Protein AF-0000000080485073 (afdb_homodimer)

pLDDT: mean 92.7, std 10.33, range [29.27, 98.81]

Sequence (494 aa):
MTDRSQVPTLSAPKKTFALIEEMADRDGPVRVSDLAEELGFTRSTTYKHLATLRELGYVRKVGVEYALSYRFVLFGTRIRGRSPLYRASNELIDQLAETTNETTGLLVKQGSYGVNLYQSTSDRSETVEIDQHLHCTAPGKAILAHLTDEQVDHVVDAVGLPARTDNTITDPGVLADELTNVRERGIAIERGEQHPDQNGVAVAFEHDNEVAAVYVVGHADRLSSKRLEENIPGMVLGTVRRTKELLMTDRSQVPTLSAPKKTFALIEEMADRDGPVRVSDLAEELGFTRSTTYKHLATLRELGYVRKVGVEYALSYRFVLFGTRIRGRSPLYRASNELIDQLAETTNETTGLLVKQGSYGVNLYQSTSDRSETVEIDQHLHCTAPGKAILAHLTDEQVDHVVDAVGLPARTDNTITDPGVLADELTNVRERGIAIERGEQHPDQNGVAVAFEHDNEVAAVYVVGHADRLSSKRLEENIPGMVLGTVRRTKELL

Organism: Haloferax mediterranei (strain ATCC 33500 / DSM 1411 / JCM 8866 / NBRC 14739 / NCIMB 2177 / R-4) (NCBI:txid523841)

Secondary structure (DSSP, 8-state):
-----S----HHHHHHHHHHHHHHTSSS-B-HHHHHHHHT--HHHHHHHHHHHHHHTSEEEETTEEEE-THHHHHHHHHHHH-HHHHHHHHHHHHHHHHHTSEEEEEEEETTEEEEEEEE--TT----PPPSSGGGSHHHHHHHHTS-HHHHHHHHHHH----SSTT----HHHHHHHHHHHHHHS-EEEESSSSTTEEEEEEEEEETTEEEEEEEEEETTTS-HHIIIIIHHHHHHHHHHHHHHH-/-----S----HHHHHHHHHHHHHHTSSS-B-HHHHHHHHT--HHHHHHHHHHHHHHTSEEEETTEEEE-THHHHHHHHHHHT-HHHHHHHHHHHHHHHHHTSEEEEEEEETTEEEEEEEE--TT----PPPSSGGGSHHHHHHHHTS-HHHHHHHHHHH----SSTT----HHHHHHHHHHHHHHS-EEEESSSSTTEEEEEEEEEETTEEEEEEEEEETTTS-HHIIIIIHHHHHHHHHHHHHHH-

Structure (mmCIF, N/CA/C/O backbone):
data_AF-0000000080485073-model_v1
#
loop_
_entity.id
_entity.type
_entity.pdbx_description
1 polymer 'Transcriptional regulator'
#
loop_
_atom_site.group_PDB
_atom_site.id
_atom_site.type_symbol
_atom_site.label_atom_id
_atom_site.label_al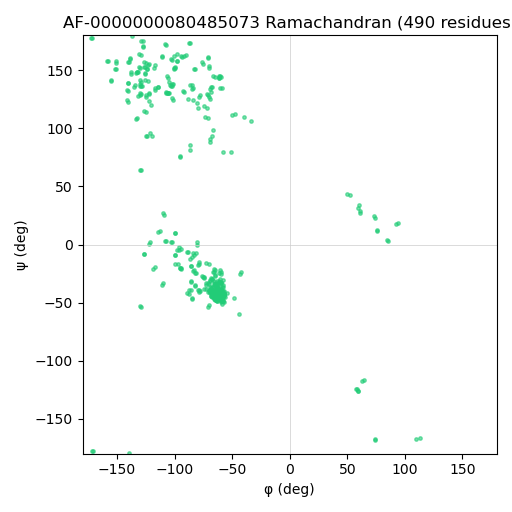t_id
_atom_site.label_comp_id
_atom_site.label_asym_id
_atom_site.label_entity_id
_atom_site.label_seq_id
_atom_site.pdbx_PDB_ins_code
_atom_site.Cartn_x
_atom_site.Cartn_y
_atom_site.Cartn_z
_atom_site.occupancy
_atom_site.B_iso_or_equiv
_atom_site.auth_seq_id
_atom_site.auth_comp_id
_atom_site.auth_asym_id
_atom_site.auth_atom_id
_atom_site.pdbx_PDB_model_num
ATOM 1 N N . MET A 1 1 ? 35.062 28.578 10.156 1 29.27 1 MET A N 1
ATOM 2 C CA . MET A 1 1 ? 34.812 27.266 10.734 1 29.27 1 MET A CA 1
ATOM 3 C C . MET A 1 1 ? 34 26.391 9.766 1 29.27 1 MET A C 1
ATOM 5 O O . MET A 1 1 ? 32.938 26.797 9.32 1 29.27 1 MET A O 1
ATOM 9 N N . THR A 1 2 ? 34.25 25.438 8.906 1 37.31 2 THR A N 1
ATOM 10 C CA . THR A 1 2 ? 33.844 24.781 7.668 1 37.31 2 THR A CA 1
ATOM 11 C C . THR A 1 2 ? 32.531 24.031 7.859 1 37.31 2 THR A C 1
ATOM 13 O O . THR A 1 2 ? 32.438 23.188 8.758 1 37.31 2 THR A O 1
ATOM 16 N N . ASP A 1 3 ? 31.172 24.344 7.711 1 37.59 3 ASP A N 1
ATOM 17 C CA . ASP A 1 3 ? 29.844 24.062 8.234 1 37.59 3 ASP A CA 1
ATOM 18 C C . ASP A 1 3 ? 29.594 22.547 8.281 1 37.59 3 ASP A C 1
ATOM 20 O O . ASP A 1 3 ? 29.516 21.891 7.246 1 37.59 3 ASP A O 1
ATOM 24 N N . ARG A 1 4 ? 30.047 21.609 9.25 1 40.22 4 ARG A N 1
ATOM 25 C CA . ARG A 1 4 ? 30.25 20.25 9.742 1 40.22 4 ARG A CA 1
ATOM 26 C C . ARG A 1 4 ? 29.016 19.391 9.531 1 40.22 4 ARG A C 1
ATOM 28 O O . ARG A 1 4 ? 29.094 18.172 9.477 1 40.22 4 ARG A O 1
ATOM 35 N N . SER A 1 5 ? 27.656 19.594 10.055 1 43.31 5 SER A N 1
ATOM 36 C CA . SER A 1 5 ? 26.625 18.75 10.609 1 43.31 5 SER A CA 1
ATOM 37 C C . SER A 1 5 ? 25.828 18.047 9.508 1 43.31 5 SER A C 1
ATOM 39 O O . SER A 1 5 ? 24.719 17.547 9.75 1 43.31 5 SER A O 1
ATOM 41 N N . GLN A 1 6 ? 26.016 18.344 8.266 1 54.91 6 GLN A N 1
ATOM 42 C CA . GLN A 1 6 ? 25.141 17.859 7.203 1 54.91 6 GLN A CA 1
ATOM 43 C C . GLN A 1 6 ? 25.266 16.344 7.035 1 54.91 6 GLN A C 1
ATOM 45 O O . GLN A 1 6 ? 26.375 15.82 6.891 1 54.91 6 GLN A O 1
ATOM 50 N N . VAL A 1 7 ? 24.484 15.633 7.633 1 62.09 7 VAL A N 1
ATOM 51 C CA . VAL A 1 7 ? 24.469 14.18 7.453 1 62.09 7 VAL A CA 1
ATOM 52 C C . VAL A 1 7 ? 24.828 13.836 6.012 1 62.09 7 VAL A C 1
ATOM 54 O O . VAL A 1 7 ? 24.219 14.352 5.07 1 62.09 7 VAL A O 1
ATOM 57 N N . PRO A 1 8 ? 26.031 13.328 5.805 1 76.31 8 PRO A N 1
ATOM 58 C CA . PRO A 1 8 ? 26.484 12.992 4.453 1 76.31 8 PRO A CA 1
ATOM 59 C C . PRO A 1 8 ? 25.453 12.188 3.662 1 76.31 8 PRO A C 1
ATOM 61 O O . PRO A 1 8 ? 24.906 11.203 4.172 1 76.31 8 PRO A O 1
ATOM 64 N N . THR A 1 9 ? 24.922 12.844 2.641 1 83.19 9 THR A N 1
ATOM 65 C CA . THR A 1 9 ? 24.016 12.156 1.731 1 83.19 9 THR A CA 1
ATOM 66 C C . THR A 1 9 ? 24.719 11.805 0.422 1 83.19 9 THR A C 1
ATOM 68 O O . THR A 1 9 ? 25.859 12.219 0.195 1 83.19 9 THR A O 1
ATOM 71 N N . LEU A 1 10 ? 24.141 10.891 -0.208 1 87.75 10 LEU A N 1
ATOM 72 C CA . LEU A 1 10 ? 24.719 10.32 -1.419 1 87.75 10 LEU A CA 1
ATOM 73 C C . LEU A 1 10 ? 24.031 10.867 -2.662 1 87.75 10 LEU A C 1
ATOM 75 O O . LEU A 1 10 ? 22.797 10.945 -2.711 1 87.75 10 LEU A O 1
ATOM 79 N N . SER A 1 11 ? 24.766 11.164 -3.635 1 89.38 11 SER A N 1
ATOM 80 C CA . SER A 1 11 ? 24.266 11.789 -4.848 1 89.38 11 SER A CA 1
ATOM 81 C C . SER A 1 11 ? 23.594 10.766 -5.766 1 89.38 11 SER A C 1
ATOM 83 O O . SER A 1 11 ? 22.562 11.047 -6.367 1 89.38 11 SER A O 1
ATOM 85 N N . ALA A 1 12 ? 24.172 9.672 -5.855 1 90.25 12 ALA A N 1
ATOM 86 C CA . ALA A 1 12 ? 23.688 8.688 -6.828 1 90.25 12 ALA A CA 1
ATOM 87 C C . ALA A 1 12 ? 22.281 8.219 -6.473 1 90.25 12 ALA A C 1
ATOM 89 O O . ALA A 1 12 ? 21.406 8.164 -7.332 1 90.25 12 ALA A O 1
ATOM 90 N N . PRO A 1 13 ? 22.094 7.926 -5.227 1 93.06 13 PRO A N 1
ATOM 91 C CA . PRO A 1 13 ? 20.734 7.551 -4.863 1 93.06 13 PRO A CA 1
ATOM 92 C C . PRO A 1 13 ? 19.719 8.672 -5.117 1 93.06 13 PRO A C 1
ATOM 94 O O . PRO A 1 13 ? 18.594 8.406 -5.527 1 93.06 13 PRO A O 1
ATOM 97 N N . LYS A 1 14 ? 20.125 9.859 -4.938 1 94.5 14 LYS A N 1
ATOM 98 C CA . LYS A 1 14 ? 19.25 10.984 -5.207 1 94.5 14 LYS A CA 1
ATOM 99 C C . LYS A 1 14 ? 18.859 11.047 -6.684 1 94.5 14 LYS A C 1
ATOM 101 O O . LYS A 1 14 ? 17.703 11.289 -7.02 1 94.5 14 LYS A O 1
ATOM 106 N N . LYS A 1 15 ? 19.812 10.812 -7.516 1 95.06 15 LYS A N 1
ATOM 107 C CA . LYS A 1 15 ? 19.547 10.82 -8.953 1 95.06 15 LYS A CA 1
ATOM 108 C C . LYS A 1 15 ? 18.641 9.656 -9.352 1 95.06 15 LYS A C 1
ATOM 110 O O . LYS A 1 15 ? 17.766 9.805 -10.203 1 95.06 15 LYS A O 1
ATOM 115 N N . THR A 1 16 ? 18.891 8.555 -8.734 1 96 16 THR A N 1
ATOM 116 C CA . THR A 1 16 ? 18.094 7.367 -9.016 1 96 16 THR A CA 1
ATOM 117 C C . THR A 1 16 ? 16.625 7.617 -8.664 1 96 16 THR A C 1
ATOM 119 O O . THR A 1 16 ? 15.727 7.305 -9.445 1 96 16 THR A O 1
ATOM 122 N N . PHE A 1 17 ? 16.406 8.203 -7.531 1 96 17 PHE A N 1
ATOM 123 C CA . PHE A 1 17 ? 15.039 8.422 -7.086 1 96 17 PHE A CA 1
ATOM 124 C C . PHE A 1 17 ? 14.391 9.555 -7.879 1 96 17 PHE A C 1
ATOM 126 O O . PHE A 1 17 ? 13.18 9.531 -8.117 1 96 17 PHE A O 1
ATOM 133 N N . ALA A 1 18 ? 15.18 10.492 -8.336 1 95.19 18 ALA A N 1
ATOM 134 C CA . ALA A 1 18 ? 14.641 11.523 -9.227 1 95.19 18 ALA A CA 1
ATOM 135 C C . ALA A 1 18 ? 14.094 10.906 -10.508 1 95.19 18 ALA A C 1
ATOM 137 O O . ALA A 1 18 ? 13.055 11.336 -11.016 1 95.19 18 ALA A O 1
ATOM 138 N N . LEU A 1 19 ? 14.812 9.938 -11.016 1 95.69 19 LEU A N 1
ATOM 139 C CA . LEU A 1 19 ? 14.359 9.234 -12.211 1 95.69 19 LEU A CA 1
ATOM 140 C C . LEU A 1 19 ? 13.062 8.484 -11.938 1 95.69 19 LEU A C 1
ATOM 142 O O . LEU A 1 19 ? 12.141 8.516 -12.75 1 95.69 19 LEU A O 1
ATOM 146 N N . ILE A 1 20 ? 12.992 7.816 -10.797 1 95.38 20 ILE A N 1
ATOM 147 C CA . ILE A 1 20 ? 11.82 7.035 -10.422 1 95.38 20 ILE A CA 1
ATOM 148 C C . ILE A 1 20 ? 10.609 7.953 -10.297 1 95.38 20 ILE A C 1
ATOM 150 O O . ILE A 1 20 ? 9.531 7.641 -10.797 1 95.38 20 ILE A O 1
ATOM 154 N N . GLU A 1 21 ? 10.797 9.078 -9.664 1 93.56 21 GLU A N 1
ATOM 155 C CA . GLU A 1 21 ? 9.711 10.031 -9.461 1 93.56 21 GLU A CA 1
ATOM 156 C C . GLU A 1 21 ? 9.219 10.594 -10.789 1 93.56 21 GLU A C 1
ATOM 158 O O . GLU A 1 21 ? 8.008 10.711 -11.008 1 93.56 21 GLU A O 1
ATOM 163 N N . GLU A 1 22 ? 10.18 10.891 -11.664 1 93.19 22 GLU A N 1
ATOM 164 C CA . GLU A 1 22 ? 9.812 11.406 -12.984 1 93.19 22 GLU A CA 1
ATOM 165 C C . GLU A 1 22 ? 9.031 10.359 -13.781 1 93.19 22 GLU A C 1
ATOM 167 O O . GLU A 1 22 ? 8.062 10.695 -14.469 1 93.19 22 GLU A O 1
ATOM 172 N N . MET A 1 23 ? 9.445 9.172 -13.711 1 93.94 23 MET A N 1
ATOM 173 C CA . MET A 1 23 ? 8.781 8.102 -14.438 1 93.94 23 MET A CA 1
ATOM 174 C C . MET A 1 23 ? 7.398 7.816 -13.852 1 93.94 23 MET A C 1
ATOM 176 O O . MET A 1 23 ? 6.465 7.488 -14.586 1 93.94 23 MET A O 1
ATOM 180 N N . ALA A 1 24 ? 7.336 7.93 -12.539 1 89.69 24 ALA A N 1
ATOM 181 C CA . ALA A 1 24 ? 6.066 7.66 -11.859 1 89.69 24 ALA A CA 1
ATOM 182 C C . ALA A 1 24 ? 5.02 8.703 -12.227 1 89.69 24 ALA A C 1
ATOM 184 O O . ALA A 1 24 ? 3.816 8.438 -12.172 1 89.69 24 ALA A O 1
ATOM 185 N N . ASP A 1 25 ? 5.391 9.852 -12.633 1 84.94 25 ASP A N 1
ATOM 186 C CA . ASP A 1 25 ? 4.496 10.961 -12.945 1 84.94 25 ASP A CA 1
ATOM 187 C C . ASP A 1 25 ? 4.062 10.922 -14.406 1 84.94 25 ASP A C 1
ATOM 189 O O . ASP A 1 25 ? 3.195 11.695 -14.828 1 84.94 25 ASP A O 1
ATOM 193 N N . ARG A 1 26 ? 4.637 10.031 -15.133 1 84.56 26 ARG A N 1
ATOM 194 C CA . ARG A 1 26 ? 4.328 9.961 -16.562 1 84.56 26 ARG A CA 1
ATOM 195 C C . ARG A 1 26 ? 3.336 8.836 -16.844 1 84.56 26 ARG A C 1
ATOM 197 O O . ARG A 1 26 ? 3.254 7.863 -16.094 1 84.56 26 ARG A O 1
ATOM 204 N N . ASP A 1 27 ? 2.596 9.18 -18 1 80.5 27 ASP A N 1
ATOM 205 C CA . ASP A 1 27 ? 1.638 8.172 -18.438 1 80.5 27 ASP A CA 1
ATOM 206 C C . ASP A 1 27 ? 2.299 7.152 -19.359 1 80.5 27 ASP A C 1
ATOM 208 O O . ASP A 1 27 ? 2.432 7.395 -20.562 1 80.5 27 ASP A O 1
ATOM 212 N N . GLY A 1 28 ? 2.926 6.113 -18.812 1 83 28 GLY A N 1
ATOM 213 C CA . GLY A 1 28 ? 3.467 5.059 -19.656 1 83 28 GLY A CA 1
ATOM 214 C C . GLY A 1 28 ? 4.98 5.047 -19.703 1 83 28 GLY A C 1
ATOM 215 O O . GLY A 1 28 ? 5.637 5.762 -18.938 1 83 28 GLY A O 1
ATOM 216 N N . PRO A 1 29 ? 5.52 4.277 -20.672 1 91.5 29 PRO A N 1
ATOM 217 C CA . PRO A 1 29 ? 6.973 4.168 -20.797 1 91.5 29 PRO A CA 1
ATOM 218 C C . PRO A 1 29 ? 7.621 5.457 -21.297 1 91.5 29 PRO A C 1
ATOM 220 O O . PRO A 1 29 ? 6.988 6.223 -22.047 1 91.5 29 PRO A O 1
ATOM 223 N N . VAL A 1 30 ? 8.867 5.656 -20.953 1 94.31 30 VAL A N 1
ATOM 224 C CA . VAL A 1 30 ? 9.555 6.91 -21.25 1 94.31 30 VAL A CA 1
ATOM 225 C C . VAL A 1 30 ? 10.93 6.621 -21.844 1 94.31 30 VAL A C 1
ATOM 227 O O . VAL A 1 30 ? 11.594 5.66 -21.453 1 94.31 30 VAL A O 1
ATOM 230 N N . ARG A 1 31 ? 11.398 7.535 -22.766 1 95.19 31 ARG A N 1
ATOM 231 C CA . ARG A 1 31 ? 12.719 7.418 -23.375 1 95.19 31 ARG A CA 1
ATOM 232 C C . ARG A 1 31 ? 13.797 7.98 -22.453 1 95.19 31 ARG A C 1
ATOM 234 O O . ARG A 1 31 ? 13.547 8.922 -21.703 1 95.19 31 ARG A O 1
ATOM 241 N N . VAL A 1 32 ? 14.875 7.422 -22.625 1 94.88 32 VAL A N 1
ATOM 242 C CA . VAL A 1 32 ? 16.031 7.871 -21.859 1 94.88 32 VAL A CA 1
ATOM 243 C C . VAL A 1 32 ? 16.266 9.359 -22.109 1 94.88 32 VAL A C 1
ATOM 245 O O . VAL A 1 32 ? 16.547 10.117 -21.172 1 94.88 32 VAL A O 1
ATOM 248 N N . SER A 1 33 ? 16.188 9.766 -23.297 1 95.69 33 SER A N 1
ATOM 249 C CA . SER A 1 33 ? 16.469 11.141 -23.672 1 95.69 33 SER A CA 1
ATOM 250 C C . SER A 1 33 ? 15.484 12.109 -23.016 1 95.69 33 SER A C 1
ATOM 252 O O . SER A 1 33 ? 15.883 13.188 -22.562 1 95.69 33 SER A O 1
ATOM 254 N N . ASP A 1 34 ? 14.234 11.727 -22.922 1 95.56 34 ASP A N 1
ATOM 255 C CA . ASP A 1 34 ? 13.219 12.57 -22.281 1 95.56 34 ASP A CA 1
ATOM 256 C C . ASP A 1 34 ? 13.492 12.742 -20.797 1 95.56 34 ASP A C 1
ATOM 258 O O . ASP A 1 34 ? 13.344 13.836 -20.25 1 95.56 34 ASP A O 1
ATOM 262 N N . LEU A 1 35 ? 13.875 11.672 -20.172 1 96.19 35 LEU A N 1
ATOM 263 C CA . LEU A 1 35 ? 14.195 11.719 -18.75 1 96.19 35 LEU A CA 1
ATOM 264 C C . LEU A 1 35 ? 15.414 12.602 -18.5 1 96.19 35 LEU A C 1
ATOM 266 O O . LEU A 1 35 ? 15.43 13.398 -17.562 1 96.19 35 LEU A O 1
ATOM 270 N N . ALA A 1 36 ? 16.406 12.367 -19.359 1 96.94 36 ALA A N 1
ATOM 271 C CA . ALA A 1 36 ? 17.625 13.148 -19.234 1 96.94 36 ALA A CA 1
ATOM 272 C C . ALA A 1 36 ? 17.359 14.641 -19.375 1 96.94 36 ALA A C 1
ATOM 274 O O . ALA A 1 36 ? 17.844 15.445 -18.578 1 96.94 36 ALA A O 1
ATOM 275 N N . GLU A 1 37 ? 16.609 14.984 -20.359 1 96.88 37 GLU A N 1
ATOM 276 C CA . GLU A 1 37 ? 16.281 16.375 -20.625 1 96.88 37 GLU A CA 1
ATOM 277 C C . GLU A 1 37 ? 15.477 16.984 -19.484 1 96.88 37 GLU A C 1
ATOM 279 O O . GLU A 1 37 ? 15.789 18.094 -19.016 1 96.88 37 GLU A O 1
ATOM 284 N N . GLU A 1 38 ? 14.5 16.281 -19.016 1 94.56 38 GLU A N 1
ATOM 285 C CA . GLU A 1 38 ? 13.617 16.781 -17.969 1 94.56 38 GLU A CA 1
ATOM 286 C C . GLU A 1 38 ? 14.383 17 -16.672 1 94.56 38 GLU A C 1
ATOM 288 O O . GLU A 1 38 ? 14.086 17.922 -15.914 1 94.56 38 GLU A O 1
ATOM 293 N N . LEU A 1 39 ? 15.359 16.172 -16.375 1 96.38 39 LEU A N 1
ATOM 294 C CA . LEU A 1 39 ? 16.031 16.203 -15.078 1 96.38 39 LEU A CA 1
ATOM 295 C C . LEU A 1 39 ? 17.359 16.953 -15.164 1 96.38 39 LEU A C 1
ATOM 297 O O . LEU A 1 39 ? 18.016 17.188 -14.148 1 96.38 39 LEU A O 1
ATOM 301 N N . GLY A 1 40 ? 17.719 17.25 -16.359 1 97.19 40 GLY A N 1
ATOM 302 C CA . GLY A 1 40 ? 19 17.938 -16.547 1 97.19 40 GLY A CA 1
ATOM 303 C C . GLY A 1 40 ? 20.188 17.016 -16.359 1 97.19 40 GLY A C 1
ATOM 304 O O . GLY A 1 40 ? 21.234 17.438 -15.852 1 97.19 40 GLY A O 1
ATOM 305 N N . PHE A 1 41 ? 20.016 15.758 -16.516 1 96.69 41 PHE A N 1
ATOM 306 C CA . PHE A 1 41 ? 21.094 14.781 -16.469 1 96.69 41 PHE A CA 1
ATOM 307 C C . PHE A 1 41 ? 21.688 14.555 -17.859 1 96.69 41 PHE A C 1
ATOM 309 O O . PHE A 1 41 ? 21.062 14.898 -18.859 1 96.69 41 PHE A O 1
ATOM 316 N N . THR A 1 42 ? 22.859 13.984 -17.969 1 96 42 THR A N 1
ATOM 317 C CA . THR A 1 42 ? 23.359 13.484 -19.25 1 96 42 THR A CA 1
ATOM 318 C C . THR A 1 42 ? 22.672 12.164 -19.609 1 96 42 THR A C 1
ATOM 320 O O . THR A 1 42 ? 22.172 11.461 -18.75 1 96 42 THR A O 1
ATOM 323 N N . ARG A 1 43 ? 22.672 11.891 -20.828 1 94.81 43 ARG A N 1
ATOM 324 C CA . ARG A 1 43 ? 22.109 10.617 -21.281 1 94.81 43 ARG A CA 1
ATOM 325 C C . ARG A 1 43 ? 22.859 9.438 -20.672 1 94.81 43 ARG A C 1
ATOM 327 O O . ARG A 1 43 ? 22.266 8.422 -20.312 1 94.81 43 ARG A O 1
ATOM 334 N N . SER A 1 44 ? 24.109 9.594 -20.547 1 94.31 44 SER A N 1
ATOM 335 C CA . SER A 1 44 ? 24.922 8.531 -19.969 1 94.31 44 SER A CA 1
ATOM 336 C C . SER A 1 44 ? 24.562 8.289 -18.5 1 94.31 44 SER A C 1
ATOM 338 O O . SER A 1 44 ? 24.422 7.141 -18.078 1 94.31 44 SER A O 1
ATOM 340 N N . THR A 1 45 ? 24.453 9.305 -17.781 1 94.31 45 THR A N 1
ATOM 341 C CA . THR A 1 45 ? 24.047 9.203 -16.391 1 94.31 45 THR A CA 1
ATOM 342 C C . THR A 1 45 ? 22.672 8.555 -16.266 1 94.31 45 THR A C 1
ATOM 344 O O . THR A 1 45 ? 22.484 7.66 -15.438 1 94.31 45 THR A O 1
ATOM 347 N N . THR A 1 46 ? 21.781 9.031 -17.047 1 96.19 46 THR A N 1
ATOM 348 C CA . THR A 1 46 ? 20.422 8.508 -17.031 1 96.19 46 THR A CA 1
ATOM 349 C C . THR A 1 46 ? 20.406 7.016 -17.344 1 96.19 46 THR A C 1
ATOM 351 O O . THR A 1 46 ? 19.766 6.23 -16.656 1 96.19 46 THR A O 1
ATOM 354 N N . TYR A 1 47 ? 21.172 6.707 -18.266 1 94.38 47 TYR A N 1
ATOM 355 C CA . TYR A 1 47 ? 21.234 5.312 -18.688 1 94.38 47 TYR A CA 1
ATOM 356 C C . TYR A 1 47 ? 21.828 4.438 -17.578 1 94.38 47 TYR A C 1
ATOM 358 O O . TYR A 1 47 ? 21.328 3.33 -17.328 1 94.38 47 TYR A O 1
ATOM 366 N N . LYS A 1 48 ? 22.844 4.848 -16.938 1 95.75 48 LYS A N 1
ATOM 367 C CA . LYS A 1 48 ? 23.484 4.074 -15.883 1 95.75 48 LYS A CA 1
ATOM 368 C C . LYS A 1 48 ? 22.516 3.799 -14.734 1 95.75 48 LYS A C 1
ATOM 370 O O . LYS A 1 48 ? 22.516 2.701 -14.172 1 95.75 48 LYS A O 1
ATOM 375 N N . HIS A 1 49 ? 21.797 4.797 -14.43 1 96.5 49 HIS A N 1
ATOM 376 C CA . HIS A 1 49 ? 20.828 4.633 -13.352 1 96.5 49 HIS A CA 1
ATOM 377 C C . HIS A 1 49 ? 19.688 3.701 -13.781 1 96.5 49 HIS A C 1
ATOM 379 O O . HIS A 1 49 ? 19.25 2.855 -13 1 96.5 49 HIS A O 1
ATOM 385 N N . LEU A 1 50 ? 19.281 3.84 -14.984 1 96 50 LEU A N 1
ATOM 386 C CA . LEU A 1 50 ? 18.219 2.969 -15.484 1 96 50 LEU A CA 1
ATOM 387 C C . LEU A 1 50 ? 18.719 1.529 -15.602 1 96 50 LEU A C 1
ATOM 389 O O . LEU A 1 50 ? 17.969 0.588 -15.32 1 96 50 LEU A O 1
ATOM 393 N N . ALA A 1 51 ? 19.922 1.422 -16.031 1 94.88 51 ALA A N 1
ATOM 394 C CA . ALA A 1 51 ? 20.516 0.089 -16.125 1 94.88 51 ALA A CA 1
ATOM 395 C C . ALA A 1 51 ? 20.609 -0.565 -14.75 1 94.88 51 ALA A C 1
ATOM 397 O O . ALA A 1 51 ? 20.375 -1.771 -14.617 1 94.88 51 ALA A O 1
ATOM 398 N N . THR A 1 52 ? 20.922 0.17 -13.781 1 95.31 52 THR A N 1
ATOM 399 C CA . THR A 1 52 ? 20.984 -0.325 -12.414 1 95.31 52 THR A CA 1
ATOM 400 C C . THR A 1 52 ? 19.609 -0.746 -11.922 1 95.31 52 THR A C 1
ATOM 402 O O . THR A 1 52 ? 19.453 -1.827 -11.352 1 95.31 52 THR A O 1
ATOM 405 N N . LEU A 1 53 ? 18.656 0.091 -12.156 1 95.94 53 LEU A N 1
ATOM 406 C CA . LEU A 1 53 ? 17.297 -0.2 -11.75 1 95.94 53 LEU A CA 1
ATOM 407 C C . LEU A 1 53 ? 16.75 -1.43 -12.477 1 95.94 53 LEU A C 1
ATOM 409 O O . LEU A 1 53 ? 15.969 -2.195 -11.906 1 95.94 53 LEU A O 1
ATOM 413 N N . ARG A 1 54 ? 17.125 -1.551 -13.711 1 93.75 54 ARG A N 1
ATOM 414 C CA . ARG A 1 54 ? 16.703 -2.715 -14.492 1 93.75 54 ARG A CA 1
ATOM 415 C C . ARG A 1 54 ? 17.312 -3.994 -13.93 1 93.75 54 ARG A C 1
ATOM 417 O O . ARG A 1 54 ? 16.625 -5.008 -13.789 1 93.75 54 ARG A O 1
ATOM 424 N N . GLU A 1 55 ? 18.594 -3.914 -13.633 1 92.75 55 GLU A N 1
ATOM 425 C CA . GLU A 1 55 ? 19.281 -5.059 -13.039 1 92.75 55 GLU A CA 1
ATOM 426 C C . GLU A 1 55 ? 18.609 -5.48 -11.727 1 92.75 55 GLU A C 1
ATOM 428 O O . GLU A 1 55 ? 18.5 -6.676 -11.445 1 92.75 55 GLU A O 1
ATOM 433 N N . LEU A 1 56 ? 18.141 -4.516 -11.039 1 93 56 LEU A N 1
ATOM 434 C CA . LEU A 1 56 ? 17.547 -4.777 -9.734 1 93 56 LEU A CA 1
ATOM 435 C C . LEU A 1 56 ? 16.078 -5.137 -9.867 1 93 56 LEU A C 1
ATOM 437 O O . LEU A 1 56 ? 15.43 -5.516 -8.891 1 93 56 LEU A O 1
ATOM 441 N N . GLY A 1 57 ? 15.461 -4.941 -11.008 1 92.62 57 GLY A N 1
ATOM 442 C CA . GLY A 1 57 ? 14.094 -5.344 -11.258 1 92.62 57 GLY A CA 1
ATOM 443 C C . GLY A 1 57 ? 13.086 -4.238 -11.008 1 92.62 57 GLY A C 1
ATOM 444 O O . GLY A 1 57 ? 11.883 -4.492 -10.922 1 92.62 57 GLY A O 1
ATOM 445 N N . TYR A 1 58 ? 13.523 -2.979 -10.977 1 94.81 58 TYR A N 1
ATOM 446 C CA . TYR A 1 58 ? 12.625 -1.878 -10.641 1 94.81 58 TYR A CA 1
ATOM 447 C C . TYR A 1 58 ? 12.141 -1.173 -11.898 1 94.81 58 TYR A C 1
ATOM 449 O O . TYR A 1 58 ? 11.172 -0.41 -11.859 1 94.81 58 TYR A O 1
ATOM 457 N N . VAL A 1 59 ? 12.883 -1.445 -13 1 94.44 59 VAL A N 1
ATOM 458 C CA . VAL A 1 59 ? 12.492 -0.905 -14.305 1 94.44 59 VAL A CA 1
ATOM 459 C C . VAL A 1 59 ? 12.531 -2.01 -15.352 1 94.44 59 VAL A C 1
ATOM 461 O O . VAL A 1 59 ? 13.289 -2.975 -15.219 1 94.44 59 VAL A O 1
ATOM 464 N N . ARG A 1 60 ? 11.688 -1.885 -16.266 1 89.62 60 ARG A N 1
ATOM 465 C CA . ARG A 1 60 ? 11.703 -2.787 -17.422 1 89.62 60 ARG A CA 1
ATOM 466 C C . ARG A 1 60 ? 11.836 -2.012 -18.719 1 89.62 60 ARG A C 1
ATOM 468 O O . ARG A 1 60 ? 11.414 -0.855 -18.812 1 89.62 60 ARG A O 1
ATOM 475 N N . LYS A 1 61 ? 12.344 -2.707 -19.625 1 89 61 LYS A N 1
ATOM 476 C CA . LYS A 1 61 ? 12.438 -2.131 -20.969 1 89 61 LYS A CA 1
ATOM 477 C C . LYS A 1 61 ? 11.203 -2.482 -21.797 1 89 61 LYS A C 1
ATOM 479 O O . LYS A 1 61 ? 10.734 -3.621 -21.766 1 89 61 LYS A O 1
ATOM 484 N N . VAL A 1 62 ? 10.617 -1.574 -22.406 1 87.62 62 VAL A N 1
ATOM 485 C CA . VAL A 1 62 ? 9.539 -1.706 -23.375 1 87.62 62 VAL A CA 1
ATOM 486 C C . VAL A 1 62 ? 9.969 -1.126 -24.719 1 87.62 62 VAL A C 1
ATOM 488 O O . VAL A 1 62 ? 9.773 0.062 -24.984 1 87.62 62 VAL A O 1
ATOM 491 N N . GLY A 1 63 ? 10.484 -2.002 -25.578 1 88.94 63 GLY A N 1
ATOM 492 C CA . GLY A 1 63 ? 11.148 -1.469 -26.75 1 88.94 63 GLY A CA 1
ATOM 493 C C . GLY A 1 63 ? 12.391 -0.664 -26.422 1 88.94 63 GLY A C 1
ATOM 494 O O . GLY A 1 63 ? 13.32 -1.172 -25.781 1 88.94 63 GLY A O 1
ATOM 495 N N . VAL A 1 64 ? 12.32 0.596 -26.75 1 91.31 64 VAL A N 1
ATOM 496 C CA . VAL A 1 64 ? 13.461 1.463 -26.484 1 91.31 64 VAL A CA 1
ATOM 497 C C . VAL A 1 64 ? 13.172 2.33 -25.25 1 91.31 64 VAL A C 1
ATOM 499 O O . VAL A 1 64 ? 14.008 3.139 -24.844 1 91.31 64 VAL A O 1
ATOM 502 N N . GLU A 1 65 ? 12.031 2.096 -24.688 1 94.75 65 GLU A N 1
ATOM 503 C CA . GLU A 1 65 ? 11.609 2.908 -23.547 1 94.75 65 GLU A CA 1
ATOM 504 C C . GLU A 1 65 ? 11.672 2.111 -22.25 1 94.75 65 GLU A C 1
ATOM 506 O O . GLU A 1 65 ? 12.008 0.926 -22.25 1 94.75 65 GLU A O 1
ATOM 511 N N . TYR A 1 66 ? 11.453 2.869 -21.203 1 94.75 66 TYR A N 1
ATOM 512 C CA . TYR A 1 66 ? 11.508 2.268 -19.875 1 94.75 66 TYR A CA 1
ATOM 513 C C . TYR A 1 66 ? 10.227 2.537 -19.094 1 94.75 66 TYR A C 1
ATOM 515 O O . TYR A 1 66 ? 9.609 3.594 -19.25 1 94.75 66 TYR A O 1
ATOM 523 N N . ALA A 1 67 ? 9.875 1.537 -18.25 1 93.56 67 ALA A N 1
ATOM 524 C CA . ALA A 1 67 ? 8.734 1.681 -17.344 1 93.56 67 ALA A CA 1
ATOM 525 C C . ALA A 1 67 ? 9.062 1.127 -15.969 1 93.56 67 ALA A C 1
ATOM 527 O O . ALA A 1 67 ? 9.844 0.178 -15.836 1 93.56 67 ALA A O 1
ATOM 528 N N . LEU A 1 68 ? 8.469 1.771 -15.008 1 94.94 68 LEU A N 1
ATOM 529 C CA . LEU A 1 68 ? 8.609 1.233 -13.664 1 94.94 68 LEU A CA 1
ATOM 530 C C . LEU A 1 68 ? 7.945 -0.132 -13.547 1 94.94 68 LEU A C 1
ATOM 532 O O . LEU A 1 68 ? 6.93 -0.39 -14.195 1 94.94 68 LEU A O 1
ATOM 536 N N . SER A 1 69 ? 8.562 -0.979 -12.773 1 94.12 69 SER A N 1
ATOM 537 C CA . SER A 1 69 ? 8.047 -2.334 -12.625 1 94.12 69 SER A CA 1
ATOM 538 C C . SER A 1 69 ? 6.996 -2.402 -11.523 1 94.12 69 SER A C 1
ATOM 540 O O . SER A 1 69 ? 6.824 -1.449 -10.758 1 94.12 69 SER A O 1
ATOM 542 N N . TYR A 1 70 ? 6.316 -3.592 -11.352 1 94.56 70 TYR A N 1
ATOM 543 C CA . TYR A 1 70 ? 5.27 -3.797 -10.359 1 94.56 70 TYR A CA 1
ATOM 544 C C . TYR A 1 70 ? 5.867 -4.07 -8.984 1 94.56 70 TYR A C 1
ATOM 546 O O . TYR A 1 70 ? 5.137 -4.211 -8 1 94.56 70 TYR A O 1
ATOM 554 N N . ARG A 1 71 ? 7.184 -4.035 -8.875 1 92.31 71 ARG A N 1
ATOM 555 C CA . ARG A 1 71 ? 7.816 -4.195 -7.57 1 92.31 71 ARG A CA 1
ATOM 556 C C . ARG A 1 71 ? 7.383 -3.088 -6.613 1 92.31 71 ARG A C 1
ATOM 558 O O . ARG A 1 71 ? 7.266 -3.314 -5.406 1 92.31 71 ARG A O 1
ATOM 565 N N . PHE A 1 72 ? 7.09 -1.936 -7.211 1 93.56 72 PHE A N 1
ATOM 566 C CA . PHE A 1 72 ? 6.625 -0.824 -6.387 1 93.56 72 PHE A CA 1
ATOM 567 C C . PHE A 1 72 ? 5.234 -1.108 -5.832 1 93.56 72 PHE A C 1
ATOM 569 O O . PHE A 1 72 ? 4.891 -0.655 -4.738 1 93.56 72 PHE A O 1
ATOM 576 N N . VAL A 1 73 ? 4.43 -1.834 -6.543 1 94.12 73 VAL A N 1
ATOM 577 C CA . VAL A 1 73 ? 3.123 -2.25 -6.051 1 94.12 73 VAL A CA 1
ATOM 578 C C . VAL A 1 73 ? 3.293 -3.182 -4.852 1 94.12 73 VAL A C 1
ATOM 580 O O . VAL A 1 73 ? 2.594 -3.043 -3.846 1 94.12 73 VAL A O 1
ATOM 583 N N . LEU A 1 74 ? 4.25 -4.051 -4.953 1 91.44 74 LEU A N 1
ATOM 584 C CA . LEU A 1 74 ? 4.543 -4.977 -3.863 1 91.44 74 LEU A CA 1
ATOM 585 C C . LEU A 1 74 ? 4.961 -4.223 -2.605 1 91.44 74 LEU A C 1
ATOM 587 O O . LEU A 1 74 ? 4.449 -4.492 -1.516 1 91.44 74 LEU A O 1
ATOM 591 N N . PHE A 1 75 ? 5.84 -3.275 -2.773 1 90.88 75 PHE A N 1
ATOM 592 C CA . PHE A 1 75 ? 6.297 -2.494 -1.632 1 90.88 75 PHE A CA 1
ATOM 593 C C . PHE A 1 75 ? 5.148 -1.706 -1.018 1 90.88 75 PHE A C 1
ATOM 595 O O . PHE A 1 75 ? 4.984 -1.688 0.204 1 90.88 75 PHE A O 1
ATOM 602 N N . GLY A 1 76 ? 4.445 -1.041 -1.88 1 93.31 76 GLY A N 1
ATOM 603 C CA . GLY A 1 76 ? 3.316 -0.268 -1.389 1 93.31 76 GLY A CA 1
ATOM 604 C C . GLY A 1 76 ? 2.338 -1.093 -0.573 1 93.31 76 GLY A C 1
ATOM 605 O O . GLY A 1 76 ? 1.858 -0.644 0.469 1 93.31 76 GLY A O 1
ATOM 606 N N . THR A 1 77 ? 2.072 -2.266 -1.021 1 90.69 77 THR A N 1
ATOM 607 C CA . THR A 1 77 ? 1.139 -3.16 -0.345 1 90.69 77 THR A CA 1
ATOM 608 C C . THR A 1 77 ? 1.689 -3.59 1.012 1 90.69 77 THR A C 1
ATOM 610 O O . THR A 1 77 ? 0.959 -3.613 2.004 1 90.69 77 THR A O 1
ATOM 613 N N . ARG A 1 78 ? 2.943 -3.924 1.067 1 89.12 78 ARG A N 1
ATOM 614 C CA . ARG A 1 78 ? 3.566 -4.367 2.311 1 89.12 78 ARG A CA 1
ATOM 615 C C . ARG A 1 78 ? 3.594 -3.244 3.342 1 89.12 78 ARG A C 1
ATOM 617 O O . ARG A 1 78 ? 3.264 -3.459 4.508 1 89.12 78 ARG A O 1
ATOM 624 N N . ILE A 1 79 ? 3.932 -2.121 2.875 1 92.31 79 ILE A N 1
ATOM 625 C CA . ILE A 1 79 ? 4.047 -0.979 3.775 1 92.31 79 ILE A CA 1
ATOM 626 C C . ILE A 1 79 ? 2.666 -0.583 4.289 1 92.31 79 ILE A C 1
ATOM 628 O O . ILE A 1 79 ? 2.496 -0.295 5.477 1 92.31 79 ILE A O 1
ATOM 632 N N . ARG A 1 80 ? 1.717 -0.536 3.416 1 92.5 80 ARG A N 1
ATOM 633 C CA . ARG A 1 80 ? 0.347 -0.24 3.822 1 92.5 80 ARG A CA 1
ATOM 634 C C . ARG A 1 80 ? -0.141 -1.234 4.871 1 92.5 80 ARG A C 1
ATOM 636 O O . ARG A 1 80 ? -0.693 -0.839 5.898 1 92.5 80 ARG A O 1
ATOM 643 N N . GLY A 1 81 ? 0.038 -2.504 4.617 1 88.69 81 GLY A N 1
ATOM 644 C CA . GLY A 1 81 ? -0.452 -3.559 5.488 1 88.69 81 GLY A CA 1
ATOM 645 C C . GLY A 1 81 ? 0.119 -3.486 6.891 1 88.69 81 GLY A C 1
ATOM 646 O O . GLY A 1 81 ? -0.509 -3.947 7.848 1 88.69 81 GLY A O 1
ATOM 647 N N . ARG A 1 82 ? 1.199 -2.9 7.027 1 87.81 82 ARG A N 1
ATOM 648 C CA . ARG A 1 82 ? 1.861 -2.838 8.328 1 87.81 82 ARG A CA 1
ATOM 649 C C . ARG A 1 82 ? 1.541 -1.528 9.039 1 87.81 82 ARG A C 1
ATOM 651 O O . ARG A 1 82 ? 1.922 -1.338 10.203 1 87.81 82 ARG A O 1
ATOM 658 N N . SER A 1 83 ? 0.868 -0.668 8.445 1 91.31 83 SER A N 1
ATOM 659 C CA . SER A 1 83 ? 0.491 0.61 9.039 1 91.31 83 SER A CA 1
ATOM 660 C C . SER A 1 83 ? -0.54 0.422 10.148 1 91.31 83 SER A C 1
ATOM 662 O O . SER A 1 83 ? -1.609 -0.147 9.922 1 91.31 83 SER A O 1
ATOM 664 N N . PRO A 1 84 ? -0.282 0.957 11.32 1 91.94 84 PRO A N 1
ATOM 665 C CA . PRO A 1 84 ? -1.297 0.908 12.375 1 91.94 84 PRO A CA 1
ATOM 666 C C . PRO A 1 84 ? -2.58 1.645 11.992 1 91.94 84 PRO A C 1
ATOM 668 O O . PRO A 1 84 ? -3.674 1.221 12.367 1 91.94 84 PRO A O 1
ATOM 671 N N . LEU A 1 85 ? -2.467 2.65 11.25 1 95.38 85 LEU A N 1
ATOM 672 C CA . LEU A 1 85 ? -3.629 3.414 10.812 1 95.38 85 LEU A CA 1
ATOM 673 C C . LEU A 1 85 ? -4.516 2.574 9.898 1 95.38 85 LEU A C 1
ATOM 675 O O . LEU A 1 85 ? -5.738 2.572 10.039 1 95.38 85 LEU A O 1
ATOM 679 N N . TYR A 1 86 ? -3.852 1.917 8.984 1 94.62 86 TYR A N 1
ATOM 680 C CA . TYR A 1 86 ? -4.578 1.051 8.062 1 94.62 86 TYR A CA 1
ATOM 681 C C . TYR A 1 86 ? -5.262 -0.089 8.805 1 94.62 86 TYR A C 1
ATOM 683 O O . TYR A 1 86 ? -6.449 -0.35 8.602 1 94.62 86 TYR A O 1
ATOM 691 N N . ARG A 1 87 ? -4.523 -0.752 9.656 1 92.25 87 ARG A N 1
ATOM 692 C CA . ARG A 1 87 ? -5.039 -1.911 10.383 1 92.25 87 ARG A CA 1
ATOM 693 C C . ARG A 1 87 ? -6.215 -1.522 11.273 1 92.25 87 ARG A C 1
ATOM 695 O O . ARG A 1 87 ? -7.164 -2.293 11.43 1 92.25 87 ARG A O 1
ATOM 702 N N . ALA A 1 88 ? -6.223 -0.349 11.766 1 96.25 88 ALA A N 1
ATOM 703 C CA . ALA A 1 88 ? -7.266 0.105 12.68 1 96.25 88 ALA A CA 1
ATOM 70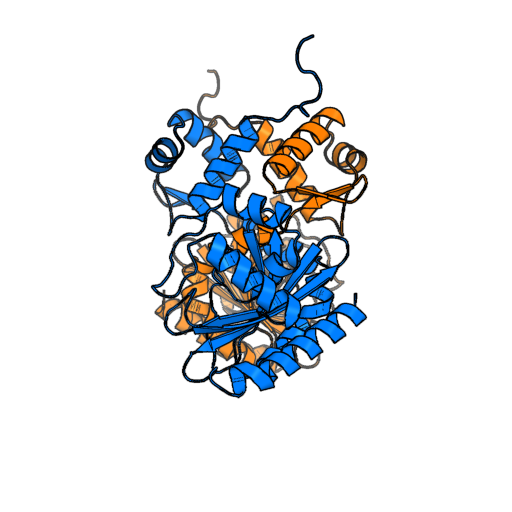4 C C . ALA A 1 88 ? -8.492 0.596 11.922 1 96.25 88 ALA A C 1
ATOM 706 O O . ALA A 1 88 ? -9.602 0.624 12.461 1 96.25 88 ALA A O 1
ATOM 707 N N . SER A 1 89 ? -8.297 0.982 10.656 1 97.19 89 SER A N 1
ATOM 708 C CA . SER A 1 89 ? -9.367 1.748 10.031 1 97.19 89 SER A CA 1
ATOM 709 C C . SER A 1 89 ? -9.953 1.008 8.836 1 97.19 89 SER A C 1
ATOM 711 O O . SER A 1 89 ? -11.047 1.334 8.367 1 97.19 89 SER A O 1
ATOM 713 N N . ASN A 1 90 ? -9.266 0.027 8.234 1 93.44 90 ASN A N 1
ATOM 714 C CA . ASN A 1 90 ? -9.641 -0.541 6.941 1 93.44 90 ASN A CA 1
ATOM 715 C C . ASN A 1 90 ? -11.055 -1.106 6.973 1 93.44 90 ASN A C 1
ATOM 717 O O . ASN A 1 90 ? -11.875 -0.787 6.109 1 93.44 90 ASN A O 1
ATOM 721 N N . GLU A 1 91 ? -11.414 -1.838 8.039 1 91.75 91 GLU A N 1
ATOM 722 C CA . GLU A 1 91 ? -12.75 -2.412 8.141 1 91.75 91 GLU A CA 1
ATOM 723 C C . GLU A 1 91 ? -13.805 -1.331 8.375 1 91.75 91 GLU A C 1
ATOM 725 O O . GLU A 1 91 ? -14.938 -1.446 7.91 1 91.75 91 GLU A O 1
ATOM 730 N N . LEU A 1 92 ? -13.461 -0.397 9.188 1 96.94 92 LEU A N 1
ATOM 731 C CA . LEU A 1 92 ? -14.367 0.708 9.477 1 96.94 92 LEU A CA 1
ATOM 732 C C . LEU A 1 92 ? -14.633 1.532 8.219 1 96.94 92 LEU A C 1
ATOM 734 O O . LEU A 1 92 ? -15.742 2.033 8.023 1 96.94 92 LEU A O 1
ATOM 738 N N . ILE A 1 93 ? -13.633 1.68 7.371 1 96.19 93 ILE A N 1
ATOM 739 C CA . ILE A 1 93 ? -13.758 2.41 6.113 1 96.19 93 ILE A CA 1
ATOM 740 C C . ILE A 1 93 ? -14.648 1.628 5.152 1 96.19 93 ILE A C 1
ATOM 742 O O . ILE A 1 93 ? -15.477 2.213 4.445 1 96.19 93 ILE A O 1
ATOM 746 N N . ASP A 1 94 ? -14.484 0.311 5.125 1 90.31 94 ASP A N 1
ATOM 747 C CA . ASP A 1 94 ? -15.367 -0.535 4.332 1 90.31 94 ASP A CA 1
ATOM 748 C C . ASP A 1 94 ? -16.828 -0.359 4.762 1 90.31 94 ASP A C 1
ATOM 750 O O . ASP A 1 94 ? -17.719 -0.249 3.916 1 90.31 94 ASP A O 1
ATOM 754 N N . GLN A 1 95 ? -17.062 -0.367 6.039 1 93.44 95 GLN A N 1
ATOM 755 C CA . GLN A 1 95 ? -18.406 -0.201 6.582 1 93.44 95 GLN A CA 1
ATOM 756 C C . GLN A 1 95 ? -18.969 1.175 6.238 1 93.44 95 GLN A C 1
ATOM 758 O O . GLN A 1 95 ? -20.156 1.309 5.949 1 93.44 95 GLN A O 1
ATOM 763 N N . LEU A 1 96 ? -18.125 2.141 6.344 1 96.44 96 LEU A N 1
ATOM 764 C CA . LEU A 1 96 ? -18.531 3.502 6.008 1 96.44 96 LEU A CA 1
ATOM 765 C C . LEU A 1 96 ? -18.953 3.6 4.547 1 96.44 96 LEU A C 1
ATOM 767 O O . LEU A 1 96 ? -19.922 4.297 4.219 1 96.44 96 LEU A O 1
ATOM 771 N N . ALA A 1 97 ? -18.219 2.943 3.682 1 93.62 97 ALA A N 1
ATOM 772 C CA . ALA A 1 97 ? -18.562 2.932 2.262 1 93.62 97 ALA A CA 1
ATOM 773 C C . ALA A 1 97 ? -19.906 2.266 2.035 1 93.62 97 ALA A C 1
ATOM 775 O O . ALA A 1 97 ? -20.719 2.756 1.247 1 93.62 97 ALA A O 1
ATOM 776 N N . GLU A 1 98 ? -20.109 1.233 2.674 1 88.81 98 GLU A N 1
ATOM 777 C CA . GLU A 1 98 ? -21.375 0.513 2.561 1 88.81 98 GLU A CA 1
ATOM 778 C C . GLU A 1 98 ? -22.547 1.359 3.062 1 88.81 98 GLU A C 1
ATOM 780 O O . GLU A 1 98 ? -23.625 1.36 2.463 1 88.81 98 GLU A O 1
ATOM 785 N N . THR A 1 99 ? -22.328 1.96 4.176 1 93.19 99 THR A N 1
ATOM 786 C CA . THR A 1 99 ? -23.391 2.721 4.82 1 93.19 99 THR A CA 1
ATOM 787 C C . THR A 1 99 ? -23.703 3.992 4.031 1 93.19 99 THR A C 1
ATOM 789 O O . THR A 1 99 ? -24.859 4.41 3.945 1 93.19 99 THR A O 1
ATOM 792 N N . THR A 1 100 ? -22.672 4.57 3.418 1 94.12 100 THR A N 1
ATOM 793 C CA . THR A 1 100 ? -22.859 5.848 2.74 1 94.12 100 THR A CA 1
ATOM 794 C C . THR A 1 100 ? -23.141 5.637 1.258 1 94.12 100 THR A C 1
ATOM 796 O O . THR A 1 100 ? -23.641 6.543 0.581 1 94.12 100 THR A O 1
ATOM 799 N N . ASN A 1 101 ? -22.797 4.523 0.778 1 91.62 101 ASN A N 1
ATOM 800 C CA . ASN A 1 101 ? -22.891 4.23 -0.649 1 91.62 101 ASN A CA 1
ATOM 801 C C . ASN A 1 101 ? -22.047 5.211 -1.474 1 91.62 101 ASN A C 1
ATOM 803 O O . ASN A 1 101 ? -22.5 5.664 -2.531 1 91.62 101 ASN A O 1
ATOM 807 N N . GLU A 1 102 ? -20.969 5.66 -0.904 1 93.88 102 GLU A N 1
ATOM 808 C CA . GLU A 1 102 ? -20 6.543 -1.547 1 93.88 102 GLU A CA 1
ATOM 809 C C . GLU A 1 102 ? -18.594 5.98 -1.441 1 93.88 102 GLU A C 1
ATOM 811 O O . GLU A 1 102 ? -18.375 4.934 -0.823 1 93.88 102 GLU A O 1
ATOM 816 N N . THR A 1 103 ? -17.641 6.672 -2.102 1 94.31 103 THR A N 1
ATOM 817 C CA . THR A 1 103 ? -16.234 6.324 -1.947 1 94.31 103 THR A CA 1
ATOM 818 C C . THR A 1 103 ? -15.688 6.867 -0.629 1 94.31 103 THR A C 1
ATOM 820 O O . THR A 1 103 ? -15.906 8.031 -0.292 1 94.31 103 THR A O 1
ATOM 823 N N . THR A 1 104 ? -15.086 6.023 0.106 1 97 104 THR A N 1
ATOM 824 C CA . THR A 1 104 ? -14.523 6.375 1.405 1 97 104 THR A CA 1
ATOM 825 C C . THR A 1 104 ? -13.055 5.98 1.483 1 97 104 THR A C 1
ATOM 827 O O . THR A 1 104 ? -12.594 5.125 0.721 1 97 104 THR A O 1
ATOM 830 N N . GLY A 1 105 ? -12.336 6.695 2.42 1 97.62 105 GLY A N 1
ATOM 831 C CA . GLY A 1 105 ? -10.93 6.32 2.504 1 97.62 105 GLY A CA 1
ATOM 832 C C . GLY A 1 105 ? -10.211 6.973 3.664 1 97.62 105 GLY A C 1
ATOM 833 O O . GLY A 1 105 ? -10.836 7.59 4.527 1 97.62 105 GLY A O 1
ATOM 834 N N . LEU A 1 106 ? -8.922 6.672 3.697 1 98.25 106 LEU A N 1
ATOM 835 C CA . LEU A 1 106 ? -7.969 7.172 4.684 1 98.25 106 LEU A CA 1
ATOM 836 C C . LEU A 1 106 ? -6.77 7.824 4 1 98.25 106 LEU A C 1
ATOM 838 O O . LEU A 1 106 ? -6.039 7.168 3.256 1 98.25 106 LEU A O 1
ATOM 842 N N . LEU A 1 107 ? -6.676 9.078 4.223 1 98.31 107 LEU A N 1
ATOM 843 C CA . LEU A 1 107 ? -5.527 9.828 3.729 1 98.31 107 LEU A CA 1
ATOM 844 C C . LEU A 1 107 ? -4.559 10.148 4.863 1 98.31 107 LEU A C 1
ATOM 846 O O . LEU A 1 107 ? -4.98 10.508 5.965 1 98.31 107 LEU A O 1
ATOM 850 N N . VAL A 1 108 ? -3.271 10.055 4.605 1 97.44 108 VAL A N 1
ATOM 851 C CA . VAL A 1 108 ? -2.268 10.352 5.621 1 97.44 108 VAL A CA 1
ATOM 852 C C . VAL A 1 108 ? -1.297 11.406 5.094 1 97.44 108 VAL A C 1
ATOM 854 O O . VAL A 1 108 ? -0.939 11.398 3.914 1 97.44 108 VAL A O 1
ATOM 857 N N . LYS A 1 109 ? -0.942 12.273 6 1 96.44 109 LYS A N 1
ATOM 858 C CA . LYS A 1 109 ? 0.064 13.273 5.637 1 96.44 109 LYS A CA 1
ATOM 859 C C . LYS A 1 109 ? 1.445 12.633 5.508 1 96.44 109 LYS A C 1
ATOM 861 O O . LYS A 1 109 ? 1.866 11.867 6.379 1 96.44 109 LYS A O 1
ATOM 866 N N . GLN A 1 110 ? 2.057 12.906 4.449 1 92.12 110 GLN A N 1
ATOM 867 C CA . GLN A 1 110 ? 3.439 12.531 4.172 1 92.12 110 GLN A CA 1
ATOM 868 C C . GLN A 1 110 ? 4.227 13.703 3.605 1 92.12 110 GLN A C 1
ATOM 870 O O . GLN A 1 110 ? 4.199 13.953 2.398 1 92.12 110 GLN A O 1
ATOM 875 N N . GLY A 1 111 ? 5.152 14.242 4.5 1 90.81 111 GLY A N 1
ATOM 876 C CA . GLY A 1 111 ? 5.785 15.477 4.074 1 90.81 111 GLY A CA 1
ATOM 877 C C . GLY A 1 111 ? 4.789 16.594 3.801 1 90.81 111 GLY A C 1
ATOM 878 O O . GLY A 1 111 ? 3.971 16.922 4.66 1 90.81 111 GLY A O 1
ATOM 879 N N . SER A 1 112 ? 4.855 17.141 2.566 1 94.5 112 SER A N 1
ATOM 880 C CA . SER A 1 112 ? 3.98 18.234 2.201 1 94.5 112 SER A CA 1
ATOM 881 C C . SER A 1 112 ? 2.791 17.75 1.381 1 94.5 112 SER A C 1
ATOM 883 O O . SER A 1 112 ? 2.061 18.562 0.8 1 94.5 112 SER A O 1
ATOM 885 N N . TYR A 1 113 ? 2.633 16.375 1.303 1 94.44 113 TYR A N 1
ATOM 886 C CA . TYR A 1 113 ? 1.594 15.773 0.47 1 94.44 113 TYR A CA 1
ATOM 887 C C . TYR A 1 113 ? 0.744 14.797 1.274 1 94.44 113 TYR A C 1
ATOM 889 O O . TYR A 1 113 ? 1.041 14.516 2.439 1 94.44 113 TYR A O 1
ATOM 897 N N . GLY A 1 114 ? -0.326 14.398 0.632 1 96.31 114 GLY A N 1
ATOM 898 C CA . GLY A 1 114 ? -1.153 13.32 1.15 1 96.31 114 GLY A CA 1
ATOM 899 C C . GLY A 1 114 ? -0.983 12.023 0.391 1 96.31 114 GLY A C 1
ATOM 900 O O . GLY A 1 114 ? -0.752 12.031 -0.82 1 96.31 114 GLY A O 1
ATOM 901 N N . VAL A 1 115 ? -1.034 10.945 1.144 1 96.19 115 VAL A N 1
ATOM 902 C CA . VAL A 1 115 ? -1.022 9.609 0.549 1 96.19 115 VAL A CA 1
ATOM 903 C C . VAL A 1 115 ? -2.289 8.852 0.949 1 96.19 115 VAL A C 1
ATOM 905 O O . VAL A 1 115 ? -2.58 8.703 2.137 1 96.19 115 VAL A O 1
ATOM 908 N N . ASN A 1 116 ? -3.033 8.484 -0.143 1 96.31 116 ASN A N 1
ATOM 909 C CA . ASN A 1 116 ? -4.211 7.66 0.113 1 96.31 116 ASN A CA 1
ATOM 910 C C . ASN A 1 116 ? -3.826 6.242 0.525 1 96.31 116 ASN A C 1
ATOM 912 O O . ASN A 1 116 ? -3.449 5.426 -0.318 1 96.31 116 ASN A O 1
ATOM 916 N N . LEU A 1 117 ? -4.039 5.93 1.766 1 95.38 117 LEU A N 1
ATOM 917 C CA . LEU A 1 117 ? -3.602 4.652 2.316 1 95.38 117 LEU A CA 1
ATOM 918 C C . LEU A 1 117 ? -4.602 3.549 1.992 1 95.38 117 LEU A C 1
ATOM 920 O O . LEU A 1 117 ? -4.227 2.383 1.852 1 95.38 117 LEU A O 1
ATOM 924 N N . TYR A 1 118 ? -5.855 3.949 1.988 1 93.56 118 TYR A N 1
ATOM 925 C CA . TYR A 1 118 ? -6.906 2.965 1.744 1 93.56 118 TYR A CA 1
ATOM 926 C C . TYR A 1 118 ? -8.156 3.629 1.188 1 93.56 118 TYR A C 1
ATOM 928 O O . TYR A 1 118 ? -8.5 4.75 1.579 1 93.56 118 TYR A O 1
ATOM 936 N N . GLN A 1 119 ? -8.75 2.955 0.274 1 93.19 119 GLN A N 1
ATOM 937 C CA . GLN A 1 119 ? -10.008 3.438 -0.291 1 93.19 119 GLN A CA 1
ATOM 938 C C . GLN A 1 119 ? -10.984 2.289 -0.519 1 93.19 119 GLN A C 1
ATOM 940 O O . GLN A 1 119 ? -10.586 1.197 -0.925 1 93.19 119 GLN A O 1
ATOM 945 N N . SER A 1 120 ? -12.195 2.533 -0.22 1 89.81 120 SER A N 1
ATOM 946 C CA . SER A 1 120 ? -13.289 1.595 -0.448 1 89.81 120 SER A CA 1
ATOM 947 C C . SER A 1 120 ? -14.438 2.256 -1.201 1 89.81 120 SER A C 1
ATOM 949 O O . SER A 1 120 ? -14.758 3.422 -0.956 1 89.81 120 SER A O 1
ATOM 951 N N . THR A 1 121 ? -14.922 1.461 -2.182 1 85.62 121 THR A N 1
ATOM 952 C CA . THR A 1 121 ? -16.047 1.961 -2.969 1 85.62 121 THR A CA 1
ATOM 953 C C . THR A 1 121 ? -17.266 1.071 -2.785 1 85.62 121 THR A C 1
ATOM 955 O O . THR A 1 121 ? -17.156 -0.07 -2.332 1 85.62 121 THR A O 1
ATOM 958 N N . SER A 1 122 ? -18.391 1.647 -2.986 1 73.75 122 SER A N 1
ATOM 959 C CA . SER A 1 122 ? -19.641 0.873 -3.021 1 73.75 122 SER A CA 1
ATOM 960 C C . SER A 1 122 ? -20.078 0.615 -4.457 1 73.75 122 SER A C 1
ATOM 962 O O . SER A 1 122 ? -19.516 1.171 -5.398 1 73.75 122 SER A O 1
ATOM 964 N N . ASP A 1 123 ? -20.906 -0.294 -4.59 1 61.81 123 ASP A N 1
ATOM 965 C CA . ASP A 1 123 ? -21.453 -0.745 -5.863 1 61.81 123 ASP A CA 1
ATOM 966 C C . ASP A 1 123 ? -21.797 0.44 -6.766 1 61.81 123 ASP A C 1
ATOM 968 O O . ASP A 1 123 ? -21.75 0.324 -7.992 1 61.81 123 ASP A O 1
ATOM 972 N N . ARG A 1 124 ? -21.984 1.385 -6.195 1 59.62 124 ARG A N 1
ATOM 973 C CA . ARG A 1 124 ? -22.5 2.508 -6.973 1 59.62 124 ARG A CA 1
ATOM 974 C C . ARG A 1 124 ? -21.438 3.586 -7.141 1 59.62 124 ARG A C 1
ATOM 976 O O . ARG A 1 124 ? -21.703 4.668 -7.664 1 59.62 124 ARG A O 1
ATOM 983 N N . SER A 1 125 ? -20.359 3.268 -6.648 1 67.25 125 SER A N 1
ATOM 984 C CA . SER A 1 125 ? -19.359 4.336 -6.703 1 67.25 125 SER A CA 1
ATOM 985 C C . SER A 1 125 ? -18.094 3.879 -7.41 1 67.25 125 SER A C 1
ATOM 987 O O . SER A 1 125 ? -17.844 2.678 -7.539 1 67.25 125 SER A O 1
ATOM 989 N N . GLU A 1 126 ? -17.469 4.93 -8.023 1 69.81 126 GLU A N 1
ATOM 990 C CA . GLU A 1 126 ? -16.234 4.656 -8.734 1 69.81 126 GLU A CA 1
ATOM 991 C C . GLU A 1 126 ? -15.016 5.062 -7.902 1 69.81 126 GLU A C 1
ATOM 993 O O . GLU A 1 126 ? -15.133 5.891 -6.996 1 69.81 126 GLU A O 1
ATOM 998 N N . THR A 1 127 ? -14.008 4.379 -8.156 1 74.38 127 THR A N 1
ATOM 999 C CA . THR A 1 127 ? -12.742 4.773 -7.539 1 74.38 127 THR A CA 1
ATOM 1000 C C . THR A 1 127 ? -12.367 6.195 -7.938 1 74.38 127 THR A C 1
ATOM 1002 O O . THR A 1 127 ? -12.531 6.586 -9.094 1 74.38 127 THR A O 1
ATOM 1005 N N . VAL A 1 128 ? -11.961 6.906 -6.902 1 81.75 128 VAL A N 1
ATOM 1006 C CA . VAL A 1 128 ? -11.578 8.297 -7.121 1 81.75 128 VAL A CA 1
ATOM 1007 C C . VAL A 1 128 ? -10.102 8.484 -6.781 1 81.75 128 VAL A C 1
ATOM 1009 O O . VAL A 1 128 ? -9.625 7.977 -5.762 1 81.75 128 VAL A O 1
ATOM 1012 N N . GLU A 1 129 ? -9.469 9.141 -7.617 1 85 129 GLU A N 1
ATOM 1013 C CA . GLU A 1 129 ? -8.102 9.531 -7.293 1 85 129 GLU A CA 1
ATOM 1014 C C . GLU A 1 129 ? -8.078 10.766 -6.395 1 85 129 GLU A C 1
ATOM 1016 O O . GLU A 1 129 ? -8.625 11.812 -6.754 1 85 129 GLU A O 1
ATOM 1021 N N . ILE A 1 130 ? -7.5 10.57 -5.324 1 92.56 130 ILE A N 1
ATOM 1022 C CA . ILE A 1 130 ? -7.332 11.695 -4.402 1 92.56 130 ILE A CA 1
ATOM 1023 C C . ILE A 1 130 ? -6.035 12.43 -4.719 1 92.56 130 ILE A C 1
ATOM 1025 O O . ILE A 1 130 ? -4.957 11.836 -4.715 1 92.56 130 ILE A O 1
ATOM 1029 N N . ASP A 1 131 ? -6.246 13.758 -4.945 1 93.81 131 ASP A N 1
ATOM 1030 C CA . ASP A 1 131 ? -5.082 14.578 -5.262 1 93.81 131 ASP A CA 1
ATOM 1031 C C . ASP A 1 131 ? -4.074 14.57 -4.113 1 93.81 131 ASP A C 1
ATOM 1033 O O . ASP A 1 131 ? -4.461 14.57 -2.943 1 93.81 131 ASP A O 1
ATOM 1037 N N . GLN A 1 132 ? -2.771 14.602 -4.453 1 92.88 132 GLN A N 1
ATOM 1038 C CA . GLN A 1 132 ? -1.743 14.578 -3.422 1 92.88 132 GLN A CA 1
ATOM 1039 C C . GLN A 1 132 ? -1.63 15.93 -2.721 1 92.88 132 GLN A C 1
ATOM 1041 O O . GLN A 1 132 ? -1.176 16 -1.578 1 92.88 132 GLN A O 1
ATOM 1046 N N . HIS A 1 133 ? -1.974 17.047 -3.453 1 96.75 133 HIS A N 1
ATOM 1047 C CA . HIS A 1 133 ? -1.99 18.344 -2.795 1 96.75 133 HIS A CA 1
ATOM 1048 C C . HIS A 1 133 ? -3.102 18.422 -1.754 1 96.75 133 HIS A C 1
ATOM 1050 O O . HIS A 1 133 ? -4.246 18.062 -2.031 1 96.75 133 HIS A O 1
ATOM 1056 N N . LEU A 1 134 ? -2.752 18.938 -0.672 1 98.44 134 LEU A N 1
ATOM 1057 C CA . LEU A 1 134 ? -3.637 18.844 0.484 1 98.44 134 LEU A CA 1
ATOM 1058 C C . LEU A 1 134 ? -4.719 19.906 0.432 1 98.44 134 LEU A C 1
ATOM 1060 O O . LEU A 1 134 ? -5.82 19.719 0.949 1 98.44 134 LEU A O 1
ATOM 1064 N N . HIS A 1 135 ? -4.551 21.016 -0.233 1 98.56 135 HIS A N 1
ATOM 1065 C CA . HIS A 1 135 ? -5.406 22.188 -0.099 1 98.56 135 HIS A CA 1
ATOM 1066 C C . HIS A 1 135 ? -6.703 22.016 -0.881 1 98.56 135 HIS A C 1
ATOM 1068 O O . HIS A 1 135 ? -7.668 22.75 -0.659 1 98.56 135 HIS A O 1
ATOM 1074 N N . CYS A 1 136 ? -6.711 21 -1.851 1 98.12 136 CYS A N 1
ATOM 1075 C CA . CYS A 1 136 ? -7.848 20.984 -2.768 1 98.12 136 CYS A CA 1
ATOM 1076 C C . CYS A 1 136 ? -8.711 19.75 -2.537 1 98.12 136 CYS A C 1
ATOM 1078 O O . CYS A 1 136 ? -9.594 19.453 -3.342 1 98.12 136 CYS A O 1
ATOM 1080 N N . THR A 1 137 ? -8.5 19.016 -1.452 1 98.19 137 THR A N 1
ATOM 1081 C CA . THR A 1 137 ? -9.297 17.859 -1.101 1 98.19 137 THR A CA 1
ATOM 1082 C C . THR A 1 137 ? -9.844 17.984 0.321 1 98.19 137 THR A C 1
ATOM 1084 O O . THR A 1 137 ? -9.234 18.641 1.168 1 98.19 137 THR A O 1
ATOM 1087 N N . ALA A 1 138 ? -10.984 17.328 0.546 1 98.38 138 ALA A N 1
ATOM 1088 C CA . ALA A 1 138 ? -11.539 17.359 1.896 1 98.38 138 ALA A CA 1
ATOM 1089 C C . ALA A 1 138 ? -10.555 16.781 2.908 1 98.38 138 ALA A C 1
ATOM 1091 O O . ALA A 1 138 ? -10.258 17.406 3.93 1 98.38 138 ALA A O 1
ATOM 1092 N N . PRO A 1 139 ? -10.055 15.633 2.662 1 98.75 139 PRO A N 1
ATOM 1093 C CA . PRO A 1 139 ? -9.109 15.086 3.645 1 98.75 139 PRO A CA 1
ATOM 1094 C C . PRO A 1 139 ? -7.824 15.898 3.746 1 98.75 139 PRO A C 1
ATOM 1096 O O . PRO A 1 139 ? -7.223 15.984 4.82 1 98.75 139 PRO A O 1
ATOM 1099 N N . GLY A 1 140 ? -7.367 16.516 2.68 1 98.75 140 GLY A N 1
ATOM 1100 C CA . GLY A 1 140 ? -6.203 17.375 2.73 1 98.75 140 GLY A CA 1
ATOM 1101 C C . GLY A 1 140 ? -6.41 18.609 3.594 1 98.75 140 GLY A C 1
ATOM 1102 O O . GLY A 1 140 ? -5.562 18.938 4.422 1 98.75 140 GLY A O 1
ATOM 1103 N N . LYS A 1 141 ? -7.578 19.266 3.393 1 98.81 141 LYS A N 1
ATOM 1104 C CA . LYS A 1 141 ? -7.895 20.438 4.207 1 98.81 141 LYS A CA 1
ATOM 1105 C C . LYS A 1 141 ? -8.047 20.062 5.68 1 98.81 141 LYS A C 1
ATOM 1107 O O . LYS A 1 141 ? -7.648 20.812 6.566 1 98.81 141 LYS A O 1
ATOM 1112 N N . ALA A 1 142 ? -8.648 18.875 5.945 1 98.81 142 ALA A N 1
ATOM 1113 C CA . ALA A 1 142 ? -8.758 18.391 7.32 1 98.81 142 ALA A CA 1
ATOM 1114 C C . ALA A 1 142 ? -7.379 18.219 7.949 1 98.81 142 ALA A C 1
ATOM 1116 O O . ALA A 1 142 ? -7.164 18.609 9.102 1 98.81 142 ALA A O 1
ATOM 1117 N N . ILE A 1 143 ? -6.449 17.656 7.238 1 98.81 143 ILE A N 1
ATOM 1118 C CA . ILE A 1 143 ? -5.094 17.438 7.719 1 98.81 143 ILE A CA 1
ATOM 1119 C C . ILE A 1 143 ? -4.398 18.766 7.961 1 98.81 143 ILE A C 1
ATOM 1121 O O . ILE A 1 143 ? -3.764 18.969 9 1 98.81 143 ILE A O 1
ATOM 1125 N N . LEU A 1 144 ? -4.527 19.672 6.973 1 98.75 144 LEU A N 1
ATOM 1126 C CA . LEU A 1 144 ? -3.898 20.984 7.117 1 98.75 144 LEU A CA 1
ATOM 1127 C C . LEU A 1 144 ? -4.418 21.703 8.359 1 98.75 144 LEU A C 1
ATOM 1129 O O . LEU A 1 144 ? -3.66 22.391 9.055 1 98.75 144 LEU A O 1
ATOM 1133 N N . ALA A 1 145 ? -5.711 21.594 8.602 1 98.56 145 ALA A N 1
ATOM 1134 C CA . ALA A 1 145 ? -6.328 22.266 9.742 1 98.56 145 ALA A CA 1
ATOM 1135 C C . ALA A 1 145 ? -5.805 21.719 11.062 1 98.56 145 ALA A C 1
ATOM 1137 O O . ALA A 1 145 ? -5.906 22.375 12.102 1 98.56 145 ALA A O 1
ATOM 1138 N N . HIS A 1 146 ? -5.281 20.531 11.023 1 96.5 146 HIS A N 1
ATOM 1139 C CA . HIS A 1 146 ? -4.738 19.906 12.219 1 96.5 146 HIS A CA 1
ATOM 1140 C C . HIS A 1 146 ? -3.309 20.359 12.477 1 96.5 146 HIS A C 1
ATOM 1142 O O . HIS A 1 146 ? -2.744 20.078 13.539 1 96.5 146 HIS A O 1
ATOM 1148 N N . LEU A 1 147 ? -2.709 21.094 11.562 1 96.94 147 LEU A N 1
ATOM 1149 C CA . LEU A 1 147 ? -1.339 21.578 11.664 1 96.94 147 LEU A CA 1
ATOM 1150 C C . LEU A 1 147 ? -1.307 22.984 12.25 1 96.94 147 LEU A C 1
ATOM 1152 O O . LEU A 1 147 ? -2.314 23.703 12.219 1 96.94 147 LEU A O 1
ATOM 1156 N N . THR A 1 148 ? -0.115 23.406 12.75 1 96.5 148 THR A N 1
ATOM 1157 C CA . THR A 1 148 ? 0.08 24.797 13.117 1 96.5 148 THR A CA 1
ATOM 1158 C C . THR A 1 148 ? 0.151 25.688 11.875 1 96.5 148 THR A C 1
ATOM 1160 O O . THR A 1 148 ? 0.414 25.203 10.773 1 96.5 148 THR A O 1
ATOM 1163 N N . ASP A 1 149 ? -0.058 26.938 12.078 1 97.12 149 ASP A N 1
ATOM 1164 C CA . ASP A 1 149 ? 0.019 27.875 10.953 1 97.12 149 ASP A CA 1
ATOM 1165 C C . ASP A 1 149 ? 1.398 27.844 10.305 1 97.12 149 ASP A C 1
ATOM 1167 O O . ASP A 1 149 ? 1.516 27.938 9.078 1 97.12 149 ASP A O 1
ATOM 1171 N N . GLU A 1 150 ? 2.365 27.719 11.07 1 97.38 150 GLU A N 1
ATOM 1172 C CA . GLU A 1 150 ? 3.73 27.641 10.555 1 97.38 150 GLU A CA 1
ATOM 1173 C C . GLU A 1 150 ? 3.914 26.406 9.68 1 97.38 150 GLU A C 1
ATOM 1175 O O . GLU A 1 150 ? 4.559 26.469 8.633 1 97.38 150 GLU A O 1
ATOM 1180 N N . GLN A 1 151 ? 3.471 25.297 10.141 1 96.94 151 GLN A N 1
ATOM 1181 C CA . GLN A 1 151 ? 3.553 24.062 9.383 1 96.94 151 GLN A CA 1
ATOM 1182 C C . GLN A 1 151 ? 2.773 24.156 8.07 1 96.94 151 GLN A C 1
ATOM 1184 O O . GLN A 1 151 ? 3.197 23.625 7.047 1 96.94 151 GLN A O 1
ATOM 1189 N N . VAL A 1 152 ? 1.57 24.844 8.148 1 98.31 152 VAL A N 1
ATOM 1190 C CA . VAL A 1 152 ? 0.775 25.062 6.941 1 98.31 152 VAL A CA 1
ATOM 1191 C C . VAL A 1 152 ? 1.561 25.906 5.945 1 98.31 152 VAL A C 1
ATOM 1193 O O . VAL A 1 152 ? 1.593 25.609 4.75 1 98.31 152 VAL A O 1
ATOM 1196 N N . ASP A 1 153 ? 2.244 26.891 6.426 1 97.94 153 ASP A N 1
ATOM 1197 C CA . ASP A 1 153 ? 3.061 27.766 5.578 1 97.94 153 ASP A CA 1
ATOM 1198 C C . ASP A 1 153 ? 4.18 26.969 4.902 1 97.94 153 ASP A C 1
ATOM 1200 O O . ASP A 1 153 ? 4.488 27.188 3.732 1 97.94 153 ASP A O 1
ATOM 1204 N N . HIS A 1 154 ? 4.723 26.078 5.672 1 96.94 154 HIS A N 1
ATOM 1205 C CA . HIS A 1 154 ? 5.777 25.234 5.125 1 96.94 154 HIS A CA 1
ATOM 1206 C C . HIS A 1 154 ? 5.258 24.375 3.979 1 96.94 154 HIS A C 1
ATOM 1208 O O . HIS A 1 154 ? 5.941 24.219 2.965 1 96.94 154 HIS A O 1
ATOM 1214 N N . VAL A 1 155 ? 4.121 23.797 4.156 1 97.38 155 VAL A N 1
ATOM 1215 C CA . VAL A 1 155 ? 3.512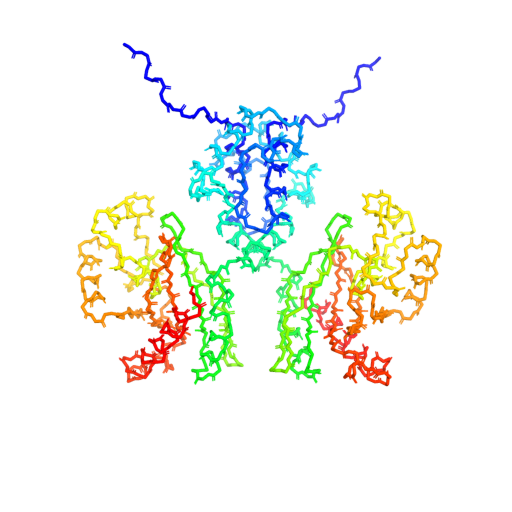 22.969 3.123 1 97.38 155 VAL A CA 1
ATOM 1216 C C . VAL A 1 155 ? 3.232 23.812 1.881 1 97.38 155 VAL A C 1
ATOM 1218 O O . VAL A 1 155 ? 3.562 23.406 0.763 1 97.38 155 VAL A O 1
ATOM 1221 N N . VAL A 1 156 ? 2.646 24.984 2.062 1 97.94 156 VAL A N 1
ATOM 1222 C CA . VAL A 1 156 ? 2.258 25.875 0.964 1 97.94 156 VAL A CA 1
ATOM 1223 C C . VAL A 1 156 ? 3.504 26.344 0.22 1 97.94 156 VAL A C 1
ATOM 1225 O O . VAL A 1 156 ? 3.504 26.438 -1.01 1 97.94 156 VAL A O 1
ATOM 1228 N N . ASP A 1 157 ? 4.559 26.641 0.946 1 97 157 ASP A N 1
ATOM 1229 C CA . ASP A 1 157 ? 5.809 27.094 0.346 1 97 157 ASP A CA 1
ATOM 1230 C C . ASP A 1 157 ? 6.441 25.984 -0.492 1 97 157 ASP A C 1
ATOM 1232 O O . ASP A 1 157 ? 7.066 26.25 -1.521 1 97 157 ASP A O 1
ATOM 1236 N N . ALA A 1 158 ? 6.234 24.828 -0.048 1 94.19 158 ALA A N 1
ATOM 1237 C CA . ALA A 1 158 ? 6.902 23.688 -0.673 1 94.19 158 ALA A CA 1
ATOM 1238 C C . ALA A 1 158 ? 6.191 23.266 -1.958 1 94.19 158 ALA A C 1
ATOM 1240 O O . ALA A 1 158 ? 6.84 22.906 -2.943 1 94.19 158 ALA A O 1
ATOM 1241 N N . VAL A 1 159 ? 4.852 23.297 -1.962 1 95.38 159 VAL A N 1
ATOM 1242 C CA . VAL A 1 159 ? 4.176 22.625 -3.066 1 95.38 159 VAL A CA 1
ATOM 1243 C C . VAL A 1 159 ? 3.207 23.594 -3.742 1 95.38 159 VAL A C 1
ATOM 1245 O O . VAL A 1 159 ? 2.635 23.281 -4.789 1 95.38 159 VAL A O 1
ATOM 1248 N N . GLY A 1 160 ? 2.973 24.734 -3.234 1 97.12 160 GLY A N 1
ATOM 1249 C CA . GLY A 1 160 ? 2.068 25.719 -3.797 1 97.12 160 GLY A CA 1
ATOM 1250 C C . GLY A 1 160 ? 0.604 25.375 -3.611 1 97.12 160 GLY A C 1
ATOM 1251 O O . GLY A 1 160 ? 0.269 24.5 -2.805 1 97.12 160 GLY A O 1
ATOM 1252 N N . LEU A 1 161 ? -0.199 26.094 -4.32 1 98.25 161 LEU A N 1
ATOM 1253 C CA . LEU A 1 161 ? -1.646 25.906 -4.32 1 98.25 161 LEU A CA 1
ATOM 1254 C C . LEU A 1 161 ? -2.182 25.812 -5.742 1 98.25 161 LEU A C 1
ATOM 1256 O O . LEU A 1 161 ? -2.969 26.672 -6.172 1 98.25 161 LEU A O 1
ATOM 1260 N N . PRO A 1 162 ? -1.795 24.797 -6.477 1 97.75 162 PRO A N 1
ATOM 1261 C CA . PRO A 1 162 ? -2.229 24.688 -7.871 1 97.75 162 PRO A CA 1
ATOM 1262 C C . PRO A 1 162 ? -3.746 24.594 -8.016 1 97.75 162 PRO A C 1
ATOM 1264 O O . PRO A 1 162 ? -4.402 23.938 -7.203 1 97.75 162 PRO A O 1
ATOM 1267 N N . ALA A 1 163 ? -4.297 25.172 -9.078 1 98.25 163 ALA A N 1
ATOM 1268 C CA . ALA A 1 163 ? -5.727 25.125 -9.375 1 98.25 163 ALA A CA 1
ATOM 1269 C C . ALA A 1 163 ? -6.082 23.844 -10.125 1 98.25 163 ALA A C 1
ATOM 1271 O O . ALA A 1 163 ? -5.375 23.438 -11.055 1 98.25 163 ALA A O 1
ATOM 1272 N N . ARG A 1 164 ? -7.191 23.188 -9.648 1 97.62 164 ARG A N 1
ATOM 1273 C CA . ARG A 1 164 ? -7.723 22.031 -10.367 1 97.62 164 ARG A CA 1
ATOM 1274 C C . ARG A 1 164 ? -9.055 22.359 -11.023 1 97.62 164 ARG A C 1
ATOM 1276 O O . ARG A 1 164 ? -9.398 21.797 -12.062 1 97.62 164 ARG A O 1
ATOM 1283 N N . THR A 1 165 ? -9.758 23.156 -10.422 1 98.25 165 THR A N 1
ATOM 1284 C CA . THR A 1 165 ? -11.023 23.688 -10.906 1 98.25 165 THR A CA 1
ATOM 1285 C C . THR A 1 165 ? -11.148 25.172 -10.594 1 98.25 165 THR A C 1
ATOM 1287 O O . THR A 1 165 ? -10.266 25.75 -9.961 1 98.25 165 THR A O 1
ATOM 1290 N N . ASP A 1 166 ? -12.273 25.719 -10.992 1 97.69 166 ASP A N 1
ATOM 1291 C CA . ASP A 1 166 ? -12.539 27.125 -10.703 1 97.69 166 ASP A CA 1
ATOM 1292 C C . ASP A 1 166 ? -12.844 27.328 -9.219 1 97.69 166 ASP A C 1
AT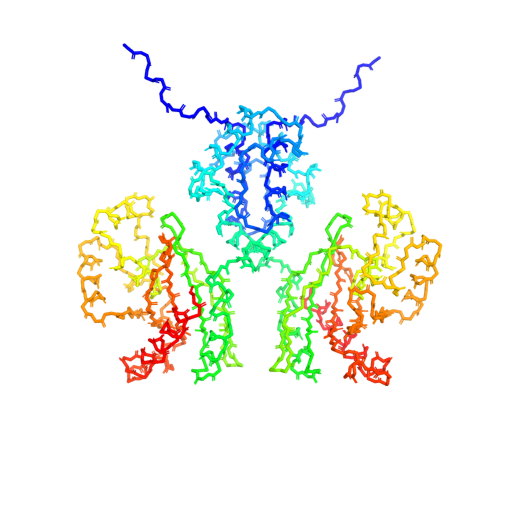OM 1294 O O . ASP A 1 166 ? -12.766 28.453 -8.711 1 97.69 166 ASP A O 1
ATOM 1298 N N . ASN A 1 167 ? -13.133 26.25 -8.523 1 97.88 167 ASN A N 1
ATOM 1299 C CA . ASN A 1 167 ? -13.508 26.344 -7.117 1 97.88 167 ASN A CA 1
ATOM 1300 C C . ASN A 1 167 ? -12.312 26.094 -6.203 1 97.88 167 ASN A C 1
ATOM 1302 O O . ASN A 1 167 ? -12.406 26.266 -4.988 1 97.88 167 ASN A O 1
ATOM 1306 N N . THR A 1 168 ? -11.172 25.797 -6.754 1 98.62 168 THR A N 1
ATOM 1307 C CA . THR A 1 168 ? -9.992 25.484 -5.949 1 98.62 168 THR A CA 1
ATOM 1308 C C . THR A 1 168 ? -9.492 26.734 -5.227 1 98.62 168 THR A C 1
ATOM 1310 O O . THR A 1 168 ? -9.398 27.812 -5.82 1 98.62 168 THR A O 1
ATOM 1313 N N . ILE A 1 169 ? -9.211 26.562 -3.959 1 98.31 169 ILE A N 1
ATOM 1314 C CA . ILE A 1 169 ? -8.602 27.656 -3.199 1 98.31 169 ILE A CA 1
ATOM 1315 C C . ILE A 1 169 ? -7.133 27.797 -3.598 1 98.31 169 ILE A C 1
ATOM 1317 O O . ILE A 1 169 ? -6.336 26.875 -3.404 1 98.31 169 ILE A O 1
ATOM 1321 N N . THR A 1 170 ? -6.746 28.969 -4.129 1 98.38 170 THR A N 1
ATOM 1322 C CA . THR A 1 170 ? -5.379 29.141 -4.605 1 98.38 170 THR A CA 1
ATOM 1323 C C . THR A 1 170 ? -4.703 30.297 -3.889 1 98.38 170 THR A C 1
ATOM 1325 O O . THR A 1 170 ? -3.549 30.625 -4.176 1 98.38 170 THR A O 1
ATOM 1328 N N . ASP A 1 171 ? -5.383 30.922 -3.006 1 98.06 171 ASP A N 1
ATOM 1329 C CA . ASP A 1 171 ? -4.867 32.031 -2.223 1 98.06 171 ASP A CA 1
ATOM 1330 C C . ASP A 1 171 ? -4.578 31.609 -0.784 1 98.06 171 ASP A C 1
ATOM 1332 O O . ASP A 1 171 ? -5.465 31.109 -0.092 1 98.06 171 ASP A O 1
ATOM 1336 N N . PRO A 1 172 ? -3.375 31.938 -0.326 1 97.94 172 PRO A N 1
ATOM 1337 C CA . PRO A 1 172 ? -3.006 31.516 1.026 1 97.94 172 PRO A CA 1
ATOM 1338 C C . PRO A 1 172 ? -3.9 32.125 2.102 1 97.94 172 PRO A C 1
ATOM 1340 O O . PRO A 1 172 ? -4.184 31.484 3.115 1 97.94 172 PRO A O 1
ATOM 1343 N N . GLY A 1 173 ? -4.273 33.344 1.94 1 98 173 GLY A N 1
ATOM 1344 C CA . GLY A 1 173 ? -5.168 33.969 2.902 1 98 173 GLY A CA 1
ATOM 1345 C C . GLY A 1 173 ? -6.527 33.312 2.973 1 98 173 GLY A C 1
ATOM 1346 O O . GLY A 1 173 ? -7.066 33.094 4.062 1 98 173 GLY A O 1
ATOM 1347 N N . VAL A 1 174 ? -7.102 33 1.827 1 98.44 174 VAL A N 1
ATOM 1348 C CA . VAL A 1 174 ? -8.391 32.312 1.756 1 98.44 174 VAL A CA 1
ATOM 1349 C C . VAL A 1 174 ? -8.266 30.922 2.361 1 98.44 174 VAL A C 1
ATOM 1351 O O . VAL A 1 174 ? -9.188 30.453 3.041 1 98.44 174 VAL A O 1
ATOM 1354 N N . LEU A 1 175 ? -7.184 30.266 2.068 1 98.62 175 LEU A N 1
ATOM 1355 C CA . LEU A 1 175 ? -6.949 28.953 2.662 1 98.62 175 LEU A CA 1
ATOM 1356 C C . LEU A 1 175 ? -6.906 29.047 4.184 1 98.62 175 LEU A C 1
ATOM 1358 O O . LEU A 1 175 ? -7.473 28.203 4.879 1 98.62 175 LEU A O 1
ATOM 1362 N N . ALA A 1 176 ? -6.184 30.031 4.719 1 98.31 176 ALA A N 1
ATOM 1363 C CA . ALA A 1 176 ? -6.082 30.203 6.164 1 98.31 176 ALA A CA 1
ATOM 1364 C C . ALA A 1 176 ? -7.461 30.375 6.793 1 98.31 176 ALA A C 1
ATOM 1366 O O . ALA A 1 176 ? -7.734 29.828 7.863 1 98.31 176 ALA A O 1
ATOM 1367 N N . ASP A 1 177 ? -8.297 31.156 6.148 1 98.38 177 ASP A N 1
ATOM 1368 C CA . ASP A 1 177 ? -9.664 31.344 6.629 1 98.38 177 ASP A CA 1
ATOM 1369 C C . ASP A 1 177 ? -10.438 30.031 6.617 1 98.38 177 ASP A C 1
ATOM 1371 O O . ASP A 1 177 ? -11.156 29.719 7.566 1 98.38 177 ASP A O 1
ATOM 1375 N N . GLU A 1 178 ? -10.305 29.312 5.543 1 98.38 178 GLU A N 1
ATOM 1376 C CA . GLU A 1 178 ? -10.953 28 5.426 1 98.38 178 GLU A CA 1
ATOM 1377 C C . GLU A 1 178 ? -10.492 27.047 6.52 1 98.38 178 GLU A C 1
ATOM 1379 O O . GLU A 1 178 ? -11.305 26.344 7.121 1 98.38 178 GLU A O 1
ATOM 1384 N N . LEU A 1 179 ? -9.234 27.031 6.785 1 98.69 179 LEU A N 1
ATOM 1385 C CA . LEU A 1 179 ? -8.688 26.125 7.789 1 98.69 179 LEU A CA 1
ATOM 1386 C C . LEU A 1 179 ? -9.172 26.516 9.188 1 98.69 179 LEU A C 1
ATOM 1388 O O . LEU A 1 179 ? -9.383 25.656 10.039 1 98.69 179 LEU A O 1
ATOM 1392 N N . THR A 1 180 ? -9.305 27.797 9.445 1 98.12 180 THR A N 1
ATOM 1393 C CA . THR A 1 180 ? -9.875 28.266 10.711 1 98.12 180 THR A CA 1
ATOM 1394 C C . THR A 1 180 ? -11.297 27.719 10.891 1 98.12 180 THR A C 1
ATOM 1396 O O . THR A 1 180 ? -11.656 27.266 11.977 1 98.12 180 THR A O 1
ATOM 1399 N N . ASN A 1 181 ? -12.078 27.781 9.844 1 97.69 181 ASN A N 1
ATOM 1400 C CA . ASN A 1 181 ? -13.438 27.25 9.867 1 97.69 181 ASN A CA 1
ATOM 1401 C C . ASN A 1 181 ? -13.438 25.75 10.141 1 97.69 181 ASN A C 1
ATOM 1403 O O . ASN A 1 181 ? -14.281 25.25 10.891 1 97.69 181 ASN A O 1
ATOM 1407 N N . VAL A 1 182 ? -12.523 25.031 9.477 1 98.25 182 VAL A N 1
ATOM 1408 C CA . VAL A 1 182 ? -12.422 23.594 9.656 1 98.25 182 VAL A CA 1
ATOM 1409 C C . VAL A 1 182 ? -12.062 23.266 11.102 1 98.25 182 VAL A C 1
ATOM 1411 O O . VAL A 1 182 ? -12.578 22.312 11.68 1 98.25 182 VAL A O 1
ATOM 1414 N N . ARG A 1 183 ? -11.203 24.031 11.688 1 97.69 183 ARG A N 1
ATOM 1415 C CA . ARG A 1 183 ? -10.805 23.844 13.078 1 97.69 183 ARG A CA 1
ATOM 1416 C C . ARG A 1 183 ? -11.992 24.031 14.016 1 97.69 183 ARG A C 1
ATOM 1418 O O . ARG A 1 183 ? -12.148 23.281 14.977 1 97.69 183 ARG A O 1
ATOM 1425 N N . GLU A 1 184 ? -12.719 25.031 13.758 1 96.62 184 GLU A N 1
ATOM 1426 C CA . GLU A 1 184 ? -13.867 25.359 14.602 1 96.62 184 GLU A CA 1
ATOM 1427 C C . GLU A 1 184 ? -14.945 24.281 14.508 1 96.62 184 GLU A C 1
ATOM 1429 O O . GLU A 1 184 ? -15.523 23.875 15.523 1 96.62 184 GLU A O 1
ATOM 1434 N N . ARG A 1 185 ? -15.172 23.797 13.359 1 94.94 185 ARG A N 1
ATOM 1435 C CA . ARG A 1 185 ? -16.234 22.828 13.117 1 94.94 185 ARG A CA 1
ATOM 1436 C C . ARG A 1 185 ? -15.758 21.406 13.383 1 94.94 185 ARG A C 1
ATOM 1438 O O . ARG A 1 185 ? -16.562 20.516 13.68 1 94.94 185 ARG A O 1
ATOM 1445 N N . GLY A 1 186 ? -14.453 21.188 13.109 1 96.5 186 GLY A N 1
ATOM 1446 C CA . GLY A 1 186 ? -13.867 19.859 13.25 1 96.5 186 GLY A CA 1
ATOM 1447 C C . GLY A 1 186 ? -14.047 19 12.016 1 96.5 186 GLY A C 1
ATOM 1448 O O . GLY A 1 186 ? -13.711 17.812 12.031 1 96.5 186 GLY A O 1
ATOM 1449 N N . ILE A 1 187 ? -14.656 19.609 10.992 1 97.56 187 ILE A N 1
ATOM 1450 C CA . ILE A 1 187 ? -14.977 18.859 9.781 1 97.56 187 ILE A CA 1
ATOM 1451 C C . ILE A 1 187 ? -14.578 19.688 8.555 1 97.56 187 ILE A C 1
ATOM 1453 O O . ILE A 1 187 ? -14.781 20.906 8.523 1 97.56 187 ILE A O 1
ATOM 1457 N N . ALA A 1 188 ? -13.992 19.016 7.609 1 98.56 188 ALA A N 1
ATOM 1458 C CA . ALA A 1 188 ? -13.672 19.656 6.34 1 98.56 188 ALA A CA 1
ATOM 1459 C C . ALA A 1 188 ? -14.656 19.25 5.25 1 98.56 188 ALA A C 1
ATOM 1461 O O . ALA A 1 188 ? -15.031 18.078 5.156 1 98.56 188 ALA A O 1
ATOM 1462 N N . ILE A 1 189 ? -15.055 20.234 4.5 1 97.75 189 ILE A N 1
ATOM 1463 C CA . ILE A 1 189 ? -15.953 20 3.377 1 97.75 189 ILE A CA 1
ATOM 1464 C C . ILE A 1 189 ? -15.312 20.5 2.084 1 97.75 189 ILE A C 1
ATOM 1466 O O . ILE A 1 189 ? -14.727 21.578 2.055 1 97.75 189 ILE A O 1
ATOM 1470 N N . GLU A 1 190 ? -15.297 19.672 1.095 1 97.69 190 GLU A N 1
ATOM 1471 C CA . GLU A 1 190 ? -14.867 20.016 -0.256 1 97.69 190 GLU A CA 1
ATOM 1472 C C . GLU A 1 190 ? -16.062 20.156 -1.199 1 97.69 190 GLU A C 1
ATOM 1474 O O . GLU A 1 190 ? -16.953 19.297 -1.215 1 97.69 190 GLU A O 1
ATOM 1479 N N . ARG A 1 191 ? -16.109 21.203 -1.911 1 97.19 191 ARG A N 1
ATOM 1480 C CA . ARG A 1 191 ? -17.156 21.453 -2.9 1 97.19 191 ARG A CA 1
ATOM 1481 C C . ARG A 1 191 ? -16.547 21.719 -4.277 1 97.19 191 ARG A C 1
ATOM 1483 O O . ARG A 1 191 ? -16.234 22.859 -4.605 1 97.19 191 ARG A O 1
ATOM 1490 N N . GLY A 1 192 ? -16.438 20.656 -5.043 1 97.19 192 GLY A N 1
ATOM 1491 C CA . GLY A 1 192 ? -16 20.75 -6.426 1 97.19 192 GLY A CA 1
ATOM 1492 C C . GLY A 1 192 ? -14.609 21.312 -6.566 1 97.19 192 GLY A C 1
ATOM 1493 O O . GLY A 1 192 ? -14.305 22 -7.555 1 97.19 192 GLY A O 1
ATOM 1494 N N . GLU A 1 193 ? -13.75 21.156 -5.641 1 97.81 193 GLU A N 1
ATOM 1495 C CA . GLU A 1 193 ? -12.438 21.797 -5.648 1 97.81 193 GLU A CA 1
ATOM 1496 C C . GLU A 1 193 ? -11.414 20.953 -6.391 1 97.81 193 GLU A C 1
ATOM 1498 O O . GLU A 1 193 ? -10.516 21.469 -7.055 1 97.81 193 GLU A O 1
ATOM 1503 N N . GLN A 1 194 ? -11.5 19.594 -6.203 1 96.75 194 GLN A N 1
ATOM 1504 C CA . GLN A 1 194 ? -10.625 18.703 -6.949 1 96.75 194 GLN A CA 1
ATOM 1505 C C . GLN A 1 194 ? -11.211 18.375 -8.32 1 96.75 194 GLN A C 1
ATOM 1507 O O . GLN A 1 194 ? -10.484 18.328 -9.312 1 96.75 194 GLN A O 1
ATOM 1512 N N . HIS A 1 195 ? -12.383 18.062 -8.383 1 95.88 195 HIS A N 1
ATOM 1513 C CA . HIS A 1 195 ? -13.227 17.844 -9.547 1 95.88 195 HIS A CA 1
ATOM 1514 C C . HIS A 1 195 ? -14.531 18.625 -9.438 1 95.88 195 HIS A C 1
ATOM 1516 O O . HIS A 1 195 ? -15.156 18.641 -8.383 1 95.88 195 HIS A O 1
ATOM 1522 N N . PRO A 1 196 ? -14.977 19.234 -10.547 1 95.75 196 PRO A N 1
ATOM 1523 C CA . PRO A 1 196 ? -16.156 20.109 -10.461 1 95.75 196 PRO A CA 1
ATOM 1524 C C . PRO A 1 196 ? -17.406 19.359 -10 1 95.75 196 PRO A C 1
ATOM 1526 O O . PRO A 1 196 ? -18.297 19.953 -9.398 1 95.75 196 PRO A O 1
ATOM 1529 N N . ASP A 1 197 ? -17.438 18.078 -10.219 1 95.38 197 ASP A N 1
ATOM 1530 C CA . ASP A 1 197 ? -18.641 17.312 -9.93 1 95.38 197 ASP A CA 1
ATOM 1531 C C . ASP A 1 197 ? -18.438 16.391 -8.719 1 95.38 197 ASP A C 1
ATOM 1533 O O . ASP A 1 197 ? -19.125 15.375 -8.594 1 95.38 197 ASP A O 1
ATOM 1537 N N . GLN A 1 198 ? -17.562 16.766 -7.836 1 95.31 198 GLN A N 1
ATOM 1538 C CA . GLN A 1 198 ? -17.25 15.938 -6.676 1 95.31 198 GLN A CA 1
ATOM 1539 C C . GLN A 1 198 ? -17.266 16.766 -5.391 1 95.31 198 GLN A C 1
ATOM 1541 O O . GLN A 1 198 ? -16.688 17.844 -5.332 1 95.31 198 GLN A O 1
ATOM 1546 N N . ASN A 1 199 ? -17.984 16.312 -4.449 1 97.25 199 ASN A N 1
ATOM 1547 C CA . ASN A 1 199 ? -17.953 16.844 -3.092 1 97.25 199 ASN A CA 1
ATOM 1548 C C . ASN A 1 199 ? -17.344 15.852 -2.113 1 97.25 199 ASN A C 1
ATOM 1550 O O . ASN A 1 199 ? -17.172 14.68 -2.439 1 97.25 199 ASN A O 1
ATOM 1554 N N . GLY A 1 200 ? -16.938 16.344 -0.957 1 97.31 200 GLY A N 1
ATOM 1555 C CA . GLY A 1 200 ? -16.359 15.445 0.027 1 97.31 200 GLY A CA 1
ATOM 1556 C C . GLY A 1 200 ? -16.406 15.992 1.44 1 97.31 200 GLY A C 1
ATOM 1557 O O . GLY A 1 200 ? -16.625 17.188 1.642 1 97.31 200 GLY A O 1
ATOM 1558 N N . VAL A 1 201 ? -16.328 15.086 2.363 1 98.31 201 VAL A N 1
ATOM 1559 C CA . VAL A 1 201 ? -16.266 15.359 3.795 1 98.31 201 VAL A CA 1
ATOM 1560 C C . VAL A 1 201 ? -15.102 14.586 4.414 1 98.31 201 VAL A C 1
ATOM 1562 O O . VAL A 1 201 ? -14.836 13.445 4.039 1 98.31 201 VAL A O 1
ATOM 1565 N N . ALA A 1 202 ? -14.445 15.266 5.352 1 98.81 202 ALA A N 1
ATOM 1566 C CA . ALA A 1 202 ? -13.352 14.547 5.996 1 98.81 202 ALA A CA 1
ATOM 1567 C C . ALA A 1 202 ? -13.125 15.047 7.418 1 98.81 202 ALA A C 1
ATOM 1569 O O . ALA A 1 202 ? -13.398 16.219 7.723 1 98.81 202 ALA A O 1
ATOM 1570 N N . VAL A 1 203 ? -12.656 14.211 8.219 1 98.69 203 VAL A N 1
ATOM 1571 C CA . VAL A 1 203 ? -12.234 14.508 9.578 1 98.69 203 VAL A CA 1
ATOM 1572 C C . VAL A 1 203 ? -10.828 13.953 9.82 1 98.69 203 VAL A C 1
ATOM 1574 O O . VAL A 1 203 ? -10.555 12.789 9.523 1 98.69 203 VAL A O 1
ATOM 1577 N N . ALA A 1 204 ? -9.977 14.812 10.359 1 98.62 204 ALA A N 1
ATOM 1578 C CA . ALA A 1 204 ? -8.602 14.398 10.617 1 98.62 204 ALA A CA 1
ATOM 1579 C C . ALA A 1 204 ? -8.414 13.984 12.07 1 98.62 204 ALA A C 1
ATOM 1581 O O . ALA A 1 204 ? -9.227 14.336 12.93 1 98.62 204 ALA A O 1
ATOM 1582 N N . PHE A 1 205 ? -7.422 13.219 12.32 1 98.12 205 PHE A N 1
ATOM 1583 C CA . PHE A 1 205 ? -6.988 12.812 13.648 1 98.12 205 PHE A CA 1
ATOM 1584 C C . PHE A 1 205 ? -5.488 12.539 13.672 1 98.12 205 PHE A C 1
ATOM 1586 O O . PHE A 1 205 ? -4.859 12.406 12.617 1 98.12 205 PHE A O 1
ATOM 1593 N N . GLU A 1 206 ? -4.953 12.641 14.812 1 95.94 206 GLU A N 1
ATOM 1594 C CA . GLU A 1 206 ? -3.521 12.414 14.977 1 95.94 206 GLU A CA 1
ATOM 1595 C C . GLU A 1 206 ? -3.252 11.18 15.836 1 95.94 206 GLU A C 1
ATOM 1597 O O . GLU A 1 206 ? -3.977 10.922 16.797 1 95.94 206 GLU A O 1
ATOM 1602 N N . HIS A 1 207 ? -2.299 10.375 15.375 1 93.31 207 HIS A N 1
ATOM 1603 C CA . HIS A 1 207 ? -1.8 9.234 16.141 1 93.31 207 HIS A CA 1
ATOM 1604 C C . HIS A 1 207 ? -0.289 9.086 15.984 1 93.31 207 HIS A C 1
ATOM 1606 O O . HIS A 1 207 ? 0.217 8.938 14.867 1 93.31 207 HIS A O 1
ATOM 1612 N N . ASP A 1 208 ? 0.472 9.117 17.125 1 88.69 208 ASP A N 1
ATOM 1613 C CA . ASP A 1 208 ? 1.919 8.922 17.156 1 88.69 208 ASP A CA 1
ATOM 1614 C C . ASP A 1 208 ? 2.617 9.867 16.172 1 88.69 208 ASP A C 1
ATOM 1616 O O . ASP A 1 208 ? 3.402 9.43 15.336 1 88.69 208 ASP A O 1
ATOM 1620 N N . ASN A 1 209 ? 2.186 11.07 16.141 1 87.12 209 ASN A N 1
ATOM 1621 C CA . ASN A 1 209 ? 2.791 12.156 15.375 1 87.12 209 ASN A CA 1
ATOM 1622 C C . ASN A 1 209 ? 2.463 12.047 13.891 1 87.12 209 ASN A C 1
ATOM 1624 O O . ASN A 1 209 ? 3.133 12.656 13.055 1 87.12 209 ASN A O 1
ATOM 1628 N N . GLU A 1 210 ? 1.534 11.188 13.578 1 91.5 210 GLU A N 1
ATOM 1629 C CA . GLU A 1 210 ? 1.011 11.109 12.219 1 91.5 210 GLU A CA 1
ATOM 1630 C C . GLU A 1 210 ? -0.39 11.703 12.125 1 91.5 210 GLU A C 1
ATOM 1632 O O . GLU A 1 210 ? -1.238 11.445 12.984 1 91.5 210 GLU A O 1
ATOM 1637 N N . VAL A 1 211 ? -0.593 12.562 11.164 1 97.19 211 VAL A N 1
ATOM 1638 C CA . VAL A 1 211 ? -1.915 13.133 10.938 1 97.19 211 VAL A CA 1
ATOM 1639 C C . VAL A 1 211 ? -2.594 12.43 9.766 1 97.19 211 VAL A C 1
ATOM 1641 O O . VAL A 1 211 ? -2.012 12.305 8.688 1 97.19 211 VAL A O 1
ATOM 1644 N N . ALA A 1 212 ? -3.734 11.906 9.984 1 98.38 212 ALA A N 1
ATOM 1645 C CA . ALA A 1 212 ? -4.535 11.211 8.984 1 98.38 212 ALA A CA 1
ATOM 1646 C C . ALA A 1 212 ? -5.965 11.75 8.953 1 98.38 212 ALA A C 1
ATOM 1648 O O . ALA A 1 212 ? -6.375 12.492 9.844 1 98.38 212 ALA A O 1
ATOM 1649 N N . ALA A 1 213 ? -6.688 11.438 7.848 1 98.81 213 ALA A N 1
ATOM 1650 C CA . ALA A 1 213 ? -8.078 11.859 7.73 1 98.81 213 ALA A CA 1
ATOM 1651 C C . ALA A 1 213 ? -8.938 10.766 7.102 1 98.81 213 ALA A C 1
ATOM 1653 O O . ALA A 1 213 ? -8.516 10.117 6.141 1 98.81 213 ALA A O 1
ATOM 1654 N N . VAL A 1 214 ? -10.023 10.523 7.723 1 98.81 214 VAL A N 1
ATOM 1655 C CA . VAL A 1 214 ? -11.062 9.719 7.105 1 98.81 214 VAL A CA 1
ATOM 1656 C C . VAL A 1 214 ? -11.945 10.594 6.219 1 98.81 214 VAL A C 1
ATOM 1658 O O . VAL A 1 214 ? -12.305 11.711 6.602 1 98.81 214 VAL A O 1
ATOM 1661 N N . TYR A 1 215 ? -12.273 10.047 5.023 1 98.56 215 TYR A N 1
ATOM 1662 C CA . TYR A 1 215 ? -13.047 10.898 4.129 1 98.56 215 TYR A CA 1
ATOM 1663 C C . TYR A 1 215 ? -14.133 10.109 3.414 1 98.56 215 TYR A C 1
ATOM 1665 O O . TYR A 1 215 ? -14.062 8.875 3.332 1 98.56 215 TYR A O 1
ATOM 1673 N N . VAL A 1 216 ? -15.141 10.789 2.979 1 97.69 216 VAL A N 1
ATOM 1674 C CA . VAL A 1 216 ? -16.172 10.359 2.045 1 97.69 216 VAL A CA 1
ATOM 1675 C C . VAL A 1 216 ? -16.25 11.328 0.865 1 97.69 216 VAL A C 1
ATOM 1677 O O . VAL A 1 216 ? -16.25 12.547 1.052 1 97.69 216 VAL A O 1
ATOM 1680 N N . VAL A 1 217 ? -16.172 10.781 -0.302 1 96.56 217 VAL A N 1
ATOM 1681 C CA . VAL A 1 217 ? -16.312 11.594 -1.503 1 96.56 217 VAL A CA 1
ATOM 1682 C C . VAL A 1 217 ? -17.344 10.953 -2.439 1 96.56 217 VAL A C 1
ATOM 1684 O O . VAL A 1 217 ? -17.531 9.734 -2.416 1 96.56 217 VAL A O 1
ATOM 1687 N N . GLY A 1 218 ? -17.953 11.797 -3.205 1 93.94 218 GLY A N 1
ATOM 1688 C CA . GLY A 1 218 ? -18.953 11.32 -4.145 1 93.94 218 GLY A CA 1
ATOM 1689 C C . GLY A 1 218 ? -19.422 12.398 -5.109 1 93.94 218 GLY A C 1
ATOM 1690 O O . GLY A 1 218 ? -18.938 13.531 -5.07 1 93.94 218 GLY A O 1
ATOM 1691 N N . HIS A 1 219 ? -20.266 11.969 -5.965 1 93.25 219 HIS A N 1
ATOM 1692 C CA . HIS A 1 219 ? -20.828 12.914 -6.926 1 93.25 219 HIS A CA 1
ATOM 1693 C C . HIS A 1 219 ? -21.594 14.023 -6.223 1 93.25 219 HIS A C 1
ATOM 1695 O O . HIS A 1 219 ? -22.328 13.766 -5.27 1 93.25 219 HIS A O 1
ATOM 1701 N N . ALA A 1 220 ? -21.469 15.211 -6.793 1 94.19 220 ALA A N 1
ATOM 1702 C CA . ALA A 1 220 ? -22.016 16.406 -6.164 1 94.19 220 ALA A CA 1
ATOM 1703 C C . ALA A 1 220 ? -23.531 16.344 -6.082 1 94.19 220 ALA A C 1
ATOM 1705 O O . ALA A 1 220 ? -24.141 16.859 -5.141 1 94.19 220 ALA A O 1
ATOM 1706 N N . ASP A 1 221 ? -24.156 15.617 -6.973 1 91.56 221 ASP A N 1
ATOM 1707 C CA . ASP A 1 221 ? -25.625 15.508 -6.984 1 91.56 221 ASP A CA 1
ATOM 1708 C C . ASP A 1 221 ? -26.109 14.641 -5.828 1 91.56 221 ASP A C 1
ATOM 1710 O O . ASP A 1 221 ? -27.188 14.898 -5.266 1 91.56 221 ASP A O 1
ATOM 1714 N N . ARG A 1 222 ? -25.328 13.68 -5.496 1 90.5 222 ARG A N 1
ATOM 1715 C CA . ARG A 1 222 ? -25.719 12.758 -4.434 1 90.5 222 ARG A CA 1
ATOM 1716 C C . ARG A 1 222 ? -25.25 13.266 -3.07 1 90.5 222 ARG A C 1
ATOM 1718 O O . ARG A 1 222 ? -25.969 13.125 -2.076 1 90.5 222 ARG A O 1
ATOM 1725 N N . LEU A 1 223 ? -24.047 13.75 -3.105 1 91.88 223 LEU A N 1
ATOM 1726 C CA . LEU A 1 223 ? -23.469 14.266 -1.868 1 91.88 223 LEU A CA 1
ATOM 1727 C C . LEU A 1 223 ? -23.672 15.773 -1.764 1 91.88 223 LEU A C 1
ATOM 1729 O O . LEU A 1 223 ? -22.719 16.531 -1.879 1 91.88 223 LEU A O 1
ATOM 1733 N N . SER A 1 224 ? -24.922 16.125 -1.433 1 89.69 224 SER A N 1
ATOM 1734 C CA . SER A 1 224 ? -25.281 17.547 -1.39 1 89.69 224 SER A CA 1
ATOM 1735 C C . SER A 1 224 ? -26.172 17.859 -0.193 1 89.69 224 SER A C 1
ATOM 1737 O O . SER A 1 224 ? -26.672 16.938 0.47 1 89.69 224 SER A O 1
ATOM 1739 N N . SER A 1 225 ? -26.172 19.125 0.108 1 89.06 225 SER A N 1
ATOM 1740 C CA . SER A 1 225 ? -27.125 19.656 1.08 1 89.06 225 SER A CA 1
ATOM 1741 C C . SER A 1 225 ? -26.969 18.969 2.434 1 89.06 225 SER A C 1
ATOM 1743 O O . SER A 1 225 ? -25.859 18.891 2.975 1 89.06 225 SER A O 1
ATOM 1745 N N . LYS A 1 226 ? -28.109 18.438 2.904 1 87.81 226 LYS A N 1
ATOM 1746 C CA . LYS A 1 226 ? -28.156 17.875 4.25 1 87.81 226 LYS A CA 1
ATOM 1747 C C . LYS A 1 226 ? -27.25 16.656 4.367 1 87.81 226 LYS A C 1
ATOM 1749 O O . LYS A 1 226 ? -26.625 16.438 5.406 1 87.81 226 LYS A O 1
ATOM 1754 N N . ARG A 1 227 ? -27.203 16 3.332 1 92.88 227 ARG A N 1
ATOM 1755 C CA . ARG A 1 227 ? -26.375 14.805 3.355 1 92.88 227 ARG A CA 1
ATOM 1756 C C . ARG A 1 227 ? -24.906 15.164 3.535 1 92.88 227 ARG A C 1
ATOM 1758 O O . ARG A 1 227 ? -24.203 14.547 4.34 1 92.88 227 ARG A O 1
ATOM 1765 N N . LEU A 1 228 ? -24.547 16.156 2.848 1 93.44 228 LEU A N 1
ATOM 1766 C CA . LEU A 1 228 ? -23.156 16.609 2.865 1 93.44 228 LEU A CA 1
ATOM 1767 C C . LEU A 1 228 ? -22.828 17.297 4.184 1 93.44 228 LEU A C 1
ATOM 1769 O O . LEU A 1 228 ? -21.734 17.109 4.723 1 93.44 228 LEU A O 1
ATOM 1773 N N . GLU A 1 229 ? -23.75 18.062 4.715 1 92.62 229 GLU A N 1
ATOM 1774 C CA . GLU A 1 229 ? -23.438 18.984 5.805 1 92.62 229 GLU A CA 1
ATOM 1775 C C . GLU A 1 229 ? -23.75 18.359 7.164 1 92.62 229 GLU A C 1
ATOM 1777 O O . GLU A 1 229 ? -23.219 18.781 8.188 1 92.62 229 GLU A O 1
ATOM 1782 N N . GLU A 1 230 ? -24.609 17.312 7.172 1 90.44 230 GLU A N 1
ATOM 1783 C CA . GLU A 1 230 ? -25.062 16.797 8.461 1 90.44 230 GLU A CA 1
ATOM 1784 C C . GLU A 1 230 ? -24.891 15.281 8.547 1 90.44 230 GLU A C 1
ATOM 1786 O O . GLU A 1 230 ? -24.172 14.781 9.406 1 90.44 230 GLU A O 1
ATOM 1791 N N . ASN A 1 231 ? -25.375 14.57 7.652 1 94.5 231 ASN A N 1
ATOM 1792 C CA . ASN A 1 231 ? -25.438 13.117 7.754 1 94.5 231 ASN A CA 1
ATOM 1793 C C . ASN A 1 231 ? -24.047 12.5 7.633 1 94.5 231 ASN A C 1
ATOM 1795 O O . ASN A 1 231 ? -23.609 11.766 8.523 1 94.5 231 ASN A O 1
ATOM 1799 N N . ILE A 1 232 ? -23.391 12.844 6.602 1 96.5 232 ILE A N 1
ATOM 1800 C CA . ILE A 1 232 ? -22.109 12.219 6.301 1 96.5 232 ILE A CA 1
ATOM 1801 C C . ILE A 1 232 ? -21.094 12.617 7.359 1 96.5 232 ILE A C 1
ATOM 1803 O O . ILE A 1 232 ? -20.328 11.773 7.84 1 96.5 232 ILE A O 1
ATOM 1807 N N . PRO A 1 233 ? -21.094 13.914 7.801 1 97.25 233 PRO A N 1
ATOM 1808 C CA . PRO A 1 233 ? -20.125 14.312 8.836 1 97.25 233 PRO A CA 1
ATOM 1809 C C . PRO A 1 233 ? -20.25 13.477 10.109 1 97.25 233 PRO A C 1
ATOM 1811 O O . PRO A 1 233 ? -19.234 13.078 10.688 1 97.25 233 PRO A O 1
ATOM 1814 N N . GLY A 1 234 ? -21.453 13.203 10.523 1 96.94 234 GLY A N 1
ATOM 1815 C CA . GLY A 1 234 ? -21.656 12.383 11.711 1 96.94 234 GLY A CA 1
ATOM 1816 C C . GLY A 1 234 ? -21.078 10.984 11.57 1 96.94 234 GLY A C 1
ATOM 1817 O O . GLY A 1 234 ? -20.5 10.445 12.516 1 96.94 234 GLY A O 1
ATOM 1818 N N . MET A 1 235 ? -21.25 10.469 10.438 1 97.88 235 MET A N 1
ATOM 1819 C CA . MET A 1 235 ? -20.766 9.117 10.172 1 97.88 235 MET A CA 1
ATOM 1820 C C . MET A 1 235 ? -19.234 9.086 10.141 1 97.88 235 MET A C 1
ATOM 1822 O O . MET A 1 235 ? -18.625 8.156 10.656 1 97.88 235 MET A O 1
ATOM 1826 N N . VAL A 1 236 ? -18.656 10.086 9.531 1 98.56 236 VAL A N 1
ATOM 1827 C CA . VAL A 1 236 ? -17.203 10.172 9.445 1 98.56 236 VAL A CA 1
ATOM 1828 C C . VAL A 1 236 ? -16.609 10.352 10.844 1 98.56 236 VAL A C 1
ATOM 1830 O O . VAL A 1 236 ? -15.617 9.711 11.188 1 98.56 236 VAL A O 1
ATOM 1833 N N . LEU A 1 237 ? -17.234 11.195 11.656 1 98 237 LEU A N 1
ATOM 1834 C CA . LEU A 1 237 ? -16.797 11.406 13.023 1 98 237 LEU A CA 1
ATOM 1835 C C . LEU A 1 237 ? -16.859 10.117 13.828 1 98 237 LEU A C 1
ATOM 1837 O O . LEU A 1 237 ? -15.953 9.828 14.617 1 98 237 LEU A O 1
ATOM 1841 N N . GLY A 1 238 ? -17.969 9.406 13.625 1 98.12 238 GLY A N 1
ATOM 1842 C CA . GLY A 1 238 ? -18.094 8.117 14.289 1 98.12 238 GLY A CA 1
ATOM 1843 C C . GLY A 1 238 ? -16.984 7.145 13.906 1 98.12 238 GLY A C 1
ATOM 1844 O O . GLY A 1 238 ? -16.469 6.43 14.758 1 98.12 238 GLY A O 1
ATOM 1845 N N . THR A 1 239 ? -16.641 7.125 12.688 1 98.44 239 THR A N 1
ATOM 1846 C CA . THR A 1 239 ? -15.594 6.25 12.195 1 98.44 239 THR A CA 1
ATOM 1847 C C . THR A 1 239 ? -14.242 6.645 12.781 1 98.44 239 THR A C 1
ATOM 1849 O O . THR A 1 239 ? -13.445 5.781 13.156 1 98.44 239 THR A O 1
ATOM 1852 N N . VAL A 1 240 ? -13.977 7.969 12.812 1 98.5 240 VAL A N 1
ATOM 1853 C CA . VAL A 1 240 ? -12.727 8.469 13.375 1 98.5 240 VAL A CA 1
ATOM 1854 C C . VAL A 1 240 ? -12.625 8.078 14.844 1 98.5 240 VAL A C 1
ATOM 1856 O O . VAL A 1 240 ? -11.57 7.645 15.312 1 98.5 240 VAL A O 1
ATOM 1859 N N . ARG A 1 241 ? -13.711 8.18 15.602 1 98.19 241 ARG A N 1
ATOM 1860 C CA . ARG A 1 241 ? -13.727 7.816 17.016 1 98.19 241 ARG A CA 1
ATOM 1861 C C . ARG A 1 241 ? -13.414 6.336 17.203 1 98.19 241 ARG A C 1
ATOM 1863 O O . ARG A 1 241 ? -12.594 5.977 18.047 1 98.19 241 ARG A O 1
ATOM 1870 N N . ARG A 1 242 ? -14.039 5.598 16.453 1 98.38 242 ARG A N 1
ATOM 1871 C CA . ARG A 1 242 ? -13.828 4.156 16.547 1 98.38 242 ARG A CA 1
ATOM 1872 C C . ARG A 1 242 ? -12.398 3.793 16.156 1 98.38 242 ARG A C 1
ATOM 1874 O O . ARG A 1 242 ? -11.789 2.904 16.75 1 98.38 242 ARG A O 1
ATOM 1881 N N . THR A 1 243 ? -11.898 4.414 15.125 1 98.25 243 THR A N 1
ATOM 1882 C CA . THR A 1 243 ? -10.523 4.184 14.703 1 98.25 243 THR A CA 1
ATOM 1883 C C . THR A 1 243 ? -9.555 4.504 15.844 1 98.25 243 THR A C 1
ATOM 1885 O O . THR A 1 243 ? -8.625 3.736 16.109 1 98.25 243 THR A O 1
ATOM 1888 N N . LYS A 1 244 ? -9.742 5.652 16.453 1 97.69 244 LYS A N 1
ATOM 1889 C CA . LYS A 1 244 ? -8.875 6.078 17.562 1 97.69 244 LYS A CA 1
ATOM 1890 C C . LYS A 1 244 ? -8.93 5.082 18.719 1 97.69 244 LYS A C 1
ATOM 1892 O O . LYS A 1 244 ? -7.918 4.836 19.375 1 97.69 244 LYS A O 1
ATOM 1897 N N . GLU A 1 245 ? -10.109 4.434 18.922 1 97.69 245 GLU A N 1
ATOM 1898 C CA . GLU A 1 245 ? -10.258 3.436 19.984 1 97.69 245 GLU A CA 1
ATOM 1899 C C . GLU A 1 245 ? -9.43 2.189 19.688 1 97.69 245 GLU A C 1
ATOM 1901 O O . GLU A 1 245 ? -8.953 1.523 20.609 1 97.69 245 GLU A O 1
ATOM 1906 N N . LEU A 1 246 ? -9.25 1.938 18.469 1 96.75 246 LEU A N 1
ATOM 1907 C CA . LEU A 1 246 ? -8.531 0.735 18.062 1 96.75 246 LEU A CA 1
ATOM 1908 C C . LEU A 1 246 ? -7.023 0.984 18.047 1 96.75 246 LEU A C 1
ATOM 1910 O O . LEU A 1 246 ? -6.234 0.037 18 1 96.75 246 LEU A O 1
ATOM 1914 N N . LEU A 1 247 ? -6.676 2.211 18.016 1 95.12 247 LEU A N 1
ATOM 1915 C CA . LEU A 1 247 ? -5.262 2.576 18.016 1 95.12 247 LEU A CA 1
ATOM 1916 C C . LEU A 1 247 ? -4.719 2.641 19.438 1 95.12 247 LEU A C 1
ATOM 1918 O O . LEU A 1 247 ? -3.525 2.42 19.672 1 95.12 247 LEU A O 1
ATOM 1922 N N . MET B 1 1 ? 41.5 -10.031 -23.641 1 30.3 1 MET B N 1
ATOM 1923 C CA . MET B 1 1 ? 40.5 -9.195 -24.297 1 30.3 1 MET B CA 1
ATOM 1924 C C . MET B 1 1 ? 39.562 -8.578 -23.281 1 30.3 1 MET B C 1
ATOM 1926 O O . MET B 1 1 ? 38.875 -9.297 -22.531 1 30.3 1 MET B O 1
ATOM 1930 N N . THR B 1 2 ? 39.5 -7.488 -22.562 1 35.12 2 THR B N 1
ATOM 1931 C CA . THR B 1 2 ? 39.031 -6.914 -21.312 1 35.12 2 THR B CA 1
ATOM 1932 C C . THR B 1 2 ? 37.531 -6.82 -21.281 1 35.12 2 THR B C 1
ATOM 1934 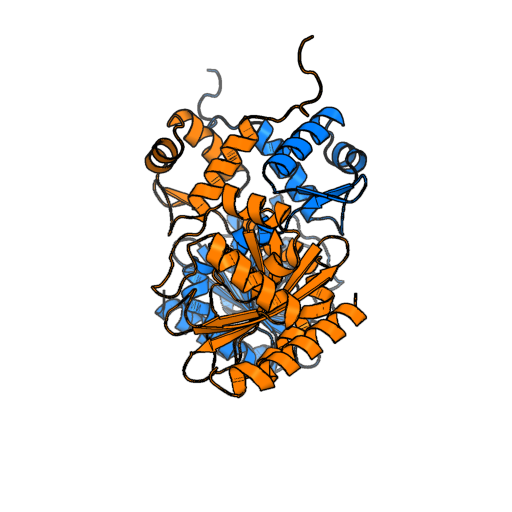O O . THR B 1 2 ? 36.906 -6.234 -22.188 1 35.12 2 THR B O 1
ATOM 1937 N N . ASP B 1 3 ? 36.469 -7.672 -20.891 1 31.86 3 ASP B N 1
ATOM 1938 C CA . ASP B 1 3 ? 35.062 -8.031 -21.172 1 31.86 3 ASP B CA 1
ATOM 1939 C C . ASP B 1 3 ? 34.156 -6.82 -21.031 1 31.86 3 ASP B C 1
ATOM 1941 O O . ASP B 1 3 ? 33.938 -6.309 -19.938 1 31.86 3 ASP B O 1
ATOM 1945 N N . ARG B 1 4 ? 33.969 -5.801 -21.984 1 39.41 4 ARG B N 1
ATOM 1946 C CA . ARG B 1 4 ? 33.406 -4.508 -22.359 1 39.41 4 ARG B CA 1
ATOM 1947 C C . ARG B 1 4 ? 31.938 -4.41 -21.984 1 39.41 4 ARG B C 1
ATOM 1949 O O . ARG B 1 4 ? 31.312 -3.359 -22.156 1 39.41 4 ARG B O 1
ATOM 1956 N N . SER B 1 5 ? 30.984 -5.301 -22.172 1 43 5 SER B N 1
ATOM 1957 C CA . SER B 1 5 ? 29.562 -5.254 -22.484 1 43 5 SER B CA 1
ATOM 1958 C C . SER B 1 5 ? 28.734 -4.945 -21.25 1 43 5 SER B C 1
ATOM 1960 O O . SER B 1 5 ? 27.5 -5.051 -21.266 1 43 5 SER B O 1
ATOM 1962 N N . GLN B 1 6 ? 29.203 -5.082 -20.047 1 54.19 6 GLN B N 1
ATOM 1963 C CA . GLN B 1 6 ? 28.391 -4.977 -18.844 1 54.19 6 GLN B CA 1
ATOM 1964 C C . GLN B 1 6 ? 27.875 -3.555 -18.641 1 54.19 6 GLN B C 1
ATOM 1966 O O . GLN B 1 6 ? 28.656 -2.598 -18.672 1 54.19 6 GLN B O 1
ATOM 1971 N N . VAL B 1 7 ? 26.766 -3.299 -18.984 1 61.44 7 VAL B N 1
ATOM 1972 C CA . VAL B 1 7 ? 26.156 -1.993 -18.781 1 61.44 7 VAL B CA 1
ATOM 1973 C C . VAL B 1 7 ? 26.547 -1.449 -17.406 1 61.44 7 VAL B C 1
ATOM 1975 O O . VAL B 1 7 ? 26.391 -2.135 -16.391 1 61.44 7 VAL B O 1
ATOM 1978 N N . PRO B 1 8 ? 27.359 -0.441 -17.391 1 76.44 8 PRO B N 1
ATOM 1979 C CA . PRO B 1 8 ? 27.844 0.113 -16.125 1 76.44 8 PRO B CA 1
ATOM 1980 C C . PRO B 1 8 ? 26.703 0.397 -15.133 1 76.44 8 PRO B C 1
ATOM 1982 O O . PRO B 1 8 ? 25.703 1.009 -15.508 1 76.44 8 PRO B O 1
ATOM 1985 N N . THR B 1 9 ? 26.688 -0.387 -14.062 1 83.5 9 THR B N 1
ATOM 1986 C CA . THR B 1 9 ? 25.734 -0.157 -12.984 1 83.5 9 THR B CA 1
ATOM 1987 C C . THR B 1 9 ? 26.406 0.527 -11.805 1 83.5 9 THR B C 1
ATOM 1989 O O . THR B 1 9 ? 27.625 0.68 -11.781 1 83.5 9 THR B O 1
ATOM 1992 N N . LEU B 1 10 ? 25.578 1.141 -11.023 1 87.94 10 LEU B N 1
ATOM 1993 C CA . LEU B 1 10 ? 26.031 1.957 -9.898 1 87.94 10 LEU B CA 1
ATOM 1994 C C . LEU B 1 10 ? 25.891 1.201 -8.586 1 87.94 10 LEU B C 1
ATOM 1996 O O . LEU B 1 10 ? 24.859 0.559 -8.344 1 87.94 10 LEU B O 1
ATOM 2000 N N . SER B 1 11 ? 26.844 1.299 -7.754 1 89.38 11 SER B N 1
ATOM 2001 C CA . SER B 1 11 ? 26.891 0.553 -6.5 1 89.38 11 SER B CA 1
ATOM 2002 C C . SER B 1 11 ? 25.984 1.192 -5.445 1 89.38 11 SER B C 1
ATOM 2004 O O . SER B 1 11 ? 25.312 0.491 -4.691 1 89.38 11 SER B O 1
ATOM 2006 N N . ALA B 1 12 ? 26 2.457 -5.426 1 90.06 12 ALA B N 1
ATOM 2007 C CA . ALA B 1 12 ? 25.281 3.139 -4.352 1 90.06 12 ALA B CA 1
ATOM 2008 C C . ALA B 1 12 ? 23.766 2.896 -4.453 1 90.06 12 ALA B C 1
ATOM 2010 O O . ALA B 1 12 ? 23.125 2.57 -3.461 1 90.06 12 ALA B O 1
ATOM 2011 N N . PRO B 1 13 ? 23.266 2.977 -5.617 1 92.88 13 PRO B N 1
ATOM 2012 C CA . PRO B 1 13 ? 21.844 2.66 -5.738 1 92.88 13 PRO B CA 1
ATOM 2013 C C . PRO B 1 13 ? 21.531 1.214 -5.367 1 92.88 13 PRO B C 1
ATOM 2015 O O . PRO B 1 13 ? 20.484 0.941 -4.77 1 92.88 13 PRO B O 1
ATOM 2018 N N . LYS B 1 14 ? 22.406 0.39 -5.668 1 94.69 14 LYS B N 1
ATOM 2019 C CA . LYS B 1 14 ? 22.188 -1.008 -5.301 1 94.69 14 LYS B CA 1
ATOM 2020 C C . LYS B 1 14 ? 22.125 -1.177 -3.785 1 94.69 14 LYS B C 1
ATOM 2022 O O . LYS B 1 14 ? 21.281 -1.911 -3.275 1 94.69 14 LYS B O 1
ATOM 2027 N N . LYS B 1 15 ? 22.984 -0.531 -3.121 1 95.19 15 LYS B N 1
ATOM 2028 C CA . LYS B 1 15 ? 23 -0.604 -1.663 1 95.19 15 LYS B CA 1
ATOM 2029 C C . LYS B 1 15 ? 21.734 0.028 -1.075 1 95.19 15 LYS B C 1
ATOM 2031 O O . LYS B 1 15 ? 21.188 -0.479 -0.099 1 95.19 15 LYS B O 1
ATOM 2036 N N . THR B 1 16 ? 21.344 1.111 -1.677 1 96 16 THR B N 1
ATOM 2037 C CA . THR B 1 16 ? 20.141 1.801 -1.227 1 96 16 THR B CA 1
ATOM 2038 C C . THR B 1 16 ? 18.922 0.891 -1.342 1 96 16 THR B C 1
ATOM 2040 O O . THR B 1 16 ? 18.125 0.786 -0.405 1 96 16 THR B O 1
ATOM 2043 N N . PHE B 1 17 ? 18.797 0.216 -2.43 1 96 17 PHE B N 1
ATOM 2044 C CA . PHE B 1 17 ? 17.641 -0.628 -2.654 1 96 17 PHE B CA 1
ATOM 2045 C C . PHE B 1 17 ? 17.719 -1.899 -1.816 1 96 17 PHE B C 1
ATOM 2047 O O . PHE B 1 17 ? 16.688 -2.43 -1.383 1 96 17 PHE B O 1
ATOM 2054 N N . ALA B 1 18 ? 18.938 -2.318 -1.522 1 95.31 18 ALA B N 1
ATOM 2055 C CA . ALA B 1 18 ? 19.094 -3.443 -0.604 1 95.31 18 ALA B CA 1
ATOM 2056 C C . ALA B 1 18 ? 18.531 -3.1 0.778 1 95.31 18 ALA B C 1
ATOM 2058 O O . ALA B 1 18 ? 17.906 -3.934 1.427 1 95.31 18 ALA B O 1
ATOM 2059 N N . LEU B 1 19 ? 18.812 -1.914 1.172 1 95.81 19 LEU B N 1
ATOM 2060 C CA . LEU B 1 19 ? 18.297 -1.443 2.449 1 95.81 19 LEU B CA 1
ATOM 2061 C C . LEU B 1 19 ? 16.766 -1.388 2.422 1 95.81 19 LEU B C 1
ATOM 2063 O O . LEU B 1 19 ? 16.109 -1.812 3.373 1 95.81 19 LEU B O 1
ATOM 2067 N N . ILE B 1 20 ? 16.203 -0.867 1.376 1 95.38 20 ILE B N 1
ATOM 2068 C CA . ILE B 1 20 ? 14.758 -0.731 1.224 1 95.38 20 ILE B CA 1
ATOM 2069 C C . ILE B 1 20 ? 14.102 -2.109 1.265 1 95.38 20 ILE B C 1
ATOM 2071 O O . ILE B 1 20 ? 13.102 -2.307 1.953 1 95.38 20 ILE B O 1
ATOM 2075 N N . GLU B 1 21 ? 14.68 -3.037 0.546 1 93.69 21 GLU B N 1
ATOM 2076 C CA . GLU B 1 21 ? 14.133 -4.391 0.489 1 93.69 21 GLU B CA 1
ATOM 2077 C C . GLU B 1 21 ? 14.172 -5.062 1.857 1 93.69 21 GLU B C 1
ATOM 2079 O O . GLU B 1 21 ? 13.211 -5.711 2.266 1 93.69 21 GLU B O 1
ATOM 2084 N N . GLU B 1 22 ? 15.289 -4.852 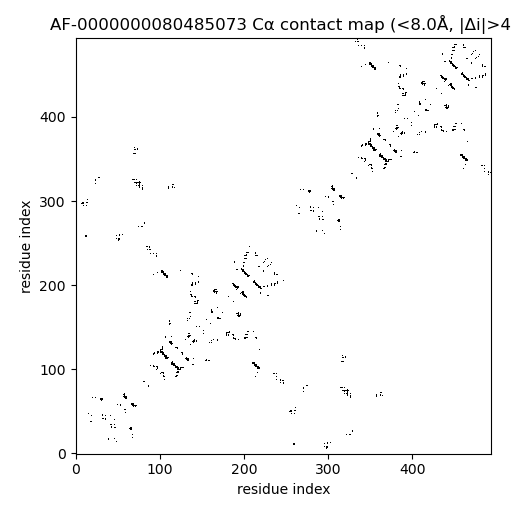2.555 1 93.44 22 GLU B N 1
ATOM 2085 C CA . GLU B 1 22 ? 15.414 -5.426 3.893 1 93.44 22 GLU B CA 1
ATOM 2086 C C . GLU B 1 22 ? 14.383 -4.828 4.848 1 93.44 22 GLU B C 1
ATOM 2088 O O . GLU B 1 22 ? 13.812 -5.539 5.672 1 93.44 22 GLU B O 1
ATOM 2093 N N . MET B 1 23 ? 14.227 -3.594 4.742 1 94.06 23 MET B N 1
ATOM 2094 C CA . MET B 1 23 ? 13.273 -2.912 5.609 1 94.06 23 MET B CA 1
ATOM 2095 C C . MET B 1 23 ? 11.844 -3.32 5.27 1 94.06 23 MET B C 1
ATOM 2097 O O . MET B 1 23 ? 11 -3.432 6.16 1 94.06 23 MET B O 1
ATOM 2101 N N . ALA B 1 24 ? 11.578 -3.49 4.02 1 89.75 24 ALA B N 1
ATOM 2102 C CA . ALA B 1 24 ? 10.242 -3.859 3.572 1 89.75 24 ALA B CA 1
ATOM 2103 C C . ALA B 1 24 ? 9.859 -5.254 4.066 1 89.75 24 ALA B C 1
ATOM 2105 O O . ALA B 1 24 ? 8.68 -5.566 4.215 1 89.75 24 ALA B O 1
ATOM 2106 N N . ASP B 1 25 ? 10.82 -6.07 4.348 1 85.44 25 ASP B N 1
ATOM 2107 C CA . ASP B 1 25 ? 10.594 -7.449 4.758 1 85.44 25 ASP B CA 1
ATOM 2108 C C . ASP B 1 25 ? 10.43 -7.551 6.273 1 85.44 25 ASP B C 1
ATOM 2110 O O . ASP B 1 25 ? 10.086 -8.609 6.801 1 85.44 25 ASP B O 1
ATOM 2114 N N . ARG B 1 26 ? 10.633 -6.496 6.93 1 84.88 26 ARG B N 1
ATOM 2115 C CA . ARG B 1 26 ? 10.562 -6.508 8.383 1 84.88 26 ARG B CA 1
ATOM 2116 C C . ARG B 1 26 ? 9.219 -5.969 8.875 1 84.88 26 ARG B C 1
ATOM 2118 O O . ARG B 1 26 ? 8.578 -5.18 8.18 1 84.88 26 ARG B O 1
ATOM 2125 N N . ASP B 1 27 ? 8.922 -6.574 10.141 1 80.81 27 ASP B N 1
ATOM 2126 C CA . ASP B 1 27 ? 7.688 -6.113 10.773 1 80.81 27 ASP B CA 1
ATOM 2127 C C . ASP B 1 27 ? 7.93 -4.863 11.609 1 80.81 27 ASP B C 1
ATOM 2129 O O . ASP B 1 27 ? 8.305 -4.957 12.781 1 80.81 27 ASP B O 1
ATOM 2133 N N . GLY B 1 28 ? 7.977 -3.674 10.992 1 83.31 28 GLY B N 1
ATOM 2134 C CA . GLY B 1 28 ? 8.094 -2.449 11.766 1 83.31 28 GLY B CA 1
ATOM 2135 C C . GLY B 1 28 ? 9.414 -1.738 11.57 1 83.31 28 GLY B C 1
ATOM 2136 O O . GLY B 1 28 ? 10.203 -2.111 10.695 1 83.31 28 GLY B O 1
ATOM 2137 N N . PRO B 1 29 ? 9.688 -0.752 12.484 1 91.5 29 PRO B N 1
ATOM 2138 C CA . PRO B 1 29 ? 10.93 0.019 12.383 1 91.5 29 PRO B CA 1
ATOM 2139 C C . PRO B 1 29 ? 12.164 -0.807 12.719 1 91.5 29 PRO B C 1
ATOM 2141 O O . PRO B 1 29 ? 12.086 -1.736 13.531 1 91.5 29 PRO B O 1
ATOM 2144 N N . VAL B 1 30 ? 13.281 -0.44 12.148 1 94.56 30 VAL B N 1
ATOM 2145 C CA . VAL B 1 30 ? 14.5 -1.228 12.281 1 94.56 30 VAL B CA 1
ATOM 2146 C C . VAL B 1 30 ? 15.664 -0.315 12.664 1 94.56 30 VAL B C 1
ATOM 2148 O O . VAL B 1 30 ? 15.742 0.827 12.203 1 94.56 30 VAL B O 1
ATOM 2151 N N . ARG B 1 31 ? 16.656 -0.852 13.438 1 95.31 31 ARG B N 1
ATOM 2152 C CA . ARG B 1 31 ? 17.859 -0.118 13.828 1 95.31 31 ARG B CA 1
ATOM 2153 C C . ARG B 1 31 ? 18.906 -0.158 12.727 1 95.31 31 ARG B C 1
ATOM 2155 O O . ARG B 1 31 ? 18.984 -1.135 11.977 1 95.31 31 ARG B O 1
ATOM 2162 N N . VAL B 1 32 ? 19.609 0.826 12.742 1 94.94 32 VAL B N 1
ATOM 2163 C CA . VAL B 1 32 ? 20.703 0.929 11.781 1 94.94 32 VAL B CA 1
ATOM 2164 C C . VAL B 1 32 ? 21.641 -0.271 11.93 1 94.94 32 VAL B C 1
ATOM 2166 O O . VAL B 1 32 ? 22.078 -0.853 10.93 1 94.94 32 VAL B O 1
ATOM 2169 N N . SER B 1 33 ? 21.938 -0.612 13.07 1 95.81 33 SER B N 1
ATOM 2170 C CA . SER B 1 33 ? 22.875 -1.697 13.352 1 95.81 33 SER B CA 1
ATOM 2171 C C . SER B 1 33 ? 22.344 -3.027 12.82 1 95.81 33 SER B C 1
ATOM 2173 O O . SER B 1 33 ? 23.109 -3.826 12.273 1 95.81 33 SER B O 1
ATOM 2175 N N . ASP B 1 34 ? 21.078 -3.287 12.969 1 95.75 34 ASP B N 1
ATOM 2176 C CA . ASP B 1 34 ? 20.484 -4.523 12.484 1 95.75 34 ASP B CA 1
ATOM 2177 C C . ASP B 1 34 ? 20.547 -4.609 10.961 1 95.75 34 ASP B C 1
ATOM 2179 O O . ASP B 1 34 ? 20.828 -5.676 10.406 1 95.75 34 ASP B O 1
ATOM 2183 N N . LEU B 1 35 ? 20.297 -3.486 10.305 1 96.25 35 LEU B N 1
ATOM 2184 C CA . LEU B 1 35 ? 20.359 -3.438 8.852 1 96.25 35 LEU B CA 1
ATOM 2185 C C . LEU B 1 35 ? 21.797 -3.67 8.367 1 96.25 35 LEU B C 1
ATOM 2187 O O . LEU B 1 35 ? 22.016 -4.41 7.41 1 96.25 35 LEU B O 1
ATOM 2191 N N . ALA B 1 36 ? 22.688 -2.99 9.086 1 96.94 36 ALA B N 1
ATOM 2192 C CA . ALA B 1 36 ? 24.094 -3.125 8.727 1 96.94 36 ALA B CA 1
ATOM 2193 C C . ALA B 1 36 ? 24.562 -4.574 8.852 1 96.94 36 ALA B C 1
ATOM 2195 O O . ALA B 1 36 ? 25.234 -5.098 7.961 1 96.94 36 ALA B O 1
ATOM 2196 N N . GLU B 1 37 ? 24.219 -5.188 9.914 1 96.94 37 GLU B N 1
ATOM 2197 C CA . GLU B 1 37 ? 24.609 -6.57 10.18 1 96.94 37 GLU B CA 1
ATOM 2198 C C . GLU B 1 37 ? 24 -7.523 9.156 1 96.94 37 GLU B C 1
ATOM 2200 O O . GLU B 1 37 ? 24.703 -8.367 8.602 1 96.94 37 GLU B O 1
ATOM 2205 N N . GLU B 1 38 ? 22.766 -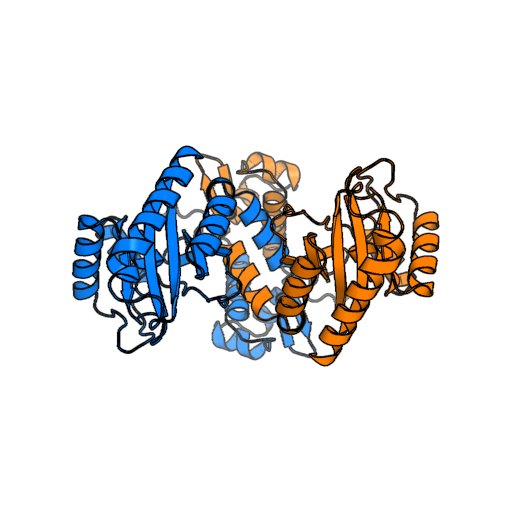7.332 8.883 1 94.75 38 GLU B N 1
ATOM 2206 C CA . GLU B 1 38 ? 22.047 -8.227 7.977 1 94.75 38 GLU B CA 1
ATOM 2207 C C . GLU B 1 38 ? 22.609 -8.117 6.555 1 94.75 38 GLU B C 1
ATOM 2209 O O . GLU B 1 38 ? 22.641 -9.109 5.824 1 94.75 38 GLU B O 1
ATOM 2214 N N . LEU B 1 39 ? 23.031 -6.961 6.137 1 96.44 39 LEU B N 1
ATOM 2215 C CA . LEU B 1 39 ? 23.406 -6.723 4.754 1 96.44 39 LEU B CA 1
ATOM 2216 C C . LEU B 1 39 ? 24.922 -6.777 4.594 1 96.44 39 LEU B C 1
ATOM 2218 O O . LEU B 1 39 ? 25.438 -6.727 3.477 1 96.44 39 LEU B O 1
ATOM 2222 N N . GLY B 1 40 ? 25.578 -6.832 5.707 1 97.25 40 GLY B N 1
ATOM 2223 C CA . GLY B 1 40 ? 27.031 -6.836 5.664 1 97.25 40 GLY B CA 1
ATOM 2224 C C . GLY B 1 40 ? 27.625 -5.484 5.309 1 97.25 40 GLY B C 1
ATOM 2225 O O . GLY B 1 40 ? 28.641 -5.41 4.621 1 97.25 40 GLY B O 1
ATOM 2226 N N . PHE B 1 41 ? 26.906 -4.445 5.566 1 96.69 41 PHE B N 1
ATOM 2227 C CA . PHE B 1 41 ? 27.406 -3.088 5.379 1 96.69 41 PHE B CA 1
ATOM 2228 C C . PHE B 1 41 ? 28.031 -2.562 6.66 1 96.69 41 PHE B C 1
ATOM 2230 O O . PHE B 1 41 ? 27.812 -3.115 7.738 1 96.69 41 PHE B O 1
ATOM 2237 N N . THR B 1 42 ? 28.844 -1.489 6.543 1 96.12 42 THR B N 1
ATOM 2238 C CA . THR B 1 42 ? 29.25 -0.768 7.742 1 96.12 42 THR B CA 1
ATOM 2239 C C . THR B 1 42 ? 28.109 0.097 8.273 1 96.12 42 THR B C 1
ATOM 2241 O O . THR B 1 42 ? 27.203 0.46 7.523 1 96.12 42 THR B O 1
ATOM 2244 N N . ARG B 1 43 ? 28.188 0.361 9.539 1 94.44 43 ARG B N 1
ATOM 2245 C CA . ARG B 1 43 ? 27.188 1.248 10.125 1 94.44 43 ARG B CA 1
ATOM 2246 C C . ARG B 1 43 ? 27.203 2.611 9.445 1 94.44 43 ARG B C 1
ATOM 2248 O O . ARG B 1 43 ? 26.141 3.219 9.25 1 94.44 43 ARG B O 1
ATOM 2255 N N . SER B 1 44 ? 28.297 3.059 9.102 1 94.38 44 SER B N 1
ATOM 2256 C CA . SER B 1 44 ? 28.438 4.355 8.445 1 94.38 44 SER B CA 1
ATOM 2257 C C . SER B 1 44 ? 27.766 4.348 7.07 1 94.38 44 SER B C 1
ATOM 2259 O O . SER B 1 44 ? 27.047 5.281 6.723 1 94.38 44 SER B O 1
ATOM 2261 N N . THR B 1 45 ? 28.031 3.363 6.301 1 94.38 45 THR B N 1
ATOM 2262 C CA . THR B 1 45 ? 27.406 3.209 4.988 1 94.38 45 THR B CA 1
ATOM 2263 C C . THR B 1 45 ? 25.891 3.146 5.117 1 94.38 45 THR B C 1
ATOM 2265 O O . THR B 1 45 ? 25.172 3.814 4.371 1 94.38 45 THR B O 1
ATOM 2268 N N . THR B 1 46 ? 25.453 2.344 6.066 1 96.06 46 THR B N 1
ATOM 2269 C CA . THR B 1 46 ? 24.016 2.184 6.297 1 96.06 46 THR B CA 1
ATOM 2270 C C . THR B 1 46 ? 23.391 3.518 6.668 1 96.06 46 THR B C 1
ATOM 2272 O O . THR B 1 46 ? 22.344 3.883 6.129 1 96.06 46 THR B O 1
ATOM 2275 N N . TYR B 1 47 ? 24.062 4.195 7.422 1 94.44 47 TYR B N 1
ATOM 2276 C CA . TYR B 1 47 ? 23.547 5.477 7.883 1 94.44 47 TYR B CA 1
ATOM 2277 C C . TYR B 1 47 ? 23.469 6.477 6.734 1 94.44 47 TYR B C 1
ATOM 2279 O O . TYR B 1 47 ? 22.5 7.227 6.621 1 94.44 47 TYR B O 1
ATOM 2287 N N . LYS B 1 48 ? 24.438 6.539 5.945 1 95.81 48 LYS B N 1
ATOM 2288 C CA . LYS B 1 48 ? 24.469 7.477 4.828 1 95.81 48 LYS B CA 1
ATOM 2289 C C . LYS B 1 48 ? 23.297 7.23 3.867 1 95.81 48 LYS B C 1
ATOM 2291 O O . LYS B 1 48 ? 22.703 8.172 3.359 1 95.81 48 LYS B O 1
ATOM 2296 N N . HIS B 1 49 ? 23.094 6.004 3.605 1 96.5 49 HIS B N 1
ATOM 2297 C CA . HIS B 1 49 ? 21.984 5.664 2.715 1 96.5 49 HIS B CA 1
ATOM 2298 C C . HIS B 1 49 ? 20.641 5.984 3.355 1 96.5 49 HIS B C 1
ATOM 2300 O O . HIS B 1 49 ? 19.75 6.504 2.689 1 96.5 49 HIS B O 1
ATOM 2306 N N . LEU B 1 50 ? 20.562 5.711 4.645 1 95.81 50 LEU B N 1
ATOM 2307 C CA . LEU B 1 50 ? 19.312 6.02 5.348 1 95.81 50 LEU B CA 1
ATOM 2308 C C . LEU B 1 50 ? 19.109 7.527 5.445 1 95.81 50 LEU B C 1
ATOM 2310 O O . LEU B 1 50 ? 17.969 8.008 5.328 1 95.81 50 LEU B O 1
ATOM 2314 N N . ALA B 1 51 ? 20.141 8.195 5.66 1 94.88 51 ALA B N 1
ATOM 2315 C CA . ALA B 1 51 ? 20.078 9.656 5.707 1 94.88 51 ALA B CA 1
ATOM 2316 C C . ALA B 1 51 ? 19.625 10.227 4.367 1 94.88 51 ALA B C 1
ATOM 2318 O O . ALA B 1 51 ? 18.859 11.188 4.32 1 94.88 51 ALA B O 1
ATOM 2319 N N . THR B 1 52 ? 20.094 9.68 3.316 1 95.31 52 THR B N 1
ATOM 2320 C CA . THR B 1 52 ? 19.703 10.094 1.975 1 95.31 52 THR B CA 1
ATOM 2321 C C . THR B 1 52 ? 18.219 9.812 1.736 1 95.31 52 THR B C 1
ATOM 2323 O O . THR B 1 52 ? 17.484 10.68 1.24 1 95.31 52 THR B O 1
ATOM 2326 N N . LEU B 1 53 ? 17.828 8.625 2.104 1 96 53 LEU B N 1
ATOM 2327 C CA . LEU B 1 53 ? 16.422 8.234 1.934 1 96 53 LEU B CA 1
ATOM 2328 C C . LEU B 1 53 ? 15.516 9.109 2.787 1 96 53 LEU B C 1
ATOM 2330 O O . LEU B 1 53 ? 14.383 9.406 2.393 1 96 53 LEU B O 1
ATOM 2334 N N . ARG B 1 54 ? 15.977 9.453 3.949 1 93.75 54 ARG B N 1
ATOM 2335 C CA . ARG B 1 54 ? 15.211 10.328 4.832 1 93.75 54 ARG B CA 1
ATOM 2336 C C . ARG B 1 54 ? 15.062 11.727 4.23 1 93.75 54 ARG B C 1
ATOM 2338 O O . ARG B 1 54 ? 13.977 12.297 4.254 1 93.75 54 ARG B O 1
ATOM 2345 N N . GLU B 1 55 ? 16.125 12.211 3.742 1 92.62 55 GLU B N 1
ATOM 2346 C CA . GLU B 1 55 ? 16.109 13.516 3.092 1 92.62 55 GLU B CA 1
ATOM 2347 C C . GLU B 1 55 ? 15.125 13.547 1.928 1 92.62 55 GLU B C 1
ATOM 2349 O O . GLU B 1 55 ? 14.43 14.539 1.718 1 92.62 55 GLU B O 1
ATOM 2354 N N . LEU B 1 56 ? 15.07 12.43 1.256 1 92.94 56 LEU B N 1
ATOM 2355 C CA . LEU B 1 56 ? 14.211 12.328 0.078 1 92.94 56 LEU B CA 1
ATOM 2356 C C . LEU B 1 56 ? 12.781 11.977 0.473 1 92.94 56 LEU B C 1
ATOM 2358 O O . LEU B 1 56 ? 11.883 11.984 -0.37 1 92.94 56 LEU B O 1
ATOM 2362 N N . GLY B 1 57 ? 12.531 11.602 1.704 1 92.5 57 GLY B N 1
ATOM 2363 C CA . GLY B 1 57 ? 11.188 11.336 2.195 1 92.5 57 GLY B CA 1
ATOM 2364 C C . GLY B 1 57 ? 10.773 9.883 2.061 1 92.5 57 GLY B C 1
ATOM 2365 O O . GLY B 1 57 ? 9.594 9.547 2.193 1 92.5 57 GLY B O 1
ATOM 2366 N N . TYR B 1 58 ? 11.719 8.961 1.874 1 94.81 58 TYR B N 1
ATOM 2367 C CA . TYR B 1 58 ? 11.391 7.559 1.647 1 94.81 58 TYR B CA 1
ATOM 2368 C C . TYR B 1 58 ? 11.492 6.758 2.939 1 94.81 58 TYR B C 1
ATOM 2370 O O . TYR B 1 58 ? 10.992 5.633 3.023 1 94.81 58 TYR B O 1
ATOM 2378 N N . VAL B 1 59 ? 12.203 7.387 3.936 1 94.44 59 VAL B N 1
ATOM 2379 C CA . VAL B 1 59 ? 12.32 6.777 5.254 1 94.44 59 VAL B CA 1
ATOM 2380 C C . VAL B 1 59 ? 12.023 7.816 6.332 1 94.44 59 VAL B C 1
ATOM 2382 O O . VAL B 1 59 ? 12.219 9.016 6.121 1 94.44 59 VAL B O 1
ATOM 2385 N N . ARG B 1 60 ? 11.492 7.375 7.367 1 89.44 60 ARG B N 1
ATOM 2386 C CA . ARG B 1 60 ? 11.273 8.227 8.531 1 89.44 60 ARG B CA 1
ATOM 2387 C C . ARG B 1 60 ? 11.961 7.645 9.766 1 89.44 60 ARG B C 1
ATOM 2389 O O . ARG B 1 60 ? 12.141 6.43 9.867 1 89.44 60 ARG B O 1
ATOM 2396 N N . LYS B 1 61 ? 12.234 8.5 10.617 1 88.94 61 LYS B N 1
ATOM 2397 C CA . LYS B 1 61 ? 12.797 8.086 11.898 1 88.94 61 LYS B CA 1
ATOM 2398 C C . LYS B 1 61 ? 11.703 7.871 12.938 1 88.94 61 LYS B C 1
ATOM 2400 O O . LYS B 1 61 ? 10.766 8.664 13.031 1 88.94 61 LYS B O 1
ATOM 2405 N N . VAL B 1 62 ? 11.734 6.84 13.594 1 87.69 62 VAL B N 1
ATOM 2406 C CA . VAL B 1 62 ? 10.891 6.504 14.734 1 87.69 62 VAL B CA 1
ATOM 2407 C C . VAL B 1 62 ? 11.758 6.238 15.961 1 87.69 62 VAL B C 1
ATOM 2409 O O . VAL B 1 62 ? 12.18 5.102 16.203 1 87.69 62 VAL B O 1
ATOM 2412 N N . GLY B 1 63 ? 11.906 7.273 16.766 1 88.81 63 GLY B N 1
ATOM 2413 C CA . GLY B 1 63 ? 12.922 7.148 17.797 1 88.81 63 GLY B CA 1
ATOM 2414 C C . GLY B 1 63 ? 14.32 6.988 17.234 1 88.81 63 GLY B C 1
ATOM 2415 O O . GLY B 1 63 ? 14.789 7.836 16.469 1 88.81 63 GLY B O 1
ATOM 2416 N N . VAL B 1 64 ? 14.922 5.863 17.516 1 91.38 64 VAL B N 1
ATOM 2417 C CA . VAL B 1 64 ? 16.266 5.605 17.031 1 91.38 64 VAL B CA 1
ATOM 2418 C C . VAL B 1 64 ? 16.219 4.656 15.828 1 91.38 64 VAL B C 1
ATOM 2420 O O . VAL B 1 64 ? 17.25 4.309 15.258 1 91.38 64 VAL B O 1
ATOM 2423 N N . GLU B 1 65 ? 15.016 4.305 15.461 1 94.81 65 GLU B N 1
ATOM 2424 C CA . GLU B 1 65 ? 14.828 3.348 14.375 1 94.81 65 GLU B CA 1
ATOM 2425 C C . GLU B 1 65 ? 14.305 4.035 13.117 1 94.81 65 GLU B C 1
ATOM 2427 O O . GLU B 1 65 ? 14.062 5.242 13.117 1 94.81 65 GLU B O 1
ATOM 2432 N N . TYR B 1 66 ? 14.289 3.242 12.078 1 94.75 66 TYR B N 1
ATOM 2433 C CA . TYR B 1 66 ? 13.844 3.75 10.781 1 94.75 66 TYR B CA 1
ATOM 2434 C C . TYR B 1 66 ? 12.727 2.891 10.211 1 94.75 66 TYR B C 1
ATOM 2436 O O . TYR B 1 66 ? 12.695 1.676 10.422 1 94.75 66 TYR B O 1
ATOM 2444 N N . ALA B 1 67 ? 11.828 3.539 9.477 1 93.62 67 ALA B N 1
ATOM 2445 C CA . ALA B 1 67 ? 10.758 2.854 8.766 1 93.62 67 ALA B CA 1
ATOM 2446 C C . ALA B 1 67 ? 10.562 3.438 7.367 1 93.62 67 ALA B C 1
ATOM 2448 O O . ALA B 1 67 ? 10.781 4.633 7.152 1 93.62 67 ALA B O 1
ATOM 2449 N N . LEU B 1 68 ? 10.164 2.6 6.5 1 95 68 LEU B N 1
ATOM 2450 C CA . LEU B 1 68 ? 9.828 3.09 5.168 1 95 68 LEU B CA 1
ATOM 2451 C C . LEU B 1 68 ? 8.594 3.99 5.215 1 95 68 LEU B C 1
ATOM 2453 O O . LEU B 1 68 ? 7.695 3.777 6.031 1 95 68 LEU B O 1
ATOM 2457 N N . SER B 1 69 ? 8.602 4.969 4.387 1 94.06 69 SER B N 1
ATOM 2458 C CA . SER B 1 69 ? 7.5 5.926 4.379 1 94.06 69 SER B CA 1
ATOM 2459 C C . SER B 1 69 ? 6.371 5.465 3.465 1 94.06 69 SER B C 1
ATOM 2461 O O . SER B 1 69 ? 6.535 4.512 2.699 1 94.06 69 SER B O 1
ATOM 2463 N N . TYR B 1 70 ? 5.23 6.188 3.457 1 94.62 70 TYR B N 1
ATOM 2464 C CA . TYR B 1 70 ? 4.055 5.848 2.66 1 94.62 70 TYR B CA 1
ATOM 2465 C C . TYR B 1 70 ? 4.227 6.305 1.217 1 94.62 70 TYR B C 1
ATOM 2467 O O . TYR B 1 70 ? 3.361 6.055 0.374 1 94.62 70 TYR B O 1
ATOM 2475 N N . ARG B 1 71 ? 5.344 6.914 0.9 1 92.31 71 ARG B N 1
ATOM 2476 C CA . ARG B 1 71 ? 5.617 7.289 -0.483 1 92.31 71 ARG B CA 1
ATOM 2477 C C . ARG B 1 71 ? 5.59 6.07 -1.397 1 92.31 71 ARG B C 1
ATOM 2479 O O . ARG B 1 71 ? 5.195 6.168 -2.561 1 92.31 71 ARG B O 1
ATOM 2486 N N . PHE B 1 72 ? 5.973 4.918 -0.807 1 93.62 72 PHE B N 1
ATOM 2487 C CA . PHE B 1 72 ? 5.949 3.686 -1.586 1 93.62 72 PHE B CA 1
ATOM 2488 C C . PHE B 1 72 ? 4.516 3.27 -1.898 1 93.62 72 PHE B C 1
ATOM 2490 O O . PHE B 1 72 ? 4.254 2.668 -2.941 1 93.62 72 PHE B O 1
ATOM 2497 N N . VAL B 1 73 ? 3.592 3.582 -1.033 1 94.12 73 VAL B N 1
ATOM 2498 C CA . VAL B 1 73 ? 2.176 3.33 -1.283 1 94.12 73 VAL B CA 1
ATOM 2499 C C . VAL B 1 73 ? 1.699 4.184 -2.457 1 94.12 73 VAL B C 1
ATOM 2501 O O . VAL B 1 73 ? 0.979 3.699 -3.332 1 94.12 73 VAL B O 1
ATOM 2504 N N . LEU B 1 74 ? 2.139 5.41 -2.475 1 91.31 74 LEU B N 1
ATOM 2505 C CA . LEU B 1 74 ? 1.8 6.328 -3.557 1 91.31 74 LEU B CA 1
ATOM 2506 C C . LEU B 1 74 ? 2.303 5.801 -4.895 1 91.31 74 LEU B C 1
ATOM 2508 O O . LEU B 1 74 ? 1.558 5.777 -5.879 1 91.31 74 LEU B O 1
ATOM 2512 N N . PHE B 1 75 ? 3.545 5.336 -4.938 1 90.69 75 PHE B N 1
ATOM 2513 C CA . PHE B 1 75 ? 4.125 4.805 -6.164 1 90.69 75 PHE B CA 1
ATOM 2514 C C . PHE B 1 75 ? 3.381 3.555 -6.617 1 90.69 75 PHE B C 1
ATOM 2516 O O . PHE B 1 75 ? 3.049 3.412 -7.793 1 90.69 75 PHE B O 1
ATOM 2523 N N . GLY B 1 76 ? 3.182 2.697 -5.652 1 93.31 76 GLY B N 1
ATOM 2524 C CA . GLY B 1 76 ? 2.469 1.473 -5.977 1 93.31 76 GLY B CA 1
ATOM 2525 C C . GLY B 1 76 ? 1.101 1.722 -6.582 1 93.31 76 GLY B C 1
ATOM 2526 O O . GLY B 1 76 ? 0.715 1.062 -7.551 1 93.31 76 GLY B O 1
ATOM 2527 N N . THR B 1 77 ? 0.433 2.662 -6.07 1 90.69 77 THR B N 1
ATOM 2528 C CA . THR B 1 77 ? -0.905 3.002 -6.539 1 90.69 77 THR B CA 1
ATOM 2529 C C . THR B 1 77 ? -0.851 3.574 -7.953 1 90.69 77 THR B C 1
ATOM 2531 O O . THR B 1 77 ? -1.669 3.219 -8.805 1 90.69 77 THR B O 1
ATOM 2534 N N . ARG B 1 78 ? 0.047 4.445 -8.203 1 89.06 78 ARG B N 1
ATOM 2535 C CA . ARG B 1 78 ? 0.189 5.078 -9.508 1 89.06 78 ARG B CA 1
ATOM 2536 C C . ARG B 1 78 ? 0.561 4.055 -10.578 1 89.06 78 ARG B C 1
ATOM 2538 O O . ARG B 1 78 ? -0.01 4.051 -11.672 1 89.06 78 ARG B O 1
ATOM 2545 N N . ILE B 1 79 ? 1.454 3.223 -10.219 1 92.38 79 ILE B N 1
ATOM 2546 C CA . ILE B 1 79 ? 1.937 2.227 -11.164 1 92.38 79 ILE B CA 1
ATOM 2547 C C . ILE B 1 79 ? 0.831 1.215 -11.461 1 92.38 79 ILE B C 1
ATOM 2549 O O . ILE B 1 79 ? 0.619 0.833 -12.609 1 92.38 79 ILE B O 1
ATOM 2553 N N . ARG B 1 80 ? 0.166 0.787 -10.445 1 92.56 80 ARG B N 1
ATOM 2554 C CA . ARG B 1 80 ? -0.959 -0.125 -10.633 1 92.56 80 ARG B CA 1
ATOM 2555 C C . ARG B 1 80 ? -2.016 0.489 -11.547 1 92.56 80 ARG B C 1
ATOM 2557 O O . ARG B 1 80 ? -2.486 -0.159 -12.484 1 92.56 80 ARG B O 1
ATOM 2564 N N . GLY B 1 81 ? -2.393 1.722 -11.273 1 88.62 81 GLY B N 1
ATOM 2565 C CA . GLY B 1 81 ? -3.449 2.396 -12.008 1 88.62 81 GLY B CA 1
ATOM 2566 C C . GLY B 1 81 ? -3.148 2.535 -13.484 1 88.62 81 GLY B C 1
ATOM 2567 O O . GLY B 1 81 ? -4.066 2.621 -14.305 1 88.62 81 GLY B O 1
ATOM 2568 N N . ARG B 1 82 ? -1.967 2.479 -13.844 1 87.81 82 ARG B N 1
ATOM 2569 C CA . ARG B 1 82 ? -1.57 2.672 -15.234 1 87.81 82 ARG B CA 1
ATOM 2570 C C . ARG B 1 82 ? -1.371 1.335 -15.938 1 87.81 82 ARG B C 1
ATOM 2572 O O . ARG B 1 82 ? -1.147 1.293 -17.141 1 87.81 82 ARG B O 1
ATOM 2579 N N . SER B 1 83 ? -1.468 0.29 -15.25 1 91.38 83 SER B N 1
ATOM 2580 C CA . SER B 1 83 ? -1.31 -1.045 -15.812 1 91.38 83 SER B CA 1
ATOM 2581 C C . SER B 1 83 ? -2.479 -1.399 -16.734 1 91.38 83 SER B C 1
ATOM 2583 O O . SER B 1 83 ? -3.635 -1.378 -16.297 1 91.38 83 SER B O 1
ATOM 2585 N N . PRO B 1 84 ? -2.229 -1.78 -17.969 1 92 84 PRO B N 1
ATOM 2586 C CA . PRO B 1 84 ? -3.314 -2.248 -18.844 1 92 84 PRO B CA 1
ATOM 2587 C C . PRO B 1 84 ? -4.027 -3.477 -18.281 1 92 84 PRO B C 1
ATOM 2589 O O . PRO B 1 84 ? -5.242 -3.621 -18.453 1 92 84 PRO B O 1
ATOM 2592 N N . LEU B 1 85 ? -3.312 -4.305 -17.594 1 95.38 85 LEU B N 1
ATOM 2593 C CA . LEU B 1 85 ? -3.902 -5.5 -17 1 95.38 85 LEU B CA 1
ATOM 2594 C C . LEU B 1 85 ? -4.906 -5.121 -15.914 1 95.38 85 LEU B C 1
ATOM 2596 O O . LEU B 1 85 ? -6.004 -5.68 -15.852 1 95.38 85 LEU B O 1
ATOM 2600 N N . TYR B 1 86 ? -4.488 -4.18 -15.102 1 94.69 86 TYR B N 1
ATOM 2601 C CA . TYR B 1 86 ? -5.371 -3.711 -14.039 1 94.69 86 TYR B CA 1
ATOM 2602 C C . TYR B 1 86 ? -6.617 -3.047 -14.617 1 94.69 86 TYR B C 1
ATOM 2604 O O . TYR B 1 86 ? -7.738 -3.363 -14.211 1 94.69 86 TYR B O 1
ATOM 2612 N N . ARG B 1 87 ? -6.41 -2.182 -15.562 1 92.25 87 ARG B N 1
ATOM 2613 C CA . ARG B 1 87 ? -7.516 -1.423 -16.141 1 92.25 87 ARG B CA 1
ATOM 2614 C C . ARG B 1 87 ? -8.508 -2.346 -16.844 1 92.25 87 ARG B C 1
ATOM 2616 O O . ARG B 1 87 ? -9.711 -2.107 -16.797 1 92.25 87 ARG B O 1
ATOM 2623 N N . ALA B 1 88 ? -8.055 -3.404 -17.375 1 96.25 88 ALA B N 1
ATOM 2624 C CA . ALA B 1 88 ? -8.906 -4.328 -18.109 1 96.25 88 ALA B CA 1
ATOM 2625 C C . ALA B 1 88 ? -9.617 -5.297 -17.172 1 96.25 88 ALA B C 1
ATOM 2627 O O . ALA B 1 88 ? -10.648 -5.867 -17.531 1 96.25 88 ALA B O 1
ATOM 2628 N N . SER B 1 89 ? -9.086 -5.492 -15.969 1 97.19 89 SER B N 1
ATOM 2629 C CA . SER B 1 89 ? -9.57 -6.637 -15.203 1 97.19 89 SER B CA 1
ATOM 2630 C C . SER B 1 89 ? -10.219 -6.195 -13.898 1 97.19 89 SER B C 1
ATOM 2632 O O . SER B 1 89 ? -10.938 -6.969 -13.266 1 97.19 89 SER B O 1
ATOM 2634 N N . ASN B 1 90 ? -9.938 -5.008 -13.391 1 93.5 90 ASN B N 1
ATOM 2635 C CA . ASN B 1 90 ? -10.312 -4.633 -12.031 1 93.5 90 ASN B CA 1
ATOM 2636 C C . ASN B 1 90 ? -11.82 -4.785 -11.812 1 93.5 90 ASN B C 1
ATOM 2638 O O . ASN B 1 90 ? -12.242 -5.41 -10.836 1 93.5 90 ASN B O 1
ATOM 2642 N N . GLU B 1 91 ? -12.641 -4.316 -12.773 1 91.88 91 GLU B N 1
ATOM 2643 C CA . GLU B 1 91 ? -14.094 -4.426 -12.625 1 91.88 91 GLU B CA 1
ATOM 2644 C C . GLU B 1 91 ? -14.547 -5.879 -12.734 1 91.88 91 GLU B C 1
ATOM 2646 O O . GLU B 1 91 ? -15.492 -6.289 -12.055 1 91.88 91 GLU B O 1
ATOM 2651 N N . LEU B 1 92 ? -13.961 -6.586 -13.625 1 96.94 92 LEU B N 1
ATOM 2652 C CA . LEU B 1 92 ? -14.289 -7.996 -13.797 1 96.94 92 LEU B CA 1
ATOM 2653 C C . LEU B 1 92 ? -13.938 -8.797 -12.555 1 96.94 92 LEU B C 1
ATOM 2655 O O . LEU B 1 92 ? -14.641 -9.742 -12.188 1 96.94 92 LEU B O 1
ATOM 2659 N N . ILE B 1 93 ? -12.852 -8.422 -11.875 1 96.25 93 ILE B N 1
ATOM 2660 C CA . ILE B 1 93 ? -12.422 -9.078 -10.641 1 96.25 93 ILE B CA 1
ATOM 2661 C C . ILE B 1 93 ? -13.398 -8.75 -9.516 1 96.25 93 ILE B C 1
ATOM 2663 O O . ILE B 1 93 ? -13.734 -9.625 -8.711 1 96.25 93 ILE B O 1
ATOM 2667 N N . ASP B 1 94 ? -13.859 -7.535 -9.484 1 90.44 94 ASP B N 1
ATOM 2668 C CA . ASP B 1 94 ? -14.891 -7.164 -8.516 1 90.44 94 ASP B CA 1
ATOM 2669 C C . ASP B 1 94 ? -16.141 -8.008 -8.703 1 90.44 94 ASP B C 1
ATOM 2671 O O . ASP B 1 94 ? -16.719 -8.492 -7.727 1 90.44 94 ASP B O 1
ATOM 2675 N N . GLN B 1 95 ? -16.562 -8.133 -9.938 1 93.5 95 GLN B N 1
ATOM 2676 C CA . GLN B 1 95 ? -17.75 -8.93 -10.25 1 93.5 95 GLN B CA 1
ATOM 2677 C C . GLN B 1 95 ? -17.547 -10.391 -9.867 1 93.5 95 GLN B C 1
ATOM 2679 O O . GLN B 1 95 ? -18.469 -11.047 -9.383 1 93.5 95 GLN B O 1
ATOM 2684 N N . LEU B 1 96 ? -16.391 -10.883 -10.141 1 96.5 96 LEU B N 1
ATOM 2685 C CA . LEU B 1 96 ? -16.062 -12.258 -9.789 1 96.5 96 LEU B CA 1
ATOM 2686 C C . LEU B 1 96 ? -16.141 -12.477 -8.289 1 96.5 96 LEU B C 1
ATOM 2688 O O . LEU B 1 96 ? -16.609 -13.516 -7.828 1 96.5 96 LEU B O 1
ATOM 2692 N N . ALA B 1 97 ? -15.656 -11.508 -7.504 1 93.75 97 ALA B N 1
ATOM 2693 C CA . ALA B 1 97 ? -15.734 -11.594 -6.051 1 93.75 97 ALA B CA 1
ATOM 2694 C C . ALA B 1 97 ? -17.188 -11.617 -5.578 1 93.75 97 ALA B C 1
ATOM 2696 O O . ALA B 1 97 ? -17.547 -12.398 -4.691 1 93.75 97 ALA B O 1
ATOM 2697 N N . GLU B 1 98 ? -17.922 -10.82 -6.176 1 89.06 98 GLU B N 1
ATOM 2698 C CA . GLU B 1 98 ? -19.344 -10.758 -5.824 1 89.06 98 GLU B CA 1
ATOM 2699 C C . GLU B 1 98 ? -20.047 -12.07 -6.156 1 89.06 98 GLU B C 1
ATOM 2701 O O . GLU B 1 98 ? -20.875 -12.547 -5.379 1 89.06 98 GLU B O 1
ATOM 2706 N N . THR B 1 99 ? -19.766 -12.562 -7.309 1 93.38 99 THR B N 1
ATOM 2707 C CA . THR B 1 99 ? -20.453 -13.758 -7.793 1 93.38 99 THR B CA 1
ATOM 2708 C C . THR B 1 99 ? -20 -14.992 -7.012 1 93.38 99 THR B C 1
ATOM 2710 O O . THR B 1 99 ? -20.797 -15.891 -6.746 1 93.38 99 THR B O 1
ATOM 2713 N N . THR B 1 100 ? -18.734 -15.016 -6.594 1 94.31 100 THR B N 1
ATOM 2714 C CA . THR B 1 100 ? -18.203 -16.203 -5.945 1 94.31 100 THR B CA 1
ATOM 2715 C C . THR B 1 100 ? -18.312 -16.094 -4.426 1 94.31 100 THR B C 1
ATOM 2717 O O . THR B 1 100 ? -18.203 -17.094 -3.715 1 94.31 100 THR B O 1
ATOM 2720 N N . ASN B 1 101 ? -18.422 -14.906 -3.963 1 91.81 101 ASN B N 1
ATOM 2721 C CA . ASN B 1 101 ? -18.406 -14.625 -2.531 1 91.81 101 ASN B CA 1
ATOM 2722 C C . ASN B 1 101 ? -17.094 -15.086 -1.894 1 91.81 101 ASN B C 1
ATOM 2724 O O . ASN B 1 101 ? -17.094 -15.656 -0.803 1 91.81 101 ASN B O 1
ATOM 2728 N N . GLU B 1 102 ? -16.047 -14.984 -2.641 1 94 102 GLU B N 1
ATOM 2729 C CA . GLU B 1 102 ? -14.688 -15.297 -2.205 1 94 102 GLU B CA 1
ATOM 2730 C C . GLU B 1 102 ? -13.727 -14.148 -2.516 1 94 102 GLU B C 1
ATOM 2732 O O . GLU B 1 102 ? -14.133 -13.148 -3.105 1 94 102 GLU B O 1
ATOM 2737 N N . THR B 1 103 ? -12.477 -14.297 -2.061 1 94.44 103 THR B N 1
ATOM 2738 C CA . THR B 1 103 ? -11.43 -13.352 -2.428 1 94.44 103 THR B CA 1
ATOM 2739 C C . THR B 1 103 ? -10.914 -13.633 -3.836 1 94.44 103 THR B C 1
ATOM 2741 O O . THR B 1 103 ? -10.617 -14.773 -4.176 1 94.44 103 THR B O 1
ATOM 2744 N N . THR B 1 104 ? -10.914 -12.648 -4.652 1 97.06 104 THR B N 1
ATOM 2745 C CA . THR B 1 104 ? -10.484 -12.758 -6.039 1 97.06 104 THR B CA 1
ATOM 2746 C C . THR B 1 104 ? -9.391 -11.734 -6.348 1 97.06 104 THR B C 1
ATOM 2748 O O . THR B 1 104 ? -9.258 -10.727 -5.641 1 97.06 104 THR B O 1
ATOM 2751 N N . GLY B 1 105 ? -8.578 -12.07 -7.395 1 97.62 105 GLY B N 1
ATOM 2752 C CA . GLY B 1 105 ? -7.547 -11.094 -7.695 1 97.62 105 GLY B CA 1
ATOM 2753 C C . GLY B 1 105 ? -6.805 -11.383 -8.984 1 97.62 105 GLY B C 1
ATOM 2754 O O . GLY B 1 105 ? -7.211 -12.258 -9.758 1 97.62 105 GLY B O 1
ATOM 2755 N N . LEU B 1 106 ? -5.832 -10.523 -9.242 1 98.25 106 LEU B N 1
ATOM 2756 C CA . LEU B 1 106 ? -4.941 -10.57 -10.391 1 98.25 106 LEU B CA 1
ATOM 2757 C C . LEU B 1 106 ? -3.48 -10.578 -9.953 1 98.25 106 LEU B C 1
ATOM 2759 O O . LEU B 1 106 ? -3.02 -9.625 -9.312 1 98.25 106 LEU B O 1
ATOM 2763 N N . LEU B 1 107 ? -2.846 -11.648 -10.211 1 98.31 107 LEU B N 1
ATOM 2764 C CA . LEU B 1 107 ? -1.416 -11.773 -9.945 1 98.31 107 LEU B CA 1
ATOM 2765 C C . LEU B 1 107 ? -0.612 -11.664 -11.242 1 98.31 107 LEU B C 1
ATOM 2767 O O . LEU B 1 107 ? -0.999 -12.219 -12.266 1 98.31 107 LEU B O 1
ATOM 2771 N N . VAL B 1 108 ? 0.491 -10.938 -11.203 1 97.5 108 VAL B N 1
ATOM 2772 C CA . VAL B 1 108 ? 1.336 -10.789 -12.383 1 97.5 108 VAL B CA 1
ATOM 2773 C C . VAL B 1 108 ? 2.754 -11.258 -12.062 1 97.5 108 VAL B C 1
ATOM 2775 O O . VAL B 1 108 ? 3.258 -11.031 -10.961 1 97.5 108 VAL B O 1
ATOM 2778 N N . LYS B 1 109 ? 3.342 -11.922 -13.031 1 96.5 109 LYS B N 1
ATOM 2779 C CA . LYS B 1 109 ? 4.738 -12.328 -12.883 1 96.5 109 LYS B CA 1
ATOM 2780 C C . LYS B 1 109 ? 5.668 -11.117 -12.961 1 96.5 109 LYS B C 1
ATOM 2782 O O . LYS B 1 109 ? 5.543 -10.289 -13.859 1 96.5 109 LYS B O 1
ATOM 2787 N N . GLN B 1 110 ? 6.473 -11.039 -12.008 1 92.38 110 GLN B N 1
ATOM 2788 C CA . GLN B 1 110 ? 7.551 -10.055 -11.945 1 92.38 110 GLN B CA 1
ATOM 2789 C C . GLN B 1 110 ? 8.875 -10.711 -11.562 1 92.38 110 GLN B C 1
ATOM 2791 O O . GLN B 1 110 ? 9.156 -10.898 -10.375 1 92.38 110 GLN B O 1
ATOM 2796 N N . GLY B 1 111 ? 9.781 -10.766 -12.641 1 90.88 111 GLY B N 1
ATOM 2797 C CA . GLY B 1 111 ? 10.969 -11.555 -12.375 1 90.88 111 GLY B CA 1
ATOM 2798 C C . GLY B 1 111 ? 10.664 -12.992 -11.977 1 90.88 111 GLY B C 1
ATOM 2799 O O . GLY B 1 111 ? 9.961 -13.703 -12.703 1 90.88 111 GLY B O 1
ATOM 2800 N N . SER B 1 112 ? 11.18 -13.391 -10.797 1 94.5 112 SER B N 1
ATOM 2801 C CA . SER B 1 112 ? 10.984 -14.766 -10.328 1 94.5 112 SER B CA 1
ATOM 2802 C C . SER B 1 112 ? 9.859 -14.844 -9.305 1 94.5 112 SER B C 1
ATOM 2804 O O . SER B 1 112 ? 9.688 -15.875 -8.648 1 94.5 112 SER B O 1
ATOM 2806 N N . TYR B 1 113 ? 9.109 -13.703 -9.164 1 94.5 113 TYR B N 1
ATOM 2807 C CA . TYR B 1 113 ? 8.07 -13.617 -8.141 1 94.5 113 TYR B CA 1
ATOM 2808 C C . TYR B 1 113 ? 6.742 -13.18 -8.758 1 94.5 113 TYR B C 1
ATOM 2810 O O . TYR B 1 113 ? 6.676 -12.852 -9.938 1 94.5 113 TYR B O 1
ATOM 2818 N N . GLY B 1 114 ? 5.727 -13.273 -7.934 1 96.44 114 GLY B N 1
ATOM 2819 C CA . GLY B 1 114 ? 4.426 -12.719 -8.273 1 96.44 114 GLY B CA 1
ATOM 2820 C C . GLY B 1 114 ? 4.098 -11.453 -7.5 1 96.44 114 GLY B C 1
ATOM 2821 O O . GLY B 1 114 ? 4.5 -11.305 -6.344 1 96.44 114 GLY B O 1
ATOM 2822 N N . VAL B 1 115 ? 3.436 -10.617 -8.172 1 96.25 115 VAL B N 1
ATOM 2823 C CA . VAL B 1 115 ? 2.928 -9.406 -7.531 1 96.25 115 VAL B CA 1
ATOM 2824 C C . VAL B 1 115 ? 1.411 -9.336 -7.688 1 96.25 115 VAL B C 1
ATOM 2826 O O . VAL B 1 115 ? 0.895 -9.375 -8.805 1 96.25 115 VAL B O 1
ATOM 2829 N N . ASN B 1 116 ? 0.752 -9.242 -6.539 1 96.31 116 ASN B N 1
ATOM 2830 C CA . ASN B 1 116 ? -0.696 -9.062 -6.566 1 96.31 116 ASN B CA 1
ATOM 2831 C C . ASN B 1 116 ? -1.08 -7.645 -6.984 1 96.31 116 ASN B C 1
ATOM 2833 O O . ASN B 1 116 ? -0.972 -6.707 -6.191 1 96.31 116 ASN B O 1
ATOM 2837 N N . LEU B 1 117 ? -1.604 -7.543 -8.133 1 95.5 117 LEU B N 1
ATOM 2838 C CA . LEU B 1 117 ? -1.896 -6.227 -8.695 1 95.5 117 LEU B CA 1
ATOM 2839 C C . LEU B 1 117 ? -3.221 -5.691 -8.164 1 95.5 117 LEU B C 1
ATOM 2841 O O . LEU B 1 117 ? -3.402 -4.477 -8.047 1 95.5 117 LEU B O 1
ATOM 2845 N N . TYR B 1 118 ? -4.145 -6.613 -7.969 1 93.5 118 TYR B N 1
ATOM 2846 C CA . TYR B 1 118 ? -5.473 -6.227 -7.512 1 93.5 118 TYR B CA 1
ATOM 2847 C C . TYR B 1 118 ? -6.16 -7.379 -6.785 1 93.5 118 TYR B C 1
ATOM 2849 O O . TYR B 1 118 ? -5.984 -8.547 -7.152 1 93.5 118 TYR B O 1
ATOM 2857 N N . GLN B 1 119 ? -6.863 -7.012 -5.754 1 93.25 119 GLN B N 1
ATOM 2858 C CA . GLN B 1 119 ? -7.641 -7.992 -5.004 1 93.25 119 GLN B CA 1
ATOM 2859 C C . GLN B 1 119 ? -8.984 -7.414 -4.574 1 93.25 119 GLN B C 1
ATOM 2861 O O . GLN B 1 119 ? -9.07 -6.242 -4.199 1 93.25 119 GLN B O 1
ATOM 2866 N N . SER B 1 120 ? -9.938 -8.188 -4.672 1 89.94 120 SER B N 1
ATOM 2867 C CA . SER B 1 120 ? -11.289 -7.859 -4.227 1 89.94 120 SER B CA 1
ATOM 2868 C C . SER B 1 120 ? -11.852 -8.945 -3.322 1 89.94 120 SER B C 1
ATOM 2870 O O . SER B 1 120 ? -11.641 -10.133 -3.566 1 89.94 120 SER B O 1
ATOM 2872 N N . THR B 1 121 ? -12.492 -8.453 -2.242 1 85.94 121 THR B N 1
ATOM 2873 C CA . THR B 1 121 ? -13.109 -9.375 -1.296 1 85.94 121 THR B CA 1
ATOM 2874 C C . THR B 1 121 ? -14.617 -9.156 -1.233 1 85.94 121 THR B C 1
ATOM 2876 O O . THR B 1 121 ? -15.117 -8.102 -1.621 1 85.94 121 THR B O 1
ATOM 2879 N N . SER B 1 122 ? -15.297 -10.18 -0.912 1 74.31 122 SER B N 1
ATOM 2880 C CA . SER B 1 122 ? -16.734 -10.07 -0.641 1 74.31 122 SER B CA 1
ATOM 2881 C C . SER B 1 122 ? -17 -9.984 0.857 1 74.31 122 SER B C 1
ATOM 2883 O O . SER B 1 122 ? -16.094 -10.164 1.67 1 74.31 122 SER B O 1
ATOM 2885 N N . ASP B 1 123 ? -18.141 -9.578 1.185 1 62.5 123 ASP B N 1
ATOM 2886 C CA . ASP B 1 123 ? -18.609 -9.398 2.553 1 62.5 123 ASP B CA 1
ATOM 2887 C C . ASP B 1 123 ? -18.203 -10.57 3.439 1 62.5 123 ASP B C 1
ATOM 2889 O O . ASP B 1 123 ? -17.969 -10.398 4.641 1 62.5 123 ASP B O 1
ATOM 2893 N N . ARG B 1 124 ? -18.031 -11.57 2.881 1 60.44 124 ARG B N 1
ATOM 2894 C CA . ARG B 1 124 ? -17.844 -12.758 3.703 1 60.44 124 ARG B CA 1
ATOM 2895 C C . ARG B 1 124 ? -16.391 -13.219 3.674 1 60.44 124 ARG B C 1
ATOM 2897 O O . ARG B 1 124 ? -16.047 -14.266 4.23 1 60.44 124 ARG B O 1
ATOM 2904 N N . SER B 1 125 ? -15.672 -12.438 2.99 1 68.56 125 SER B N 1
ATOM 2905 C CA . SER B 1 125 ? -14.305 -12.922 2.846 1 68.56 125 SER B CA 1
ATOM 2906 C C . SER B 1 125 ? -13.297 -11.891 3.348 1 68.56 125 SER B C 1
ATOM 2908 O O . SER B 1 125 ? -13.625 -10.719 3.496 1 68.56 125 SER B O 1
ATOM 2910 N N . GLU B 1 126 ? -12.156 -12.477 3.822 1 69.94 126 GLU B N 1
ATOM 2911 C CA . GLU B 1 126 ? -11.078 -11.625 4.324 1 69.94 126 GLU B CA 1
ATOM 2912 C C . GLU B 1 126 ? -9.977 -11.453 3.281 1 69.94 126 GLU B C 1
ATOM 2914 O O . GLU B 1 126 ? -9.836 -12.281 2.377 1 69.94 126 GLU B O 1
ATOM 2919 N N . THR B 1 127 ? -9.359 -10.375 3.408 1 74.94 127 THR B N 1
ATOM 2920 C CA . THR B 1 127 ? -8.18 -10.164 2.572 1 74.94 127 THR B CA 1
ATOM 2921 C C . THR B 1 127 ? -7.125 -11.234 2.84 1 74.94 127 THR B C 1
ATOM 2923 O O . THR B 1 127 ? -6.891 -11.609 3.99 1 74.94 127 THR B O 1
ATOM 2926 N N . VAL B 1 128 ? -6.641 -11.695 1.702 1 81.69 128 VAL B N 1
ATOM 2927 C CA . VAL B 1 128 ? -5.629 -12.742 1.793 1 81.69 128 VAL B CA 1
ATOM 2928 C C . VAL B 1 128 ? -4.312 -12.234 1.205 1 81.69 128 VAL B C 1
ATOM 2930 O O . VAL B 1 128 ? -4.301 -11.602 0.149 1 81.69 128 VAL B O 1
ATOM 2933 N N . GLU B 1 129 ? -3.268 -12.477 1.939 1 85.19 129 GLU B N 1
ATOM 2934 C CA . GLU B 1 129 ? -1.946 -12.203 1.382 1 85.19 129 GLU B CA 1
ATOM 2935 C C . GLU B 1 129 ? -1.5 -13.32 0.446 1 85.19 129 GLU B C 1
ATOM 2937 O O . GLU B 1 129 ? -1.423 -14.484 0.851 1 85.19 129 GLU B O 1
ATOM 2942 N N . ILE B 1 130 ? -1.312 -12.984 -0.744 1 92.5 130 ILE B N 1
ATOM 2943 C CA . ILE B 1 130 ? -0.802 -13.945 -1.715 1 92.5 130 ILE B CA 1
ATOM 2944 C C . ILE B 1 130 ? 0.723 -14 -1.637 1 92.5 130 ILE B C 1
ATOM 2946 O O . ILE B 1 130 ? 1.394 -12.977 -1.808 1 92.5 130 ILE B O 1
ATOM 2950 N N . ASP B 1 131 ? 1.197 -15.188 -1.429 1 93.69 131 ASP B N 1
ATOM 2951 C CA . ASP B 1 131 ? 2.641 -15.383 -1.346 1 93.69 131 ASP B CA 1
ATOM 2952 C C . ASP B 1 131 ? 3.328 -14.953 -2.641 1 93.69 131 ASP B C 1
ATOM 2954 O O . ASP B 1 131 ? 2.805 -15.18 -3.732 1 93.69 131 ASP B O 1
ATOM 2958 N N . GLN B 1 132 ? 4.535 -14.383 -2.488 1 92.88 132 GLN B N 1
ATOM 2959 C CA . GLN B 1 132 ? 5.246 -13.922 -3.676 1 92.88 132 GLN B CA 1
ATOM 2960 C C . GLN B 1 132 ? 5.859 -15.094 -4.441 1 92.88 132 GLN B C 1
ATOM 2962 O O . GLN B 1 132 ? 6.105 -15 -5.645 1 92.88 132 GLN B O 1
ATOM 2967 N N . HIS B 1 133 ? 6.18 -16.203 -3.742 1 96.69 133 HIS B N 1
ATOM 2968 C CA . HIS B 1 133 ? 6.66 -17.391 -4.438 1 96.69 133 HIS B CA 1
ATOM 2969 C C . HIS B 1 133 ? 5.559 -18.016 -5.281 1 96.69 133 HIS B C 1
ATOM 2971 O O . HIS B 1 133 ? 4.434 -18.203 -4.809 1 96.69 133 HIS B O 1
ATOM 2977 N N . LEU B 1 134 ? 5.914 -18.359 -6.406 1 98.38 134 LEU B N 1
ATOM 2978 C CA . LEU B 1 134 ? 4.91 -18.734 -7.395 1 98.38 134 LEU B CA 1
ATOM 2979 C C . LEU B 1 134 ? 4.469 -20.172 -7.203 1 98.38 134 LEU B C 1
ATOM 2981 O O . LEU B 1 134 ? 3.328 -20.531 -7.512 1 98.38 134 LEU B O 1
ATOM 2985 N N . HIS B 1 135 ? 5.27 -21.031 -6.613 1 98.56 135 HIS B N 1
ATOM 2986 C CA . HIS B 1 135 ? 5.047 -22.469 -6.652 1 98.56 135 HIS B CA 1
ATOM 2987 C C . HIS B 1 135 ? 3.965 -22.891 -5.66 1 98.56 135 HIS B C 1
ATOM 2989 O O . HIS B 1 135 ? 3.43 -24 -5.75 1 98.56 135 HIS B O 1
ATOM 2995 N N . CYS B 1 136 ? 3.617 -21.984 -4.711 1 98.06 136 CYS B N 1
ATOM 2996 C CA . CYS B 1 136 ? 2.768 -22.453 -3.621 1 98.06 136 CYS B CA 1
ATOM 2997 C C . CYS B 1 136 ? 1.406 -21.766 -3.66 1 98.06 136 CYS B C 1
ATOM 2999 O O . CYS B 1 136 ? 0.624 -21.875 -2.713 1 98.06 136 CYS B O 1
ATOM 3001 N N . THR B 1 137 ? 1.096 -21.078 -4.688 1 98.12 137 THR B N 1
ATOM 3002 C CA . THR B 1 137 ? -0.199 -20.422 -4.855 1 98.12 137 THR B CA 1
ATOM 3003 C C . THR B 1 137 ? -0.851 -20.844 -6.168 1 98.12 137 THR B C 1
ATOM 3005 O O . THR B 1 137 ? -0.159 -21.188 -7.129 1 98.12 137 THR B O 1
ATOM 3008 N N . ALA B 1 138 ? -2.197 -20.797 -6.211 1 98.38 138 ALA B N 1
ATOM 3009 C CA . ALA B 1 138 ? -2.891 -21.141 -7.449 1 98.38 138 ALA B CA 1
ATOM 3010 C C . ALA B 1 138 ? -2.471 -20.219 -8.586 1 98.38 138 ALA B C 1
ATOM 3012 O O . ALA B 1 138 ? -2.092 -20.672 -9.664 1 98.38 138 ALA B O 1
ATOM 3013 N N . PRO B 1 139 ? -2.494 -18.938 -8.344 1 98.75 139 PRO B N 1
ATOM 3014 C CA . PRO B 1 139 ? -2.092 -18.062 -9.445 1 98.75 139 PRO B CA 1
ATOM 3015 C C . PRO B 1 139 ? -0.611 -18.188 -9.789 1 98.75 139 PRO B C 1
ATOM 3017 O O . PRO B 1 139 ? -0.23 -18.031 -10.953 1 98.75 139 PRO B O 1
ATOM 3020 N N . GLY B 1 140 ? 0.214 -18.5 -8.867 1 98.69 140 GLY B N 1
ATOM 3021 C CA . GLY B 1 140 ? 1.624 -18.734 -9.141 1 98.69 140 GLY B CA 1
ATOM 3022 C C . GLY B 1 140 ? 1.871 -19.953 -10 1 98.69 140 GLY B C 1
ATOM 3023 O O . GLY B 1 140 ? 2.633 -19.906 -10.969 1 98.69 140 GLY B O 1
ATOM 3024 N N . LYS B 1 141 ? 1.207 -21.031 -9.633 1 98.81 141 LYS B N 1
ATOM 3025 C CA . LYS B 1 141 ? 1.334 -22.25 -10.43 1 98.81 141 LYS B CA 1
ATOM 3026 C C . LYS B 1 141 ? 0.782 -22.047 -11.836 1 98.81 141 LYS B C 1
ATOM 3028 O O . LYS B 1 141 ? 1.334 -22.578 -12.805 1 98.81 141 LYS B O 1
ATOM 3033 N N . ALA B 1 142 ? -0.337 -21.312 -11.945 1 98.81 142 ALA B N 1
ATOM 3034 C CA . ALA B 1 142 ? -0.881 -20.984 -13.266 1 98.81 142 ALA B CA 1
ATOM 3035 C C . ALA B 1 142 ? 0.137 -20.234 -14.109 1 98.81 142 ALA B C 1
ATOM 3037 O O . ALA B 1 142 ? 0.312 -20.531 -15.297 1 98.81 142 ALA B O 1
ATOM 3038 N N . ILE B 1 143 ? 0.809 -19.281 -13.508 1 98.81 143 ILE B N 1
ATOM 3039 C CA . ILE B 1 143 ? 1.806 -18.469 -14.203 1 98.81 143 ILE B CA 1
ATOM 3040 C C . ILE B 1 143 ? 2.99 -19.328 -14.609 1 98.81 143 ILE B C 1
ATOM 3042 O O . ILE B 1 143 ? 3.455 -19.266 -15.75 1 98.81 143 ILE B O 1
ATOM 3046 N N . LEU B 1 144 ? 3.445 -20.141 -13.695 1 98.75 144 LEU B N 1
ATOM 3047 C CA . LEU B 1 144 ? 4.57 -21.016 -13.984 1 98.75 144 LEU B CA 1
ATOM 3048 C C . LEU B 1 144 ? 4.242 -21.953 -15.148 1 98.75 144 LEU B C 1
ATOM 3050 O O . LEU B 1 144 ? 5.105 -22.234 -15.984 1 98.75 144 LEU B O 1
ATOM 3054 N N . ALA B 1 145 ? 3.047 -22.438 -15.164 1 98.56 145 ALA B N 1
ATOM 3055 C CA . ALA B 1 145 ? 2.635 -23.375 -16.203 1 98.56 145 ALA B CA 1
ATOM 3056 C C . ALA B 1 145 ? 2.619 -22.703 -17.578 1 98.56 145 ALA B C 1
ATOM 3058 O O . ALA B 1 145 ? 2.646 -23.375 -18.609 1 98.56 145 ALA B O 1
ATOM 3059 N N . HIS B 1 146 ? 2.535 -21.438 -17.562 1 96.5 146 HIS B N 1
ATOM 3060 C CA . HIS B 1 146 ? 2.529 -20.672 -18.797 1 96.5 146 HIS B CA 1
ATOM 3061 C C . HIS B 1 146 ? 3.947 -20.438 -19.312 1 96.5 146 HIS B C 1
ATOM 3063 O O . HIS B 1 146 ? 4.137 -19.953 -20.422 1 96.5 146 HIS B O 1
ATOM 3069 N N . LEU B 1 147 ? 4.941 -20.766 -18.531 1 96.94 147 LEU B N 1
ATOM 3070 C CA . LEU B 1 147 ? 6.344 -20.578 -18.875 1 96.94 147 LEU B CA 1
ATOM 3071 C C . LEU B 1 147 ? 6.93 -21.828 -19.516 1 96.94 147 LEU B C 1
ATOM 3073 O O . LEU B 1 147 ? 6.387 -22.922 -19.344 1 96.94 147 LEU B O 1
ATOM 3077 N N . THR B 1 148 ? 8.07 -21.656 -20.219 1 96.5 148 THR B N 1
ATOM 3078 C CA . THR B 1 148 ? 8.828 -22.828 -20.672 1 96.5 148 THR B CA 1
ATOM 3079 C C . THR B 1 148 ? 9.5 -23.516 -19.484 1 96.5 148 THR B C 1
ATOM 3081 O O . THR B 1 148 ? 9.688 -22.922 -18.438 1 96.5 148 THR B O 1
ATOM 3084 N N . ASP B 1 149 ? 9.852 -24.734 -19.688 1 97.12 149 ASP B N 1
ATOM 3085 C CA . ASP B 1 149 ? 10.539 -25.484 -18.641 1 97.12 149 ASP B CA 1
ATOM 3086 C C . ASP B 1 149 ? 11.828 -24.781 -18.219 1 97.12 149 ASP B C 1
ATOM 3088 O O . ASP B 1 149 ? 12.18 -24.766 -17.047 1 97.12 149 ASP B O 1
ATOM 3092 N N . GLU B 1 150 ? 12.508 -24.266 -19.141 1 97.38 150 GLU B N 1
ATOM 3093 C CA . GLU B 1 150 ? 13.742 -23.547 -18.859 1 97.38 150 GLU B CA 1
ATOM 3094 C C . GLU B 1 150 ? 13.469 -22.328 -17.984 1 97.38 150 GLU B C 1
ATOM 3096 O O . GLU B 1 150 ? 14.234 -22.047 -17.047 1 97.38 150 GLU B O 1
ATOM 3101 N N . GLN B 1 151 ? 12.477 -21.625 -18.312 1 96.88 151 GLN B N 1
ATOM 3102 C CA . GLN B 1 151 ? 12.102 -20.453 -17.531 1 96.88 151 GLN B CA 1
ATOM 3103 C C . GLN B 1 151 ? 11.68 -20.844 -16.125 1 96.88 151 GLN B C 1
ATOM 3105 O O . GLN B 1 151 ? 11.969 -20.125 -15.156 1 96.88 151 GLN B O 1
ATOM 3110 N N . VAL B 1 152 ? 10.992 -21.922 -16.016 1 98.31 152 VAL B N 1
ATOM 3111 C CA . VAL B 1 152 ? 10.594 -22.422 -14.711 1 98.31 152 VAL B CA 1
ATOM 3112 C C . VAL B 1 152 ? 11.836 -22.781 -13.891 1 98.31 152 VAL B C 1
ATOM 3114 O O . VAL B 1 152 ? 11.93 -22.422 -12.711 1 98.31 152 VAL B O 1
ATOM 3117 N N . ASP B 1 153 ? 12.758 -23.422 -14.531 1 97.94 153 ASP B N 1
ATOM 3118 C CA . ASP B 1 153 ? 14.008 -23.781 -13.852 1 97.94 153 ASP B CA 1
ATOM 3119 C C . ASP B 1 153 ? 14.719 -22.531 -13.344 1 97.94 153 ASP B C 1
ATOM 3121 O O . ASP B 1 153 ? 15.281 -22.531 -12.25 1 97.94 153 ASP B O 1
ATOM 3125 N N . HIS B 1 154 ? 14.688 -21.5 -14.156 1 96.88 154 HIS B N 1
ATOM 3126 C CA . HIS B 1 154 ? 15.312 -20.25 -13.758 1 96.88 154 HIS B CA 1
ATOM 3127 C C . HIS B 1 154 ? 14.641 -19.672 -12.516 1 96.88 154 HIS B C 1
ATOM 3129 O O . HIS B 1 154 ? 15.328 -19.172 -11.617 1 96.88 154 HIS B O 1
ATOM 3135 N N . VAL B 1 155 ? 13.359 -19.703 -12.469 1 97.38 155 VAL B N 1
ATOM 3136 C CA . VAL B 1 155 ? 12.617 -19.203 -11.32 1 97.38 155 VAL B CA 1
ATOM 3137 C C . VAL B 1 155 ? 12.969 -20.031 -10.086 1 97.38 155 VAL B C 1
ATOM 3139 O O . VAL B 1 155 ? 13.266 -19.484 -9.023 1 97.38 155 VAL B O 1
ATOM 3142 N N . VAL B 1 156 ? 12.969 -21.328 -10.227 1 97.94 156 VAL B N 1
ATOM 3143 C CA . VAL B 1 156 ? 13.219 -22.234 -9.109 1 97.94 156 VAL B CA 1
ATOM 3144 C C . VAL B 1 156 ? 14.648 -22.047 -8.602 1 97.94 156 VAL B C 1
ATOM 3146 O O . VAL B 1 156 ? 14.891 -22.062 -7.395 1 97.94 156 VAL B O 1
ATOM 3149 N N . ASP B 1 157 ? 15.562 -21.906 -9.508 1 97.06 157 ASP B N 1
ATOM 3150 C CA . ASP B 1 157 ? 16.953 -21.688 -9.133 1 97.06 157 ASP B CA 1
ATOM 3151 C C . ASP B 1 157 ? 17.141 -20.375 -8.375 1 97.06 157 ASP B C 1
ATOM 3153 O O . ASP B 1 157 ? 17.969 -20.297 -7.473 1 97.06 157 ASP B O 1
ATOM 3157 N N . ALA B 1 158 ? 16.375 -19.469 -8.727 1 94.19 158 ALA B N 1
ATOM 3158 C CA . ALA B 1 158 ? 16.531 -18.125 -8.18 1 94.19 158 ALA B CA 1
ATOM 3159 C C . ALA B 1 158 ? 15.93 -18.031 -6.777 1 94.19 158 ALA B C 1
ATOM 3161 O O . ALA B 1 158 ? 16.5 -17.375 -5.898 1 94.19 158 ALA B O 1
ATOM 3162 N N . VAL B 1 159 ? 14.789 -18.672 -6.562 1 95.31 159 VAL B N 1
ATOM 3163 C CA . VAL B 1 159 ? 14.07 -18.344 -5.336 1 95.31 159 VAL B CA 1
ATOM 3164 C C . VAL B 1 159 ? 13.781 -19.609 -4.547 1 95.31 159 VAL B C 1
ATOM 3166 O O . VAL B 1 159 ? 13.297 -19.562 -3.414 1 95.31 159 VAL B O 1
ATOM 3169 N N . GLY B 1 160 ? 14.008 -20.734 -5.039 1 97.12 160 GLY B N 1
ATOM 3170 C CA . GLY B 1 160 ? 13.766 -22 -4.375 1 97.12 160 GLY B CA 1
ATOM 3171 C C . GLY B 1 160 ? 12.297 -22.375 -4.301 1 97.12 160 GLY B C 1
ATOM 3172 O O . GLY B 1 160 ? 11.477 -21.797 -5.012 1 97.12 160 GLY B O 1
ATOM 3173 N N . LEU B 1 161 ? 12.047 -23.375 -3.492 1 98.25 161 LEU B N 1
ATOM 3174 C CA . LEU B 1 161 ? 10.703 -23.891 -3.248 1 98.25 161 LEU B CA 1
ATOM 3175 C C . LEU B 1 161 ? 10.43 -23.984 -1.751 1 98.25 161 LEU B C 1
ATOM 3177 O O . LEU B 1 161 ? 10.195 -25.094 -1.232 1 98.25 161 LEU B O 1
ATOM 3181 N N . PRO B 1 162 ? 10.414 -22.859 -1.075 1 97.75 162 PRO B N 1
ATOM 3182 C CA . PRO B 1 162 ? 10.219 -22.906 0.376 1 97.75 162 PRO B CA 1
ATOM 3183 C C . PRO B 1 162 ? 8.883 -23.516 0.772 1 97.75 162 PRO B C 1
ATOM 3185 O O . PRO B 1 162 ? 7.867 -23.281 0.11 1 97.75 162 PRO B O 1
ATOM 3188 N N . ALA B 1 163 ? 8.836 -24.25 1.891 1 98.25 163 ALA B N 1
ATOM 3189 C CA . ALA B 1 163 ? 7.613 -24.859 2.418 1 98.25 163 ALA B CA 1
ATOM 3190 C C . ALA B 1 163 ? 6.832 -23.844 3.262 1 98.25 163 ALA B C 1
ATOM 3192 O O . ALA B 1 163 ? 7.414 -23.125 4.078 1 98.25 163 ALA B O 1
ATOM 3193 N N . ARG B 1 164 ? 5.516 -23.812 3.025 1 97.62 164 ARG B N 1
ATOM 3194 C CA . ARG B 1 164 ? 4.637 -23 3.861 1 97.62 164 ARG B CA 1
ATOM 3195 C C . ARG B 1 164 ? 3.732 -23.875 4.719 1 97.62 164 ARG B C 1
ATOM 3197 O O . ARG B 1 164 ? 3.342 -23.484 5.82 1 97.62 164 ARG B O 1
ATOM 3204 N N . THR B 1 165 ? 3.33 -24.953 4.203 1 98.19 165 THR B N 1
ATOM 3205 C CA . THR B 1 165 ? 2.545 -25.984 4.875 1 98.19 165 THR B CA 1
ATOM 3206 C C . THR B 1 165 ? 3.066 -27.375 4.527 1 98.19 165 THR B C 1
ATOM 3208 O O . THR B 1 165 ? 4.004 -27.516 3.74 1 98.19 165 THR B O 1
ATOM 3211 N N . ASP B 1 166 ? 2.445 -28.328 5.086 1 97.62 166 ASP B N 1
ATOM 3212 C CA . ASP B 1 166 ? 2.805 -29.719 4.789 1 97.62 166 ASP B CA 1
ATOM 3213 C C . ASP B 1 166 ? 2.398 -30.094 3.369 1 97.62 166 ASP B C 1
ATOM 3215 O O . ASP B 1 166 ? 2.904 -31.078 2.816 1 97.62 166 ASP B O 1
ATOM 3219 N N . ASN B 1 167 ? 1.537 -29.312 2.791 1 97.81 167 ASN B N 1
ATOM 3220 C CA . ASN B 1 167 ? 1.023 -29.609 1.461 1 97.81 167 ASN B CA 1
ATOM 3221 C C . ASN B 1 167 ? 1.806 -28.891 0.374 1 97.81 167 ASN B C 1
ATOM 3223 O O . ASN B 1 167 ? 1.606 -29.141 -0.816 1 97.81 167 ASN B O 1
ATOM 3227 N N . THR B 1 168 ? 2.746 -28.062 0.729 1 98.62 168 THR B N 1
ATOM 3228 C CA . THR B 1 168 ? 3.5 -27.266 -0.244 1 98.62 168 THR B CA 1
ATOM 3229 C C . THR B 1 168 ? 4.398 -28.172 -1.086 1 98.62 168 THR B C 1
ATOM 3231 O O . THR B 1 168 ? 5.07 -29.062 -0.554 1 98.62 168 THR B O 1
ATOM 3234 N N . ILE B 1 169 ? 4.336 -27.984 -2.379 1 98.31 169 ILE B N 1
ATOM 3235 C CA . ILE B 1 169 ? 5.246 -28.688 -3.271 1 98.31 169 ILE B CA 1
ATOM 3236 C C . ILE B 1 169 ? 6.656 -28.125 -3.127 1 98.31 169 ILE B C 1
ATOM 3238 O O . ILE B 1 169 ? 6.895 -26.953 -3.428 1 98.31 169 ILE B O 1
ATOM 3242 N N . THR B 1 170 ? 7.648 -28.938 -2.689 1 98.38 170 THR B N 1
ATOM 3243 C CA . THR B 1 170 ? 9 -28.438 -2.455 1 98.38 170 THR B CA 1
ATOM 3244 C C . THR B 1 170 ? 10.008 -29.188 -3.32 1 98.38 170 THR B C 1
ATOM 3246 O O . THR B 1 170 ? 11.211 -28.922 -3.24 1 98.38 170 THR B O 1
ATOM 3249 N N . ASP B 1 171 ? 9.523 -30.078 -4.117 1 98 171 ASP B N 1
ATOM 3250 C CA . ASP B 1 171 ? 10.367 -30.859 -5.012 1 98 171 ASP B CA 1
ATOM 3251 C C . ASP B 1 171 ? 10.188 -30.422 -6.465 1 98 171 ASP B C 1
ATOM 3253 O O . ASP B 1 171 ? 9.07 -30.406 -6.98 1 98 171 ASP B O 1
ATOM 3257 N N . PRO B 1 172 ? 11.312 -30.188 -7.102 1 97.88 172 PRO B N 1
ATOM 3258 C CA . PRO B 1 172 ? 11.219 -29.703 -8.477 1 97.88 172 PRO B CA 1
ATOM 3259 C C . PRO B 1 172 ? 10.547 -30.703 -9.414 1 97.88 172 PRO B C 1
ATOM 3261 O O . PRO B 1 172 ? 9.836 -30.312 -10.344 1 97.88 172 PRO B O 1
ATOM 3264 N N . GLY B 1 173 ? 10.812 -31.922 -9.234 1 98 173 GLY B N 1
ATOM 3265 C CA . GLY B 1 173 ? 10.164 -32.938 -10.062 1 98 173 GLY B CA 1
ATOM 3266 C C . GLY B 1 173 ? 8.656 -32.969 -9.883 1 98 173 GLY B C 1
ATOM 3267 O O . GLY B 1 173 ? 7.914 -33.062 -10.859 1 98 173 GLY B O 1
ATOM 3268 N N . VAL B 1 174 ? 8.195 -32.938 -8.641 1 98.38 174 VAL B N 1
ATOM 3269 C CA . VAL B 1 174 ? 6.766 -32.906 -8.336 1 98.38 174 VAL B CA 1
ATOM 3270 C C . VAL B 1 174 ? 6.129 -31.656 -8.906 1 98.38 174 VAL B C 1
ATOM 3272 O O . VAL B 1 174 ? 5.008 -31.688 -9.414 1 98.38 174 VAL B O 1
ATOM 3275 N N . LEU B 1 175 ? 6.844 -30.547 -8.781 1 98.62 175 LEU B N 1
ATOM 3276 C CA . LEU B 1 175 ? 6.348 -29.312 -9.359 1 98.62 175 LEU B CA 1
ATOM 3277 C C . LEU B 1 175 ? 6.176 -29.438 -10.867 1 98.62 175 LEU B C 1
ATOM 3279 O O . LEU B 1 175 ? 5.176 -28.984 -11.422 1 98.62 175 LEU B O 1
ATOM 3283 N N . ALA B 1 176 ? 7.168 -30 -11.539 1 98.25 176 ALA B N 1
ATOM 3284 C CA . ALA B 1 176 ? 7.105 -30.172 -12.992 1 98.25 176 ALA B CA 1
ATOM 3285 C C . ALA B 1 176 ? 5.875 -30.984 -13.391 1 98.25 176 ALA B C 1
ATOM 3287 O O . ALA B 1 176 ? 5.207 -30.672 -14.375 1 98.25 176 ALA B O 1
ATOM 3288 N N . ASP B 1 177 ? 5.602 -32.031 -12.641 1 98.31 177 ASP B N 1
ATOM 3289 C CA . ASP B 1 177 ? 4.418 -32.844 -12.898 1 98.31 177 ASP B CA 1
ATOM 3290 C C . ASP B 1 177 ? 3.139 -32.031 -12.711 1 98.31 177 ASP B C 1
ATOM 3292 O O . ASP B 1 177 ? 2.213 -32.125 -13.523 1 98.31 177 ASP B O 1
ATOM 3296 N N . GLU B 1 178 ? 3.111 -31.281 -11.664 1 98.38 178 GLU B N 1
ATOM 3297 C CA . GLU B 1 178 ? 1.959 -30.438 -11.391 1 98.38 178 GLU B CA 1
ATOM 3298 C C . GLU B 1 178 ? 1.742 -29.422 -12.508 1 98.38 178 GLU B C 1
ATOM 3300 O O . GLU B 1 178 ? 0.609 -29.203 -12.938 1 98.38 178 GLU B O 1
ATOM 3305 N N . LEU B 1 179 ? 2.797 -28.828 -12.961 1 98.69 179 LEU B N 1
ATOM 3306 C CA . LEU B 1 179 ? 2.691 -27.828 -14.008 1 98.69 179 LEU B CA 1
ATOM 3307 C C . LEU B 1 179 ? 2.221 -28.453 -15.32 1 98.69 179 LEU B C 1
ATOM 3309 O O . LEU B 1 179 ? 1.501 -27.812 -16.094 1 98.69 179 LEU B O 1
ATOM 3313 N N . THR B 1 180 ? 2.639 -29.656 -15.617 1 98.12 180 THR B N 1
ATOM 3314 C CA . THR B 1 180 ? 2.148 -30.375 -16.781 1 98.12 180 THR B CA 1
ATOM 3315 C C . THR B 1 180 ? 0.636 -30.578 -16.719 1 98.12 180 THR B C 1
ATOM 3317 O O . THR B 1 180 ? -0.071 -30.375 -17.703 1 98.12 180 THR B O 1
ATOM 3320 N N . ASN B 1 181 ? 0.162 -30.953 -15.531 1 97.62 181 ASN B N 1
ATOM 3321 C CA . ASN B 1 181 ? -1.273 -31.094 -15.32 1 97.62 181 ASN B CA 1
ATOM 3322 C C . ASN B 1 181 ? -2.014 -29.781 -15.531 1 97.62 181 ASN B C 1
ATOM 3324 O O . ASN B 1 181 ? -3.092 -29.766 -16.125 1 97.62 181 ASN B O 1
ATOM 3328 N N . VAL B 1 182 ? -1.455 -28.703 -15 1 98.19 182 VAL B N 1
ATOM 3329 C CA . VAL B 1 182 ? -2.062 -27.391 -15.141 1 98.19 182 VAL B CA 1
ATOM 3330 C C . VAL B 1 182 ? -2.131 -27 -16.609 1 98.19 182 VAL B C 1
ATOM 3332 O O . VAL B 1 182 ? -3.125 -26.422 -17.062 1 98.19 182 VAL B O 1
ATOM 3335 N N . ARG B 1 183 ? -1.094 -27.297 -17.375 1 97.62 183 ARG B N 1
ATOM 3336 C CA . ARG B 1 183 ? -1.061 -27 -18.797 1 97.62 183 ARG B CA 1
ATOM 3337 C C . ARG B 1 183 ? -2.162 -27.75 -19.547 1 97.62 183 ARG B C 1
ATOM 3339 O O . ARG B 1 183 ? -2.807 -27.203 -20.438 1 97.62 183 ARG B O 1
ATOM 3346 N N . GLU B 1 184 ? -2.314 -28.969 -19.203 1 96.5 184 GLU B N 1
ATOM 3347 C CA . GLU B 1 184 ? -3.299 -29.812 -19.859 1 96.5 184 GLU B CA 1
ATOM 3348 C C . GLU B 1 184 ? -4.723 -29.359 -19.547 1 96.5 184 GLU B C 1
ATOM 3350 O O . GLU B 1 184 ? -5.57 -29.312 -20.438 1 96.5 184 GLU B O 1
ATOM 3355 N N . ARG B 1 185 ? -4.949 -29 -18.344 1 94.81 185 ARG B N 1
ATOM 3356 C CA . ARG B 1 185 ? -6.285 -28.625 -17.906 1 94.81 185 ARG B CA 1
ATOM 3357 C C . ARG B 1 185 ? -6.57 -27.156 -18.188 1 94.81 185 ARG B C 1
ATOM 3359 O O . ARG B 1 185 ? -7.727 -26.766 -18.312 1 94.81 185 ARG B O 1
ATOM 3366 N N . GLY B 1 186 ? -5.5 -26.344 -18.141 1 96.44 186 GLY B N 1
ATOM 3367 C CA . GLY B 1 186 ? -5.625 -24.906 -18.328 1 96.44 186 GLY B CA 1
ATOM 3368 C C . GLY B 1 186 ? -5.984 -24.172 -17.047 1 96.44 186 GLY B C 1
ATOM 3369 O O . GLY B 1 186 ? -6.254 -22.969 -17.078 1 96.44 186 GLY B O 1
ATOM 3370 N N . ILE B 1 187 ? -6.051 -24.938 -15.961 1 97.56 187 ILE B N 1
ATOM 3371 C CA . ILE B 1 187 ? -6.477 -24.391 -14.68 1 97.56 187 ILE B CA 1
ATOM 3372 C C . ILE B 1 187 ? -5.551 -24.875 -13.57 1 97.56 187 ILE B C 1
ATOM 3374 O O . ILE B 1 187 ? -5.164 -26.047 -13.547 1 97.56 187 ILE B O 1
ATOM 3378 N N . ALA B 1 188 ? -5.184 -23.969 -12.719 1 98.56 188 ALA B N 1
ATOM 3379 C CA . ALA B 1 188 ? -4.398 -24.328 -11.547 1 98.56 188 ALA B CA 1
ATOM 3380 C C . ALA B 1 188 ? -5.27 -24.375 -10.297 1 98.56 188 ALA B C 1
ATOM 3382 O O . ALA B 1 188 ? -6.121 -23.5 -10.094 1 98.56 188 ALA B O 1
ATOM 3383 N N . ILE B 1 189 ? -5.051 -25.406 -9.523 1 97.75 189 ILE B N 1
ATOM 3384 C CA . ILE B 1 189 ? -5.766 -25.547 -8.266 1 97.75 189 ILE B CA 1
ATOM 3385 C C . ILE B 1 189 ? -4.762 -25.641 -7.113 1 97.75 189 ILE B C 1
ATOM 3387 O O . ILE B 1 189 ? -3.748 -26.344 -7.223 1 97.75 189 ILE B O 1
ATOM 3391 N N . GLU B 1 190 ? -4.949 -24.891 -6.109 1 97.69 190 GLU B N 1
ATOM 3392 C CA . GLU B 1 190 ? -4.1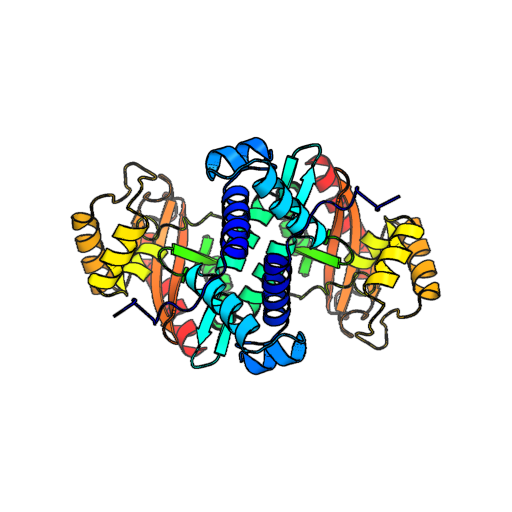91 -24.938 -4.863 1 97.69 190 GLU B CA 1
ATOM 3393 C C . GLU B 1 190 ? -5.016 -25.562 -3.744 1 97.69 190 GLU B C 1
ATOM 3395 O O . GLU B 1 190 ? -6.18 -25.219 -3.547 1 97.69 190 GLU B O 1
ATOM 3400 N N . ARG B 1 191 ? -4.465 -26.484 -3.064 1 97.19 191 ARG B N 1
ATOM 3401 C CA . ARG B 1 191 ? -5.105 -27.141 -1.925 1 97.19 191 ARG B CA 1
ATOM 3402 C C . ARG B 1 191 ? -4.23 -27.047 -0.679 1 97.19 191 ARG B C 1
ATOM 3404 O O . ARG B 1 191 ? -3.375 -27.906 -0.45 1 97.19 191 ARG B O 1
ATOM 3411 N N . GLY B 1 192 ? -4.512 -26.016 0.098 1 97.19 192 GLY B N 1
ATOM 3412 C CA . GLY B 1 192 ? -3.855 -25.844 1.383 1 97.19 192 GLY B CA 1
ATOM 3413 C C . GLY B 1 192 ? -2.348 -25.703 1.269 1 97.19 192 GLY B C 1
ATOM 3414 O O . GLY B 1 192 ? -1.61 -26.125 2.156 1 97.19 192 GLY B O 1
ATOM 3415 N N . GLU B 1 193 ? -1.814 -25.234 0.208 1 97.81 193 GLU B N 1
ATOM 3416 C CA . GLU B 1 193 ? -0.374 -25.188 -0.024 1 97.81 193 GLU B CA 1
ATOM 3417 C C . GLU B 1 193 ? 0.245 -23.922 0.57 1 97.81 193 GLU B C 1
ATOM 3419 O O . GLU B 1 193 ? 1.384 -23.953 1.043 1 97.81 193 GLU B O 1
ATOM 3424 N N . GLN B 1 194 ? -0.484 -22.766 0.45 1 96.62 194 GLN B N 1
ATOM 3425 C CA . GLN B 1 194 ? -0.022 -21.531 1.074 1 96.62 194 GLN B CA 1
ATOM 3426 C C . GLN B 1 194 ? -0.45 -21.453 2.537 1 96.62 194 GLN B C 1
ATOM 3428 O O . GLN B 1 194 ? 0.325 -21.031 3.396 1 96.62 194 GLN B O 1
ATOM 3433 N N . HIS B 1 195 ? -1.621 -21.719 2.811 1 95.75 195 HIS B N 1
ATOM 3434 C CA . HIS B 1 195 ? -2.266 -21.859 4.109 1 95.75 195 HIS B CA 1
ATOM 3435 C C . HIS B 1 195 ? -3.061 -23.172 4.191 1 95.75 195 HIS B C 1
ATOM 3437 O O . HIS B 1 195 ? -3.781 -23.516 3.252 1 95.75 195 HIS B O 1
ATOM 3443 N N . PRO B 1 196 ? -2.961 -23.875 5.305 1 95.69 196 PRO B N 1
ATOM 3444 C CA . PRO B 1 196 ? -3.605 -25.188 5.387 1 95.69 196 PRO B CA 1
ATOM 3445 C C . PRO B 1 196 ? -5.117 -25.125 5.172 1 95.69 196 PRO B C 1
ATOM 3447 O O . PRO B 1 196 ? -5.723 -26.078 4.703 1 95.69 196 PRO B O 1
ATOM 3450 N N . ASP B 1 197 ? -5.719 -23.984 5.457 1 95.31 197 ASP B N 1
ATOM 3451 C CA . ASP B 1 197 ? -7.176 -23.875 5.406 1 95.31 197 ASP B CA 1
ATOM 3452 C C . ASP B 1 197 ? -7.621 -23.031 4.219 1 95.31 197 ASP B C 1
ATOM 3454 O O . ASP B 1 197 ? -8.703 -22.453 4.238 1 95.31 197 ASP B O 1
ATOM 3458 N N . GLN B 1 198 ? -6.797 -22.969 3.197 1 95.38 198 GLN B N 1
ATOM 3459 C CA . GLN B 1 198 ? -7.113 -22.141 2.041 1 95.38 198 GLN B CA 1
ATOM 3460 C C . GLN B 1 198 ? -6.957 -22.922 0.741 1 95.38 198 GLN B C 1
ATOM 3462 O O . GLN B 1 198 ? -5.953 -23.609 0.542 1 95.38 198 GLN B O 1
ATOM 3467 N N . ASN B 1 199 ? -7.945 -22.906 -0.074 1 97.25 199 ASN B N 1
ATOM 3468 C CA . ASN B 1 199 ? -7.891 -23.422 -1.438 1 97.25 199 ASN B CA 1
ATOM 3469 C C . ASN B 1 199 ? -7.98 -22.297 -2.467 1 97.25 199 ASN B C 1
ATOM 3471 O O . ASN B 1 199 ? -8.328 -21.172 -2.127 1 97.25 199 ASN B O 1
ATOM 3475 N N . GLY B 1 200 ? -7.582 -22.578 -3.664 1 97.38 200 GLY B N 1
ATOM 3476 C CA . GLY B 1 200 ? -7.66 -21.547 -4.695 1 97.38 200 GLY B CA 1
ATOM 3477 C C . GLY B 1 200 ? -7.684 -22.125 -6.102 1 97.38 200 GLY B C 1
ATOM 3478 O O . GLY B 1 200 ? -7.348 -23.297 -6.309 1 97.38 200 GLY B O 1
ATOM 3479 N N . VAL B 1 201 ? -8.188 -21.344 -7.012 1 98.31 201 VAL B N 1
ATOM 3480 C CA . VAL B 1 201 ? -8.242 -21.609 -8.445 1 98.31 201 VAL B CA 1
ATOM 3481 C C . VAL B 1 201 ? -7.684 -20.422 -9.219 1 98.31 201 VAL B C 1
ATOM 3483 O O . VAL B 1 201 ? -7.91 -19.266 -8.844 1 98.31 201 VAL B O 1
ATOM 3486 N N . ALA B 1 202 ? -6.945 -20.766 -10.242 1 98.81 202 ALA B N 1
ATOM 3487 C CA . ALA B 1 202 ? -6.43 -19.641 -11.031 1 98.81 202 ALA B CA 1
ATOM 3488 C C . ALA B 1 202 ? -6.238 -20.047 -12.492 1 98.81 202 ALA B C 1
ATOM 3490 O O . ALA B 1 202 ? -5.988 -21.219 -12.789 1 98.81 202 ALA B O 1
ATOM 3491 N N . VAL B 1 203 ? -6.359 -19.109 -13.359 1 98.69 203 VAL B N 1
ATOM 3492 C CA . VAL B 1 203 ? -6.082 -19.234 -14.789 1 98.69 203 VAL B CA 1
ATOM 3493 C C . VAL B 1 203 ? -5.156 -18.109 -15.234 1 98.69 203 VAL B C 1
ATOM 3495 O O . VAL B 1 203 ? -5.41 -16.938 -14.953 1 98.69 203 VAL B O 1
ATOM 3498 N N . ALA B 1 204 ? -4.102 -18.5 -15.914 1 98.62 204 ALA B N 1
ATOM 3499 C CA . ALA B 1 204 ? -3.135 -17.5 -16.375 1 98.62 204 ALA B CA 1
ATOM 3500 C C . ALA B 1 204 ? -3.396 -17.125 -17.828 1 98.62 204 ALA B C 1
ATOM 3502 O O . ALA B 1 204 ? -4.09 -17.844 -18.562 1 98.62 204 ALA B O 1
ATOM 3503 N N . PHE B 1 205 ? -2.936 -16 -18.219 1 98.12 205 PHE B N 1
ATOM 3504 C CA . PHE B 1 205 ? -2.961 -15.508 -19.594 1 98.12 205 PHE B CA 1
ATOM 3505 C C . PHE B 1 205 ? -1.782 -14.578 -19.859 1 98.12 205 PHE B C 1
ATOM 3507 O O . PHE B 1 205 ? -1.123 -14.125 -18.922 1 98.12 205 PHE B O 1
ATOM 3514 N N . GLU B 1 206 ? -1.464 -14.453 -21.062 1 96 206 GLU B N 1
ATOM 3515 C CA . GLU B 1 206 ? -0.344 -13.609 -21.469 1 96 206 GLU B CA 1
ATOM 3516 C C . GLU B 1 206 ? -0.821 -12.422 -22.297 1 96 206 GLU B C 1
ATOM 3518 O O . GLU B 1 206 ? -1.735 -12.555 -23.125 1 96 206 GLU B O 1
ATOM 3523 N N . HIS B 1 207 ? -0.275 -11.297 -21.969 1 93.25 207 HIS B N 1
ATOM 3524 C CA . HIS B 1 207 ? -0.493 -10.078 -22.75 1 93.25 207 HIS B CA 1
ATOM 3525 C C . HIS B 1 207 ? 0.782 -9.25 -22.844 1 93.25 207 HIS B C 1
ATOM 3527 O O . HIS B 1 207 ? 1.337 -8.836 -21.828 1 93.25 207 HIS B O 1
ATOM 3533 N N . ASP B 1 208 ? 1.233 -8.922 -24.109 1 88.81 208 ASP B N 1
ATOM 3534 C CA . ASP B 1 208 ? 2.4 -8.086 -24.375 1 88.81 208 ASP B CA 1
ATOM 3535 C C . ASP B 1 208 ? 3.605 -8.562 -23.562 1 88.81 208 ASP B C 1
ATOM 3537 O O . ASP B 1 208 ? 4.227 -7.773 -22.844 1 88.81 208 ASP B O 1
ATOM 3541 N N . ASN B 1 209 ? 3.824 -9.844 -23.5 1 87.19 209 ASN B N 1
ATOM 3542 C CA . ASN B 1 209 ? 4.977 -10.492 -22.891 1 87.19 209 ASN B CA 1
ATOM 3543 C C . ASN B 1 209 ? 4.883 -10.477 -21.375 1 87.19 209 ASN B C 1
ATOM 3545 O O . ASN B 1 209 ? 5.887 -10.672 -20.688 1 87.19 209 ASN B O 1
ATOM 3549 N N . GLU B 1 210 ? 3.725 -10.148 -20.891 1 91.56 210 GLU B N 1
ATOM 3550 C CA . GLU B 1 210 ? 3.451 -10.258 -19.453 1 91.56 210 GLU B CA 1
ATOM 3551 C C . GLU B 1 210 ? 2.523 -11.43 -19.172 1 91.56 210 GLU B C 1
ATOM 3553 O O . GLU B 1 210 ? 1.534 -11.641 -19.875 1 91.56 210 GLU B O 1
ATOM 3558 N N . VAL B 1 211 ? 2.93 -12.211 -18.203 1 97.19 211 VAL B N 1
ATOM 3559 C CA . VAL B 1 211 ? 2.076 -13.32 -17.781 1 97.19 211 VAL B CA 1
ATOM 3560 C C . VAL B 1 211 ? 1.354 -12.953 -16.484 1 97.19 211 VAL B C 1
ATOM 3562 O O . VAL B 1 211 ? 1.986 -12.547 -15.516 1 97.19 211 VAL B O 1
ATOM 3565 N N . ALA B 1 212 ? 0.075 -13.055 -16.484 1 98.38 212 ALA B N 1
ATOM 3566 C CA . ALA B 1 212 ? -0.783 -12.758 -15.344 1 98.38 212 ALA B CA 1
ATOM 3567 C C . ALA B 1 212 ? -1.771 -13.898 -15.102 1 98.38 212 ALA B C 1
ATOM 3569 O O . ALA B 1 212 ? -1.924 -14.789 -15.938 1 98.38 212 ALA B O 1
ATOM 3570 N N . ALA B 1 213 ? -2.357 -13.859 -13.898 1 98.81 213 ALA B N 1
ATOM 3571 C CA . ALA B 1 213 ? -3.35 -14.875 -13.562 1 98.81 213 ALA B CA 1
ATOM 3572 C C . ALA B 1 213 ? -4.496 -14.273 -12.758 1 98.81 213 ALA B C 1
ATOM 3574 O O . ALA B 1 213 ? -4.273 -13.477 -11.844 1 98.81 213 ALA B O 1
ATOM 3575 N N . VAL B 1 214 ? -5.672 -14.617 -13.172 1 98.75 214 VAL B N 1
ATOM 3576 C CA . VAL B 1 214 ? -6.855 -14.359 -12.359 1 98.75 214 VAL B CA 1
ATOM 3577 C C . VAL B 1 214 ? -7.07 -15.5 -11.383 1 98.75 214 VAL B C 1
ATOM 3579 O O . VAL B 1 214 ? -6.934 -16.672 -11.742 1 98.75 214 VAL B O 1
ATOM 3582 N N . TYR B 1 215 ? -7.414 -15.125 -10.117 1 98.56 215 TYR B N 1
ATOM 3583 C CA . TYR B 1 215 ? -7.543 -16.203 -9.148 1 98.56 215 TYR B CA 1
ATOM 3584 C C . TYR B 1 215 ? -8.734 -15.961 -8.227 1 98.56 215 TYR B C 1
ATOM 3586 O O . TYR B 1 215 ? -9.227 -14.836 -8.109 1 98.56 215 TYR B O 1
ATOM 3594 N N . VAL B 1 216 ? -9.227 -17.016 -7.66 1 97.75 216 VAL B N 1
ATOM 3595 C CA . VAL B 1 216 ? -10.18 -17.062 -6.551 1 97.75 216 VAL B CA 1
ATOM 3596 C C . VAL B 1 216 ? -9.594 -17.906 -5.414 1 97.75 216 VAL B C 1
ATOM 3598 O O . VAL B 1 216 ? -9.094 -19 -5.641 1 97.75 216 VAL B O 1
ATOM 3601 N N . VAL B 1 217 ? -9.594 -17.359 -4.242 1 96.62 217 VAL B N 1
ATOM 3602 C CA . VAL B 1 217 ? -9.148 -18.094 -3.066 1 96.62 217 VAL B CA 1
ATOM 3603 C C . VAL B 1 217 ? -10.188 -17.953 -1.95 1 96.62 217 VAL B C 1
ATOM 3605 O O . VAL B 1 217 ? -10.922 -16.969 -1.896 1 96.62 217 VAL B O 1
ATOM 3608 N N . GLY B 1 218 ? -10.195 -18.938 -1.128 1 94.06 218 GLY B N 1
ATOM 3609 C CA . GLY B 1 218 ? -11.125 -18.938 -0.016 1 94.06 218 GLY B CA 1
ATOM 3610 C C . GLY B 1 218 ? -10.883 -20.078 0.967 1 94.06 218 GLY B C 1
ATOM 3611 O O . GLY B 1 218 ? -9.945 -20.859 0.804 1 94.06 218 GLY B O 1
ATOM 3612 N N . HIS B 1 219 ? -11.688 -20.047 1.972 1 93.44 219 HIS B N 1
ATOM 3613 C CA . HIS B 1 219 ? -11.586 -21.094 2.979 1 93.44 219 HIS B CA 1
ATOM 3614 C C . HIS B 1 219 ? -11.859 -22.469 2.373 1 93.44 219 HIS B C 1
ATOM 3616 O O . HIS B 1 219 ? -12.773 -22.609 1.563 1 93.44 219 HIS B O 1
ATOM 3622 N N . ALA B 1 220 ? -11.102 -23.438 2.875 1 94.25 220 ALA B N 1
ATOM 3623 C CA . ALA B 1 220 ? -11.133 -24.781 2.299 1 94.25 220 ALA B CA 1
ATOM 3624 C C . ALA B 1 220 ? -12.508 -25.422 2.477 1 94.25 220 ALA B C 1
ATOM 3626 O O . ALA B 1 220 ? -12.945 -26.203 1.637 1 94.25 220 ALA B O 1
ATOM 3627 N N . ASP B 1 221 ? -13.227 -25.047 3.467 1 91.62 221 ASP B N 1
ATOM 3628 C CA . ASP B 1 221 ? -14.547 -25.625 3.727 1 91.62 221 ASP B CA 1
ATOM 3629 C C . ASP B 1 221 ? -15.57 -25.141 2.701 1 91.62 221 ASP B C 1
ATOM 3631 O O . ASP B 1 221 ? -16.484 -25.875 2.32 1 91.62 221 ASP B O 1
ATOM 3635 N N . ARG B 1 222 ? -15.375 -23.922 2.311 1 90.69 222 ARG B N 1
ATOM 3636 C CA . ARG B 1 222 ? -16.312 -23.328 1.366 1 90.69 222 ARG B CA 1
ATOM 3637 C C . ARG B 1 222 ? -15.914 -23.625 -0.073 1 90.69 222 ARG B C 1
ATOM 3639 O O . ARG B 1 222 ? -16.766 -23.875 -0.926 1 90.69 222 ARG B O 1
ATOM 3646 N N . LEU B 1 223 ? -14.633 -23.5 -0.284 1 92.06 223 LEU B N 1
ATOM 3647 C CA . LEU B 1 223 ? -14.094 -23.75 -1.619 1 92.06 223 LEU B CA 1
ATOM 3648 C C . LEU B 1 223 ? -13.586 -25.172 -1.748 1 92.06 223 LEU B C 1
ATOM 3650 O O . LEU B 1 223 ? -12.375 -25.406 -1.809 1 92.06 223 LEU B O 1
ATOM 3654 N N . SER B 1 224 ? -14.57 -26.078 -1.864 1 90.06 224 SER B N 1
ATOM 3655 C CA . SER B 1 224 ? -14.234 -27.484 -1.901 1 90.06 224 SER B CA 1
ATOM 3656 C C . SER B 1 224 ? -15.07 -28.234 -2.939 1 90.06 224 SER B C 1
ATOM 3658 O O . SER B 1 224 ? -16.031 -27.688 -3.477 1 90.06 224 SER B O 1
ATOM 3660 N N . SER B 1 225 ? -14.523 -29.375 -3.295 1 89.31 225 SER B N 1
ATOM 3661 C CA . SER B 1 225 ? -15.266 -30.328 -4.113 1 89.31 225 SER B CA 1
ATOM 3662 C C . SER B 1 225 ? -15.68 -29.703 -5.445 1 89.31 225 SER B C 1
ATOM 3664 O O . SER B 1 225 ? -14.836 -29.156 -6.16 1 89.31 225 SER B O 1
ATOM 3666 N N . LYS B 1 226 ? -17 -29.781 -5.715 1 88 226 LYS B N 1
ATOM 3667 C CA . LYS B 1 226 ? -17.531 -29.375 -7.012 1 88 226 LYS B CA 1
ATOM 3668 C C . LYS B 1 226 ? -17.328 -27.875 -7.23 1 88 226 LYS B C 1
ATOM 3670 O O . LYS B 1 226 ? -17.047 -27.438 -8.344 1 88 226 LYS B O 1
ATOM 3675 N N . ARG B 1 227 ? -17.422 -27.219 -6.164 1 93.06 227 ARG B N 1
ATOM 3676 C CA . ARG B 1 227 ? -17.25 -25.766 -6.277 1 93.06 227 ARG B CA 1
ATOM 3677 C C . ARG B 1 227 ? -15.828 -25.422 -6.715 1 93.06 227 ARG B C 1
ATOM 3679 O O . ARG B 1 227 ? -15.633 -24.594 -7.602 1 93.06 227 ARG B O 1
ATOM 3686 N N . LEU B 1 228 ? -14.938 -26.125 -6.156 1 93.69 228 LEU B N 1
ATOM 3687 C CA . LEU B 1 228 ? -13.523 -25.875 -6.418 1 93.69 228 LEU B CA 1
ATOM 3688 C C . LEU B 1 228 ? -13.133 -26.375 -7.801 1 93.69 228 LEU B C 1
ATOM 3690 O O . LEU B 1 228 ? -12.352 -25.734 -8.508 1 93.69 228 LEU B O 1
ATOM 3694 N N . GLU B 1 229 ? -13.672 -27.516 -8.211 1 92.69 229 GLU B N 1
ATOM 3695 C CA . GLU B 1 229 ? -13.148 -28.234 -9.375 1 92.69 229 GLU B CA 1
ATOM 3696 C C . GLU B 1 229 ? -13.938 -27.875 -10.633 1 92.69 229 GLU B C 1
ATOM 3698 O O . GLU B 1 229 ? -13.43 -28.031 -11.75 1 92.69 229 GLU B O 1
ATOM 3703 N N . GLU B 1 230 ? -15.164 -27.359 -10.461 1 90.75 230 GLU B N 1
ATOM 3704 C CA . GLU B 1 230 ? -16 -27.172 -11.633 1 90.75 230 GLU B CA 1
ATOM 3705 C C . GLU B 1 230 ? -16.562 -25.75 -11.688 1 90.75 230 GLU B C 1
ATOM 3707 O O . GLU B 1 230 ? -16.312 -25.016 -12.641 1 90.75 230 GLU B O 1
ATOM 3712 N N . ASN B 1 231 ? -17.188 -25.297 -10.688 1 94.5 231 ASN B N 1
ATOM 3713 C CA . ASN B 1 231 ? -17.922 -24.031 -10.727 1 94.5 231 ASN B CA 1
ATOM 3714 C C . ASN B 1 231 ? -16.969 -22.828 -10.812 1 94.5 231 ASN B C 1
ATOM 3716 O O . ASN B 1 231 ? -17.078 -22.016 -11.734 1 94.5 231 ASN B O 1
ATOM 3720 N N . ILE B 1 232 ? -16.062 -22.812 -9.922 1 96.5 232 ILE B N 1
ATOM 3721 C CA . ILE B 1 232 ? -15.18 -21.656 -9.812 1 96.5 232 ILE B CA 1
ATOM 3722 C C . ILE B 1 232 ? -14.281 -21.578 -11.039 1 96.5 232 ILE B C 1
ATOM 3724 O O . ILE B 1 232 ? -14.094 -20.5 -11.617 1 96.5 232 ILE B O 1
ATOM 3728 N N . PRO B 1 233 ? -13.773 -22.719 -11.523 1 97.25 233 PRO B N 1
ATOM 3729 C CA . PRO B 1 233 ? -12.922 -22.688 -12.719 1 97.25 233 PRO B CA 1
ATOM 3730 C C . PRO B 1 233 ? -13.625 -22.047 -13.922 1 97.25 233 PRO B C 1
ATOM 3732 O O . PRO B 1 233 ? -13.016 -21.25 -14.641 1 97.25 233 PRO B O 1
ATOM 3735 N N . GLY B 1 234 ? -14.875 -22.391 -14.133 1 96.88 234 GLY B N 1
ATOM 3736 C CA . GLY B 1 234 ? -15.633 -21.812 -15.227 1 96.88 234 GLY B CA 1
ATOM 3737 C C . GLY B 1 234 ? -15.758 -20.297 -15.133 1 96.88 234 GLY B C 1
ATOM 3738 O O . GLY B 1 234 ? -15.641 -19.594 -16.141 1 96.88 234 GLY B O 1
ATOM 3739 N N . MET B 1 235 ? -15.938 -19.859 -13.953 1 97.88 235 MET B N 1
ATOM 3740 C CA . MET B 1 235 ? -16.094 -18.422 -13.719 1 97.88 235 MET B CA 1
ATOM 3741 C C . MET B 1 235 ? -14.766 -17.703 -13.938 1 97.88 235 MET B C 1
ATOM 3743 O O . MET B 1 235 ? -14.742 -16.609 -14.508 1 97.88 235 MET B O 1
ATOM 3747 N N . VAL B 1 236 ? -13.719 -18.297 -13.484 1 98.56 236 VAL B N 1
ATOM 3748 C CA . VAL B 1 236 ? -12.391 -17.703 -13.641 1 98.56 236 VAL B CA 1
ATOM 3749 C C . VAL B 1 236 ? -12.031 -17.641 -15.125 1 98.56 236 VAL B C 1
ATOM 3751 O O . VAL B 1 236 ? -11.516 -16.625 -15.609 1 98.56 236 VAL B O 1
ATOM 3754 N N . LEU B 1 237 ? -12.312 -18.719 -15.859 1 98 237 LEU B N 1
ATOM 3755 C CA . LEU B 1 237 ? -12.047 -18.766 -17.297 1 98 237 LEU B CA 1
ATOM 3756 C C . LEU B 1 237 ? -12.828 -17.672 -18.031 1 98 237 LEU B C 1
ATOM 3758 O O . LEU B 1 237 ? -12.312 -17.047 -18.953 1 98 237 LEU B O 1
ATOM 3762 N N . GLY B 1 238 ? -14.117 -17.531 -17.609 1 98.06 238 GLY B N 1
ATOM 3763 C CA . GLY B 1 238 ? -14.93 -16.484 -18.188 1 98.06 238 GLY B CA 1
ATOM 3764 C C . GLY B 1 238 ? -14.352 -15.094 -17.969 1 98.06 238 GLY B C 1
ATOM 3765 O O . GLY B 1 238 ? -14.352 -14.258 -18.875 1 98.06 238 GLY B O 1
ATOM 3766 N N . THR B 1 239 ? -13.828 -14.891 -16.797 1 98.38 239 THR B N 1
ATOM 3767 C CA . THR B 1 239 ? -13.227 -13.609 -16.453 1 98.38 239 THR B CA 1
ATOM 3768 C C . THR B 1 239 ? -11.969 -13.367 -17.266 1 98.38 239 THR B C 1
ATOM 3770 O O . THR B 1 239 ? -11.734 -12.25 -17.75 1 98.38 239 THR B O 1
ATOM 3773 N N . VAL B 1 240 ? -11.164 -14.367 -17.422 1 98.5 240 VAL B N 1
ATOM 3774 C CA . VAL B 1 240 ? -9.945 -14.266 -18.203 1 98.5 240 VAL B CA 1
ATOM 3775 C C . VAL B 1 240 ? -10.281 -13.938 -19.656 1 98.5 240 VAL B C 1
ATOM 3777 O O . VAL B 1 240 ? -9.633 -13.086 -20.266 1 98.5 240 VAL B O 1
ATOM 3780 N N . ARG B 1 241 ? -11.273 -14.594 -20.219 1 98.12 241 ARG B N 1
ATOM 3781 C CA . ARG B 1 241 ? -11.695 -14.344 -21.594 1 98.12 241 ARG B CA 1
ATOM 3782 C C . ARG B 1 241 ? -12.133 -12.891 -21.781 1 98.12 241 ARG B C 1
ATOM 3784 O O . ARG B 1 241 ? -11.719 -12.227 -22.734 1 98.12 241 ARG B O 1
ATOM 3791 N N . ARG B 1 242 ? -12.922 -12.461 -20.891 1 98.38 242 ARG B N 1
ATOM 3792 C CA . ARG B 1 242 ? -13.414 -11.086 -20.969 1 98.38 242 ARG B CA 1
ATOM 3793 C C . ARG B 1 242 ? -12.273 -10.086 -20.797 1 98.38 242 ARG B C 1
ATOM 3795 O O . ARG B 1 242 ? -12.25 -9.047 -21.453 1 98.38 242 ARG B O 1
ATOM 3802 N N . THR B 1 243 ? -11.367 -10.391 -19.906 1 98.25 243 THR B N 1
ATOM 3803 C CA . THR B 1 243 ? -10.203 -9.531 -19.703 1 98.25 243 THR B CA 1
ATOM 3804 C C . THR B 1 243 ? -9.398 -9.414 -21 1 98.25 243 THR B C 1
ATOM 3806 O O . THR B 1 243 ? -8.984 -8.32 -21.391 1 98.25 243 THR B O 1
ATOM 3809 N N . LYS B 1 244 ? -9.133 -10.547 -21.609 1 97.69 244 LYS B N 1
ATOM 3810 C CA . LYS B 1 244 ? -8.367 -10.57 -22.859 1 97.69 244 LYS B CA 1
ATOM 3811 C C . LYS B 1 244 ? -9.062 -9.758 -23.953 1 97.69 244 LYS B C 1
ATOM 3813 O O . LYS B 1 244 ? -8.406 -9.109 -24.766 1 97.69 244 LYS B O 1
ATOM 3818 N N . GLU B 1 245 ? -10.43 -9.742 -23.938 1 97.62 245 GLU B N 1
ATOM 3819 C CA . GLU B 1 245 ? -11.203 -8.977 -24.922 1 97.62 245 GLU B CA 1
ATOM 3820 C C . GLU B 1 245 ? -11 -7.473 -24.719 1 97.62 245 GLU B C 1
ATOM 3822 O O . GLU B 1 245 ? -11.047 -6.703 -25.688 1 97.62 245 GLU B O 1
ATOM 3827 N N . LEU B 1 246 ? -10.75 -7.105 -23.531 1 96.69 246 LEU B N 1
ATOM 3828 C CA . LEU B 1 246 ? -10.602 -5.691 -23.203 1 96.69 246 LEU B CA 1
ATOM 3829 C C . LEU B 1 246 ? -9.18 -5.219 -23.453 1 96.69 246 LEU B C 1
ATOM 3831 O O . LEU B 1 246 ? -8.914 -4.016 -23.516 1 96.69 246 LEU B O 1
ATOM 3835 N N . LEU B 1 247 ? -8.32 -6.145 -23.531 1 95.19 247 LEU B N 1
ATOM 3836 C CA . LEU B 1 247 ? -6.918 -5.82 -23.781 1 95.19 247 LEU B CA 1
ATOM 3837 C C . LEU B 1 247 ? -6.652 -5.699 -25.281 1 95.19 247 LEU B C 1
ATOM 3839 O O . LEU B 1 247 ? -5.758 -4.957 -25.703 1 95.19 247 LEU B O 1
#

Foldseek 3Di:
DPPPDPPDDDDLVVLLVLLVVVQVPDDDWDALVVSCVVVVHDSVSSVVSQVVCVVVPQWDDDDRTIHGHCVVVVVLVVVLVVDLLCVLQVVVQQVLQVVLQFKKFKWWDDQLWIDTSDIDHHPNYDDDDDGRHLQQDFFSLQQLLVDDPVSNVVSCVVPAQDFQDPPGDRDPVVSVVQSVVCNVVQKGKHDCRNHNQKIKIWGWDDDPRIIMIIMTMDGDVSCDDCNVPPVSNVSRVVSVVSSVVSD/DPPPPPDDDDDLVVLLVLLVVVQVPDDDWDALVVSCVVVVHDSVSSVVSQVVCVVVPQWDDDDRTIHGHCVVVVVLVVVLVVDLLCVLFVVVQQVLQVVLQFKKFKWWDDQLWIDTSDIDHHPVYDDDDDGRHLQQAFFSLQQLLVDDPVSNVVSCVVPAQDFQDPPGDRDPVVSVVQSVVCNVVQKGKHDCRNHNQKIKIWGWDDDPNIIMIIMTMDGDVSCDDCNVPPVSNVSRVVSVVSSVVSD

InterPro domains:
  IPR005471 Transcription regulator IclR, N-terminal [PF09339] (15-62)
  IPR005471 Transcription regulator IclR, N-terminal [PS51077] (10-70)
  IPR005471 Transcription regulator IclR, N-terminal [SM00346] (10-98)
  IPR011991 ArsR-like helix-turn-helix domain [cd00090] (26-71)
  IPR014757 Transcription regulator IclR, C-terminal [PF01614] (84-236)
  IPR014757 Transcription regulator IclR, C-terminal [PS51078] (71-247)
  IPR029016 GAF-like domain superfamily [G3DSA:3.30.450.40] (80-247)
  IPR036388 Winged helix-like DNA-binding domain superfamily [G3DSA:1.10.10.10] (9-79)
  IPR036390 Winged helix DNA-binding domain superfamily [SSF46785] (13-79)
  IPR050707 HTH-type Transcriptional Regulators in Metabolic Pathways [PTHR30136] (12-242)

Radius of gyration: 23.7 Å; Cα contacts (8 Å, |Δi|>4): 942; chains: 2; bounding box: 69×67×47 Å

Solvent-accessible surface area (backbone atoms only — not comparable to full-atom values): 25759 Å² total; per-residue (Å²): 133,84,93,78,85,68,74,61,59,51,64,61,44,53,54,45,50,50,51,51,55,55,50,62,73,42,94,60,63,43,43,60,63,58,53,10,64,74,69,70,48,51,58,67,57,44,46,27,45,49,47,32,33,36,75,72,50,48,29,39,75,58,87,83,20,36,32,77,34,64,55,40,34,47,49,10,51,48,54,43,68,68,30,67,67,45,70,39,30,52,68,53,32,45,50,48,4,63,74,65,52,21,23,16,30,35,34,31,64,51,92,67,30,41,30,78,73,43,75,29,57,18,97,80,32,64,88,72,85,75,69,39,58,28,72,39,34,16,34,28,37,18,37,48,36,72,45,54,72,67,57,42,49,51,31,40,72,71,66,53,47,76,72,64,32,96,56,27,61,59,45,70,69,60,45,53,54,51,29,51,52,24,54,75,69,57,46,18,74,28,69,16,15,60,41,75,60,30,18,28,33,10,34,47,50,74,57,97,93,37,43,28,11,41,31,41,37,36,47,37,86,74,42,36,68,62,44,46,72,48,54,49,48,53,52,47,52,51,46,52,52,52,27,58,72,63,100,132,85,88,78,80,69,74,62,59,52,66,60,45,52,52,47,50,51,51,51,54,55,50,65,72,42,94,60,64,43,44,59,61,58,52,9,63,75,69,70,46,52,59,66,59,44,45,28,47,48,46,32,33,35,75,71,51,48,31,42,75,57,87,85,22,36,33,77,36,63,55,40,34,47,48,10,51,51,56,42,70,68,31,67,67,45,70,38,29,52,66,55,32,43,50,49,4,61,75,65,51,23,23,17,30,35,33,31,64,50,90,67,31,41,32,75,71,44,73,29,59,18,97,81,31,64,90,74,86,74,70,41,56,27,73,40,36,16,34,27,36,19,36,48,36,72,44,53,71,67,56,41,50,51,29,40,72,71,67,54,49,77,72,66,32,94,56,25,61,58,45,69,69,62,43,51,53,50,30,51,51,22,52,74,68,57,46,18,72,28,69,15,15,60,39,74,60,30,18,28,33,10,33,45,52,74,58,97,93,37,43,29,13,41,30,41,37,35,48,36,85,74,42,33,68,63,45,46,72,48,55,48,48,53,52,46,51,50,45,51,53,52,25,60,72,62,100

Nearest PDB structures (foldseek):
  8ejv-assembly1_B  TM=8.639E-01  e=3.145E-19  Pseudomonas putida KT2440
  8eju-assembly1_A  TM=8.932E-01  e=6.661E-19  Pseudomonas putida KT2440
  2ia2-assembly3_D  TM=8.152E-01  e=1.604E-16  Rhodococcus jostii RHA1
  5whm-assembly2_D  TM=8.466E-01  e=2.268E-16  Brucella abortus
  3r4k-assembly2_D  TM=6.297E-01  e=7.476E-19  Ruegeria sp. TM1040